Protein AF-A0A7Y5NSD0-F1 (afdb_monomer)

Radius of gyration: 25.19 Å; Cα contacts (8 Å, |Δi|>4): 1093; chains: 1; bounding box: 89×60×72 Å

Mean predicted aligned error: 5.95 Å

Structure (mmCIF, N/CA/C/O backbone):
data_AF-A0A7Y5NSD0-F1
#
_entry.id   AF-A0A7Y5NSD0-F1
#
loop_
_atom_site.group_PDB
_atom_site.id
_atom_site.type_symbol
_atom_site.label_atom_id
_atom_site.label_alt_id
_atom_site.label_comp_id
_atom_site.label_asym_id
_atom_site.label_entity_id
_atom_site.label_seq_id
_atom_site.pdbx_PDB_ins_code
_atom_site.Cartn_x
_atom_site.Cartn_y
_atom_site.Cartn_z
_atom_site.occupancy
_atom_site.B_iso_or_equiv
_atom_site.auth_s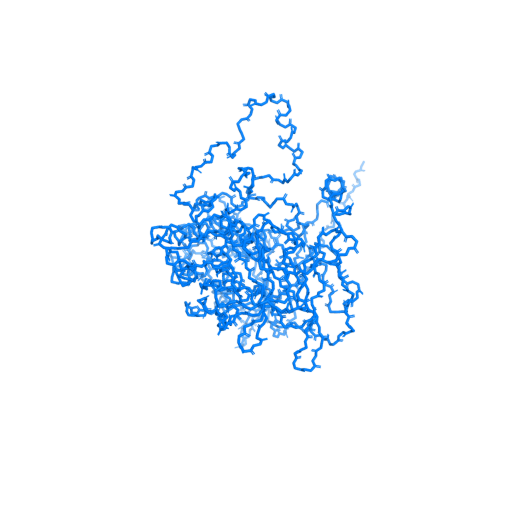eq_id
_atom_site.auth_comp_id
_atom_site.auth_asym_id
_atom_site.auth_atom_id
_atom_site.pdbx_PDB_model_num
ATOM 1 N N . MET A 1 1 ? 57.755 1.475 -8.085 1.00 35.91 1 MET A N 1
ATOM 2 C CA . MET A 1 1 ? 57.197 0.542 -9.086 1.00 35.91 1 MET A CA 1
ATOM 3 C C . MET A 1 1 ? 55.895 0.018 -8.522 1.00 35.91 1 MET A C 1
ATOM 5 O O . MET A 1 1 ? 55.894 -0.425 -7.383 1.00 35.91 1 MET A O 1
ATOM 9 N N . LEU A 1 2 ? 54.811 0.236 -9.265 1.00 29.78 2 LEU A N 1
ATOM 10 C CA . LEU A 1 2 ? 53.421 0.042 -8.859 1.00 29.78 2 LEU A CA 1
ATOM 11 C C . LEU A 1 2 ? 53.133 -1.403 -8.422 1.00 29.78 2 LEU A C 1
ATOM 13 O O . LEU A 1 2 ? 53.419 -2.335 -9.169 1.00 29.78 2 LEU A O 1
ATOM 17 N N . SER A 1 3 ? 52.493 -1.551 -7.260 1.00 26.20 3 SER A N 1
ATOM 18 C CA . SER A 1 3 ? 51.684 -2.724 -6.927 1.00 26.20 3 SER A CA 1
ATOM 19 C C . SER A 1 3 ? 50.323 -2.565 -7.593 1.00 26.20 3 SER A C 1
ATOM 21 O O . SER A 1 3 ? 49.568 -1.649 -7.265 1.00 26.20 3 SER A O 1
ATOM 23 N N . THR A 1 4 ? 50.022 -3.443 -8.541 1.00 30.61 4 THR A N 1
ATOM 24 C CA . THR A 1 4 ? 48.715 -3.523 -9.189 1.00 30.61 4 THR A CA 1
ATOM 25 C C . THR A 1 4 ? 47.732 -4.188 -8.228 1.00 30.61 4 THR A C 1
ATOM 27 O O . THR A 1 4 ? 47.854 -5.373 -7.924 1.00 30.61 4 THR A O 1
ATOM 30 N N . LEU A 1 5 ? 46.771 -3.408 -7.732 1.00 31.66 5 LEU A N 1
ATOM 31 C CA . LEU A 1 5 ? 45.547 -3.908 -7.112 1.00 31.66 5 LEU A CA 1
ATOM 32 C C . LEU A 1 5 ? 44.738 -4.653 -8.180 1.00 31.66 5 LEU A C 1
ATOM 34 O O . LEU A 1 5 ? 44.327 -4.062 -9.176 1.00 31.66 5 LEU A O 1
ATOM 38 N N . VAL A 1 6 ? 44.519 -5.950 -7.972 1.00 34.94 6 VAL A N 1
ATOM 39 C CA . VAL A 1 6 ? 43.553 -6.734 -8.744 1.00 34.94 6 VAL A CA 1
ATOM 40 C C . VAL A 1 6 ? 42.167 -6.385 -8.211 1.00 34.94 6 VAL A C 1
ATOM 42 O O . VAL A 1 6 ? 41.840 -6.691 -7.065 1.00 34.94 6 VAL A O 1
ATOM 45 N N . GLY A 1 7 ? 41.382 -5.689 -9.034 1.00 28.64 7 GLY A N 1
ATOM 46 C CA . GLY A 1 7 ? 39.977 -5.404 -8.775 1.00 28.64 7 GLY A CA 1
ATOM 47 C C . GLY A 1 7 ? 39.164 -6.695 -8.783 1.00 28.64 7 GLY A C 1
ATOM 48 O O . GLY A 1 7 ? 39.179 -7.443 -9.758 1.00 28.64 7 GLY A O 1
ATOM 49 N N . GLY A 1 8 ? 38.463 -6.955 -7.683 1.00 30.73 8 GLY A N 1
ATOM 50 C CA . GLY A 1 8 ? 37.438 -7.984 -7.616 1.00 30.73 8 GLY A CA 1
ATOM 51 C C . GLY A 1 8 ? 36.139 -7.453 -8.208 1.00 30.73 8 GLY A C 1
ATOM 52 O O . GLY A 1 8 ? 35.423 -6.714 -7.543 1.00 30.73 8 GLY A O 1
ATOM 53 N N . ALA A 1 9 ? 35.832 -7.854 -9.437 1.00 34.47 9 ALA A N 1
ATOM 54 C CA . ALA A 1 9 ? 34.472 -7.874 -9.958 1.00 34.47 9 ALA A CA 1
ATOM 55 C C . ALA A 1 9 ? 34.078 -9.347 -10.115 1.00 34.47 9 ALA A C 1
ATOM 57 O O . ALA A 1 9 ? 34.287 -9.954 -11.160 1.00 34.47 9 ALA A O 1
ATOM 58 N N . CYS A 1 10 ? 33.570 -9.954 -9.043 1.00 32.25 10 CYS A N 1
ATOM 59 C CA . CYS A 1 10 ? 32.777 -11.172 -9.166 1.00 32.25 10 CYS A CA 1
ATOM 60 C C . CYS A 1 10 ? 31.323 -10.736 -9.342 1.00 32.25 10 CYS A C 1
ATOM 62 O O . CYS A 1 10 ? 30.580 -10.653 -8.370 1.00 32.25 10 CYS A O 1
ATOM 64 N N . ALA A 1 11 ? 30.931 -10.429 -10.578 1.00 38.75 11 ALA A N 1
ATOM 65 C CA . ALA A 1 11 ? 29.534 -10.552 -10.961 1.00 38.75 11 ALA A CA 1
ATOM 66 C C . ALA A 1 11 ? 29.244 -12.057 -10.989 1.00 38.75 11 ALA A C 1
ATOM 68 O O . ALA A 1 11 ? 29.653 -12.760 -11.911 1.00 38.75 11 ALA A O 1
ATOM 69 N N . THR A 1 12 ? 28.644 -12.590 -9.927 1.00 40.44 12 THR A N 1
ATOM 70 C CA . THR A 1 12 ? 28.058 -13.931 -9.972 1.00 40.44 12 THR A CA 1
ATOM 71 C C . THR A 1 12 ? 26.984 -13.921 -11.049 1.00 40.44 12 THR A C 1
ATOM 73 O O . THR A 1 12 ? 25.981 -13.226 -10.910 1.00 40.44 12 THR A O 1
ATOM 76 N N . GLU A 1 13 ? 27.216 -14.650 -12.138 1.00 55.84 13 GLU A N 1
ATOM 77 C CA . GLU A 1 13 ? 26.237 -14.861 -13.198 1.00 55.84 13 GLU A CA 1
ATOM 78 C C . GLU A 1 13 ? 24.993 -15.510 -12.575 1.00 55.84 13 GLU A C 1
ATOM 80 O O . GLU A 1 13 ? 25.030 -16.660 -12.130 1.00 55.84 13 GLU A O 1
ATOM 85 N N . THR A 1 14 ? 23.908 -14.742 -12.446 1.00 61.47 14 THR A N 1
ATOM 86 C CA . THR A 1 14 ? 22.670 -15.240 -11.840 1.00 61.47 14 THR A CA 1
ATOM 87 C C . THR A 1 14 ? 21.999 -16.180 -12.833 1.00 61.47 14 THR A C 1
ATOM 89 O O . THR A 1 14 ? 21.308 -15.755 -13.755 1.00 61.47 14 THR A O 1
ATOM 92 N N . VAL A 1 15 ? 22.222 -17.482 -12.667 1.00 73.69 15 VAL A N 1
ATOM 93 C CA . VAL A 1 15 ? 21.556 -18.514 -13.463 1.00 73.69 15 VAL A CA 1
ATOM 94 C C . VAL A 1 15 ? 20.280 -18.939 -12.744 1.00 73.69 15 VAL A C 1
ATOM 96 O O . VAL A 1 15 ? 20.318 -19.546 -11.674 1.00 73.69 15 VAL A O 1
ATOM 99 N N . PHE A 1 16 ? 19.130 -18.624 -13.338 1.00 87.88 16 PHE A N 1
ATOM 100 C CA . PHE A 1 16 ? 17.835 -19.076 -12.835 1.00 87.88 16 PHE A CA 1
ATOM 101 C C . PHE A 1 16 ? 17.660 -20.577 -13.058 1.00 87.88 16 PHE A C 1
ATOM 103 O O . PHE A 1 16 ? 17.938 -21.101 -14.139 1.00 87.88 16 PHE A O 1
ATOM 110 N N . ARG A 1 17 ? 17.167 -21.277 -12.031 1.00 83.75 17 ARG A N 1
ATOM 111 C CA . ARG A 1 17 ? 16.802 -22.689 -12.152 1.00 83.75 17 ARG A CA 1
ATOM 112 C C . ARG A 1 17 ? 15.658 -22.829 -13.151 1.00 83.75 17 ARG A C 1
ATOM 114 O O . ARG A 1 17 ? 14.672 -22.104 -13.075 1.00 83.75 17 ARG A O 1
ATOM 121 N N . ASP A 1 18 ? 15.759 -23.831 -14.014 1.00 81.88 18 ASP A N 1
ATOM 122 C CA . ASP A 1 18 ? 14.685 -24.199 -14.927 1.00 81.88 18 ASP A CA 1
ATOM 123 C C . ASP A 1 18 ? 13.542 -24.918 -14.186 1.00 81.88 18 ASP A C 1
ATOM 125 O O . ASP A 1 18 ? 13.445 -26.146 -14.163 1.00 81.88 18 ASP A O 1
ATOM 129 N N . ALA A 1 19 ? 12.720 -24.135 -13.494 1.00 85.56 19 ALA A N 1
ATOM 130 C CA . ALA A 1 19 ? 11.575 -24.583 -12.715 1.00 85.56 19 ALA A CA 1
ATOM 131 C C . ALA A 1 19 ? 10.421 -23.574 -12.846 1.00 85.56 19 ALA A C 1
ATOM 133 O O . ALA A 1 19 ? 10.660 -22.418 -13.203 1.00 85.56 19 ALA A O 1
ATOM 134 N N . PRO A 1 20 ? 9.172 -23.983 -12.561 1.00 89.00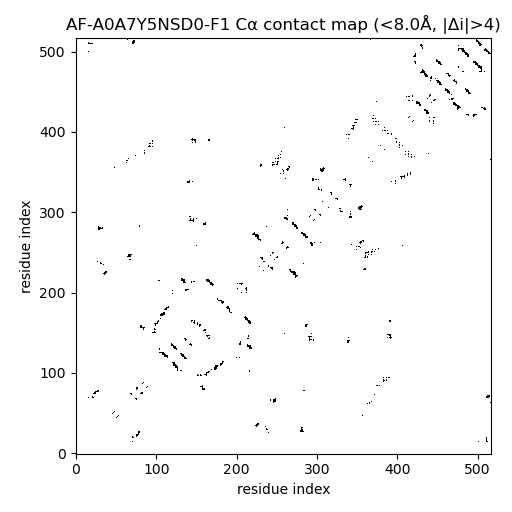 20 PRO A N 1
ATOM 135 C CA . PRO A 1 20 ? 8.061 -23.046 -12.471 1.00 89.00 20 PRO A CA 1
ATOM 136 C C . PRO A 1 20 ? 8.357 -21.912 -11.484 1.00 89.00 20 PRO A C 1
ATOM 138 O O . PRO A 1 20 ? 8.950 -22.135 -10.426 1.00 89.00 20 PRO A O 1
ATOM 141 N N . VAL A 1 21 ? 7.923 -20.701 -11.831 1.00 92.62 21 VAL A N 1
ATOM 142 C CA . VAL A 1 21 ? 8.028 -19.534 -10.950 1.00 92.62 21 VAL A CA 1
ATOM 143 C C . VAL A 1 21 ? 7.188 -19.778 -9.698 1.00 92.62 21 VAL A C 1
ATOM 145 O O . VAL A 1 21 ? 6.025 -20.170 -9.792 1.00 92.62 21 VAL A O 1
ATOM 148 N N . VAL A 1 22 ? 7.783 -19.537 -8.530 1.00 95.12 22 VAL A N 1
ATOM 149 C CA . VAL A 1 22 ? 7.089 -19.640 -7.244 1.00 95.12 22 VAL A CA 1
ATOM 150 C C . VAL A 1 22 ? 6.150 -18.448 -7.096 1.00 95.12 22 VAL A C 1
ATOM 152 O O . VAL A 1 22 ? 6.587 -17.298 -7.122 1.00 95.12 22 VAL A O 1
ATOM 155 N N . TRP A 1 23 ? 4.861 -18.733 -6.958 1.00 96.19 23 TRP A N 1
ATOM 156 C CA . TRP A 1 23 ? 3.818 -17.726 -6.766 1.00 96.19 23 TRP A CA 1
ATOM 157 C C . TRP A 1 23 ? 3.110 -17.829 -5.420 1.00 96.19 23 TRP A C 1
ATOM 159 O O . TRP A 1 23 ? 2.346 -16.936 -5.092 1.00 96.19 23 TRP A O 1
ATOM 169 N N . GLU A 1 24 ? 3.389 -18.879 -4.659 1.00 96.50 24 GLU A N 1
ATOM 170 C CA . GLU A 1 24 ? 2.855 -19.120 -3.325 1.00 96.50 24 GLU A CA 1
ATOM 171 C C . GLU A 1 24 ? 3.984 -19.712 -2.482 1.00 96.50 24 GLU A C 1
ATOM 173 O O . GLU A 1 24 ? 4.685 -20.632 -2.923 1.00 96.50 24 GLU A O 1
ATOM 178 N N . VAL A 1 25 ? 4.206 -19.134 -1.308 1.00 95.19 25 VAL A N 1
ATOM 179 C CA . VAL A 1 25 ? 5.231 -19.545 -0.354 1.00 95.19 25 VAL A CA 1
ATOM 180 C C . VAL A 1 25 ? 4.546 -20.262 0.796 1.00 95.19 25 VAL A C 1
ATOM 182 O O . VAL A 1 25 ? 3.556 -19.790 1.338 1.00 95.19 25 VAL A O 1
ATOM 185 N N . ALA A 1 26 ? 5.095 -21.407 1.186 1.00 93.25 26 ALA A N 1
ATOM 186 C CA . ALA A 1 26 ? 4.578 -22.200 2.292 1.00 93.25 26 ALA A CA 1
ATOM 187 C C . ALA A 1 26 ? 5.124 -21.701 3.647 1.00 93.25 26 ALA A C 1
ATOM 189 O O . ALA A 1 26 ? 5.767 -22.469 4.365 1.00 93.25 26 ALA A O 1
ATOM 190 N N . ASP A 1 27 ? 4.906 -20.421 3.974 1.00 95.88 27 ASP A N 1
ATOM 191 C CA . ASP A 1 27 ? 5.272 -19.792 5.258 1.00 95.88 27 ASP A CA 1
ATOM 192 C C . ASP A 1 27 ? 4.130 -19.823 6.293 1.00 95.88 27 ASP A C 1
ATOM 194 O O . ASP A 1 27 ? 4.061 -19.017 7.216 1.00 95.88 27 ASP A O 1
ATOM 198 N N . ASP A 1 28 ? 3.251 -20.811 6.157 1.00 96.50 28 ASP A N 1
ATOM 199 C CA . ASP A 1 28 ? 2.075 -21.064 6.987 1.00 96.50 28 ASP A CA 1
ATOM 200 C C . ASP A 1 28 ? 2.143 -22.438 7.686 1.00 96.50 28 ASP A C 1
ATOM 202 O O . ASP A 1 28 ? 1.120 -23.053 8.021 1.00 96.50 28 ASP A O 1
ATOM 206 N N . GLN A 1 29 ? 3.360 -22.957 7.901 1.00 97.12 29 GLN A N 1
ATOM 207 C CA . GLN A 1 29 ? 3.538 -24.228 8.598 1.00 97.12 29 GLN A CA 1
ATOM 208 C C . GLN A 1 29 ? 3.057 -24.116 10.049 1.00 97.12 29 GLN A C 1
ATOM 210 O O . GLN A 1 29 ? 3.200 -23.055 10.661 1.00 97.12 29 GLN A O 1
ATOM 215 N N . PRO A 1 30 ? 2.524 -25.205 10.637 1.00 97.56 30 PRO A N 1
ATOM 216 C CA . PRO A 1 30 ? 2.115 -25.208 12.033 1.00 97.56 30 PRO A CA 1
ATOM 217 C C . PRO A 1 30 ? 3.250 -24.802 12.981 1.00 97.56 30 PRO A C 1
ATOM 219 O O . PRO A 1 30 ? 4.289 -25.462 13.032 1.00 97.56 30 PRO A O 1
ATOM 222 N N . ILE A 1 31 ? 3.013 -23.765 13.779 1.00 97.38 31 ILE A N 1
ATOM 223 C CA . ILE A 1 31 ? 3.899 -23.319 14.861 1.00 97.38 31 ILE A CA 1
ATOM 224 C C . ILE A 1 31 ? 3.194 -23.436 16.214 1.00 97.38 31 ILE A C 1
ATOM 226 O O . ILE A 1 31 ? 1.973 -23.584 16.298 1.00 97.38 31 ILE A O 1
ATOM 230 N N . ALA A 1 32 ? 3.972 -23.389 17.296 1.00 97.12 32 ALA A N 1
ATOM 231 C CA . ALA A 1 32 ? 3.410 -23.180 18.626 1.00 97.12 32 ALA A CA 1
ATOM 232 C C . ALA A 1 32 ? 2.837 -21.759 18.728 1.00 97.12 32 ALA A C 1
ATOM 234 O O . ALA A 1 32 ? 3.304 -20.861 18.034 1.00 97.12 32 ALA A O 1
ATOM 235 N N . GLU A 1 33 ? 1.844 -21.553 19.597 1.00 97.44 33 GLU A N 1
ATOM 236 C CA . GLU A 1 33 ? 1.261 -20.225 19.795 1.00 97.44 33 GLU A CA 1
ATOM 237 C C . GLU A 1 33 ? 2.337 -19.226 20.266 1.00 97.44 33 GLU A C 1
ATOM 239 O O . GLU A 1 33 ? 2.907 -19.436 21.340 1.00 97.44 33 GLU A O 1
ATOM 244 N N . PRO A 1 34 ? 2.605 -18.153 19.498 1.00 96.69 34 PRO A N 1
ATOM 245 C CA . PRO A 1 34 ? 3.629 -17.171 19.849 1.00 96.69 34 PRO A CA 1
ATOM 246 C C . PRO A 1 34 ? 3.242 -16.319 21.064 1.00 96.69 34 PRO A C 1
ATOM 248 O O . PRO A 1 34 ? 2.056 -16.188 21.412 1.00 96.69 34 PRO A O 1
ATOM 251 N N . GLU A 1 35 ? 4.241 -15.693 21.685 1.00 95.56 35 GLU A N 1
ATOM 252 C CA . GLU A 1 35 ? 4.037 -14.732 22.773 1.00 95.56 35 GLU A CA 1
ATOM 253 C C . GLU A 1 35 ? 3.359 -13.448 22.260 1.00 95.56 35 GLU A C 1
ATOM 255 O O . GLU A 1 35 ? 3.430 -13.098 21.080 1.00 95.56 35 GLU A O 1
ATOM 260 N N . GLU A 1 36 ? 2.669 -12.711 23.128 1.00 94.00 36 GLU A N 1
ATOM 261 C CA . GLU A 1 36 ? 2.162 -11.389 22.748 1.00 94.00 36 GLU A CA 1
ATOM 262 C C . GLU A 1 36 ? 3.311 -10.373 22.717 1.00 94.00 36 GLU A C 1
ATOM 264 O O . GLU A 1 36 ? 4.064 -10.233 23.680 1.00 94.00 36 GLU A O 1
ATOM 269 N N . ASN A 1 37 ? 3.453 -9.648 21.605 1.00 89.06 37 ASN A N 1
ATOM 270 C CA . ASN A 1 37 ? 4.458 -8.605 21.461 1.00 89.06 37 ASN A CA 1
ATOM 271 C C . ASN A 1 37 ? 3.896 -7.253 21.920 1.00 89.06 37 ASN A C 1
ATOM 273 O O . ASN A 1 37 ? 3.226 -6.538 21.167 1.00 89.06 37 ASN A O 1
ATOM 277 N N . GLU A 1 38 ? 4.164 -6.893 23.173 1.00 84.12 38 GLU A N 1
ATOM 278 C CA . GLU A 1 38 ? 3.730 -5.611 23.722 1.00 84.12 38 GLU A CA 1
ATOM 279 C C . GLU A 1 38 ? 4.579 -4.443 23.201 1.00 84.12 38 GLU A C 1
ATOM 281 O O . GLU A 1 38 ? 5.811 -4.420 23.284 1.00 84.12 38 GLU A O 1
ATOM 286 N N . TYR A 1 39 ? 3.908 -3.398 22.709 1.00 85.38 39 TYR A N 1
ATOM 287 C CA . TYR A 1 39 ? 4.587 -2.180 22.281 1.00 85.38 39 TYR A CA 1
ATOM 288 C C . TYR A 1 39 ? 5.198 -1.434 23.473 1.00 85.38 39 TYR A C 1
ATOM 290 O O . TYR A 1 39 ? 4.495 -0.802 24.265 1.00 85.38 39 TYR A O 1
ATOM 298 N N . ASN A 1 40 ? 6.529 -1.395 23.537 1.00 87.12 40 ASN A N 1
ATOM 299 C CA . ASN A 1 40 ? 7.242 -0.620 24.543 1.00 87.12 40 ASN A CA 1
ATOM 300 C C . ASN A 1 40 ? 7.728 0.731 23.991 1.00 87.12 40 ASN A C 1
ATOM 302 O O . ASN A 1 40 ? 8.771 0.834 23.336 1.00 87.12 40 ASN A O 1
ATOM 306 N N . LYS A 1 41 ? 7.006 1.807 24.331 1.00 86.75 41 LYS A N 1
ATOM 307 C CA . LYS A 1 41 ? 7.372 3.181 23.944 1.00 86.75 41 LYS A CA 1
ATOM 308 C C . LYS A 1 41 ? 8.762 3.598 24.443 1.00 86.75 41 LYS A C 1
ATOM 310 O O . LYS A 1 41 ? 9.463 4.325 23.744 1.00 86.75 41 LYS A O 1
ATOM 315 N N . PHE A 1 42 ? 9.176 3.130 25.620 1.00 88.75 42 PHE A N 1
ATOM 316 C CA . PHE A 1 42 ? 10.462 3.487 26.225 1.00 88.75 42 PHE A CA 1
ATOM 317 C C . PHE A 1 42 ? 11.653 2.800 25.553 1.00 88.75 42 PHE A C 1
ATOM 319 O O . PHE A 1 42 ? 12.777 3.253 25.726 1.00 88.75 42 PHE A O 1
ATOM 326 N N . VAL A 1 43 ? 11.412 1.756 24.758 1.00 87.81 43 VAL A N 1
ATOM 327 C CA . VAL A 1 43 ? 12.423 1.149 23.881 1.00 87.81 43 VAL A CA 1
ATOM 328 C C . VAL A 1 43 ? 12.369 1.791 22.495 1.00 87.81 43 VAL A C 1
ATOM 330 O O . VAL A 1 43 ? 13.394 2.201 21.954 1.00 87.81 43 VAL A O 1
ATOM 333 N N . HIS A 1 44 ? 11.166 1.943 21.938 1.00 89.06 44 HIS A N 1
ATOM 334 C CA . HIS A 1 44 ? 10.988 2.404 20.565 1.00 89.06 44 HIS A CA 1
ATOM 335 C C . HIS A 1 44 ? 11.422 3.863 20.346 1.00 89.06 44 HIS A C 1
ATOM 337 O O . HIS A 1 44 ? 12.107 4.152 19.368 1.00 89.06 44 HIS A O 1
ATOM 343 N N . TYR A 1 45 ? 11.069 4.795 21.242 1.00 91.19 45 TYR A N 1
ATOM 344 C CA . TYR A 1 45 ? 11.420 6.210 21.057 1.00 91.19 45 TYR A CA 1
ATOM 345 C C . TYR A 1 45 ? 12.937 6.469 21.083 1.00 91.19 45 TYR A C 1
ATOM 347 O O . TYR A 1 45 ? 13.419 7.131 20.164 1.00 91.19 45 TYR A O 1
ATOM 355 N N . PRO A 1 46 ? 13.720 5.947 22.052 1.00 93.19 46 PRO A N 1
ATOM 356 C CA . PRO A 1 46 ? 15.179 6.060 22.006 1.00 93.19 46 PRO A CA 1
ATOM 357 C C . PRO A 1 46 ? 15.807 5.414 20.767 1.00 93.19 46 PRO A C 1
ATOM 359 O O . PRO A 1 46 ? 16.787 5.949 20.243 1.00 93.19 46 PRO A O 1
ATOM 362 N N . GLN A 1 47 ? 15.237 4.305 20.276 1.00 91.00 47 GLN A N 1
ATOM 363 C CA . GLN A 1 47 ? 15.712 3.640 19.063 1.00 91.00 47 GLN A CA 1
ATOM 364 C C . GLN A 1 47 ? 15.637 4.580 17.854 1.00 91.00 47 GLN A C 1
ATOM 366 O O . GLN A 1 47 ? 16.661 4.831 17.221 1.00 91.00 47 GLN A O 1
ATOM 371 N N . ILE A 1 48 ? 14.459 5.152 17.577 1.00 90.56 48 ILE A N 1
ATOM 372 C CA . ILE A 1 48 ? 14.257 6.020 16.404 1.00 90.56 48 ILE A CA 1
ATOM 373 C C . ILE A 1 48 ? 14.895 7.408 16.567 1.00 90.56 48 ILE A C 1
ATOM 375 O O . ILE A 1 48 ? 15.290 8.015 15.577 1.00 90.56 48 ILE A O 1
ATOM 379 N N . LEU A 1 49 ? 15.002 7.917 17.801 1.00 90.12 49 LEU A N 1
ATOM 380 C CA . LEU A 1 49 ? 15.599 9.223 18.089 1.00 90.12 49 LEU A CA 1
ATOM 381 C C . LEU A 1 49 ? 17.126 9.188 17.978 1.00 90.12 49 LEU A C 1
ATOM 383 O O . LEU A 1 49 ? 17.708 10.083 17.383 1.00 90.12 49 LEU A O 1
ATOM 387 N N . ALA A 1 50 ? 17.779 8.192 18.583 1.00 91.12 50 ALA A N 1
ATOM 388 C CA . ALA A 1 50 ? 19.226 8.221 18.797 1.00 91.12 50 ALA A CA 1
ATOM 389 C C . ALA A 1 50 ? 19.960 7.062 18.119 1.00 91.12 50 ALA A C 1
ATOM 391 O O . ALA A 1 50 ? 20.927 7.288 17.391 1.00 91.12 50 ALA A O 1
ATOM 392 N N . VAL A 1 51 ? 19.520 5.821 18.344 1.00 91.19 51 VAL A N 1
ATOM 393 C CA . VAL A 1 51 ? 20.273 4.637 17.899 1.00 91.19 51 VAL A CA 1
ATOM 394 C C . VAL A 1 51 ? 20.276 4.529 16.376 1.00 91.19 51 VAL A C 1
ATOM 396 O O . VAL A 1 51 ? 21.341 4.406 15.773 1.00 91.19 51 VAL A O 1
ATOM 399 N N . ASP A 1 52 ? 19.106 4.636 15.747 1.00 88.75 52 ASP A N 1
ATOM 400 C CA . ASP A 1 52 ? 18.941 4.476 14.303 1.00 88.75 52 ASP A CA 1
ATOM 401 C C . ASP A 1 52 ? 19.703 5.537 13.486 1.00 88.75 52 ASP A C 1
ATOM 403 O O . ASP A 1 52 ? 20.360 5.147 12.510 1.00 88.75 52 ASP A O 1
ATOM 407 N N . PRO A 1 53 ? 19.681 6.841 13.841 1.00 86.75 53 PRO A N 1
ATOM 408 C CA . PRO A 1 53 ? 20.500 7.858 13.177 1.00 86.75 53 PRO A CA 1
ATOM 409 C C . PRO A 1 53 ? 22.009 7.657 13.356 1.00 86.75 53 PRO A C 1
ATOM 411 O O . PRO A 1 53 ? 22.767 7.816 12.396 1.00 86.75 53 PRO A O 1
ATOM 414 N N . VAL A 1 54 ? 22.465 7.271 14.554 1.00 88.25 54 VAL A N 1
ATOM 415 C CA . VAL A 1 54 ? 23.890 6.987 14.805 1.00 88.25 54 VAL A CA 1
ATOM 416 C C . VAL A 1 54 ? 24.345 5.790 13.977 1.00 88.25 54 VAL A C 1
ATOM 418 O O . VAL A 1 54 ? 25.337 5.885 13.256 1.00 88.25 54 VAL A O 1
ATOM 421 N N . GLN A 1 55 ? 23.589 4.691 14.007 1.00 86.38 55 GLN A N 1
ATOM 422 C CA . GLN A 1 55 ? 23.875 3.518 13.185 1.00 86.38 55 GLN A CA 1
ATOM 423 C C . GLN A 1 55 ? 23.890 3.877 11.701 1.00 86.38 55 GLN A C 1
ATOM 425 O O . GLN A 1 55 ? 24.827 3.498 11.009 1.00 86.38 55 GLN A O 1
ATOM 430 N N . ARG A 1 56 ? 22.917 4.660 11.214 1.00 82.31 56 ARG A N 1
ATOM 431 C CA . ARG A 1 56 ? 22.881 5.127 9.818 1.00 82.31 56 ARG A CA 1
ATOM 432 C C . ARG A 1 56 ? 24.152 5.869 9.420 1.00 82.31 56 ARG A C 1
ATOM 434 O O . ARG A 1 56 ? 24.684 5.619 8.350 1.00 82.31 56 ARG A O 1
ATOM 441 N N . THR A 1 57 ? 24.612 6.773 10.278 1.00 84.50 57 THR A N 1
ATOM 442 C CA . THR A 1 57 ? 25.769 7.638 10.006 1.00 84.50 57 THR A CA 1
ATOM 443 C C . THR A 1 57 ? 27.075 6.844 9.971 1.00 84.50 57 THR A C 1
ATOM 445 O O . THR A 1 57 ? 27.990 7.188 9.230 1.00 84.50 57 THR A O 1
ATOM 448 N N . LEU A 1 58 ? 27.163 5.780 10.772 1.00 88.12 58 LEU A N 1
ATOM 449 C CA . LEU A 1 58 ? 28.348 4.926 10.874 1.00 88.12 58 LEU A CA 1
ATOM 450 C C . LEU A 1 58 ? 28.326 3.725 9.914 1.00 88.12 58 LEU A C 1
ATOM 452 O O . LEU A 1 58 ? 29.355 3.075 9.737 1.00 88.12 58 LEU A O 1
ATOM 456 N N . SER A 1 59 ? 27.174 3.409 9.320 1.00 83.31 59 SER A N 1
ATOM 457 C CA . SER A 1 59 ? 27.022 2.276 8.403 1.00 83.31 59 SER A CA 1
ATOM 458 C C . SER A 1 59 ? 27.489 2.639 6.999 1.00 83.31 59 SER A C 1
ATOM 460 O O . SER A 1 59 ? 27.245 3.742 6.515 1.00 83.31 59 SER A O 1
ATOM 462 N N . ILE A 1 60 ? 28.109 1.678 6.313 1.00 78.75 60 ILE A N 1
ATOM 463 C CA . ILE A 1 60 ? 28.353 1.768 4.872 1.00 78.75 60 ILE A CA 1
ATOM 464 C C . ILE A 1 60 ? 27.049 1.355 4.181 1.00 78.75 60 ILE A C 1
ATOM 466 O O . ILE A 1 60 ? 26.617 0.220 4.391 1.00 78.75 60 ILE A O 1
ATOM 470 N N . PRO A 1 61 ? 26.401 2.231 3.393 1.00 69.56 61 PRO A N 1
ATOM 471 C CA . PRO A 1 61 ? 25.181 1.864 2.689 1.00 69.56 61 PRO A CA 1
ATOM 472 C C . PRO A 1 61 ? 25.458 0.698 1.737 1.00 69.56 61 PRO A C 1
ATOM 474 O O . PRO A 1 61 ? 26.293 0.811 0.841 1.00 69.56 61 PRO A O 1
ATOM 477 N N . THR A 1 62 ? 24.754 -0.415 1.918 1.00 68.06 62 THR A N 1
ATOM 478 C CA . THR A 1 62 ? 24.748 -1.527 0.965 1.00 68.06 62 THR A CA 1
ATOM 479 C C . THR A 1 62 ? 23.318 -1.726 0.498 1.00 68.06 62 THR A C 1
ATOM 481 O O . THR A 1 62 ? 22.497 -2.246 1.251 1.00 68.06 62 THR A O 1
ATOM 484 N N . SER A 1 63 ? 23.012 -1.302 -0.731 1.00 77.25 63 SER A N 1
ATOM 485 C CA . SER A 1 63 ? 21.751 -1.690 -1.366 1.00 77.25 63 SER A CA 1
ATOM 486 C C . SER A 1 63 ? 21.735 -3.211 -1.507 1.00 77.25 63 SER A C 1
ATOM 488 O O . SER A 1 63 ? 22.722 -3.813 -1.935 1.00 77.25 63 SER A O 1
ATOM 490 N N . SER A 1 64 ? 20.640 -3.838 -1.092 1.00 86.25 64 SER A N 1
ATOM 491 C CA . SER A 1 64 ? 20.451 -5.281 -1.199 1.00 86.25 64 SER A CA 1
ATOM 492 C C . SER A 1 64 ? 19.108 -5.571 -1.838 1.00 86.25 64 SER A C 1
ATOM 494 O O . SER A 1 64 ? 18.094 -4.958 -1.486 1.00 86.25 64 SER A O 1
ATOM 496 N N . ARG A 1 65 ? 19.095 -6.541 -2.754 1.00 91.62 65 ARG A N 1
ATOM 497 C CA . ARG A 1 65 ? 17.859 -7.043 -3.345 1.00 91.62 65 ARG A CA 1
ATOM 498 C C . ARG A 1 65 ? 16.944 -7.575 -2.241 1.00 91.62 65 ARG A C 1
ATOM 500 O O . ARG A 1 65 ? 17.410 -8.208 -1.288 1.00 91.62 65 ARG A O 1
ATOM 507 N N . ALA A 1 66 ? 15.651 -7.295 -2.369 1.00 96.38 66 ALA A N 1
ATOM 508 C CA . ALA A 1 66 ? 14.652 -7.868 -1.484 1.00 96.38 66 ALA A CA 1
ATOM 509 C C . ALA A 1 66 ? 14.690 -9.402 -1.537 1.00 96.38 66 ALA A C 1
ATOM 511 O O . ALA A 1 66 ? 15.106 -9.995 -2.534 1.00 96.38 66 ALA A O 1
ATOM 512 N N . ARG A 1 67 ? 14.288 -10.040 -0.440 1.00 95.94 67 ARG A N 1
ATOM 513 C CA . ARG A 1 67 ? 14.437 -11.488 -0.238 1.00 95.94 67 ARG A CA 1
ATOM 514 C C . ARG A 1 67 ? 13.120 -12.261 -0.321 1.00 95.94 67 ARG A C 1
ATOM 516 O O . ARG A 1 67 ? 13.158 -13.476 -0.457 1.00 95.94 67 ARG A O 1
ATOM 523 N N . ASP A 1 68 ? 11.982 -11.577 -0.268 1.00 97.25 68 ASP A N 1
ATOM 524 C CA . ASP A 1 68 ? 10.619 -12.114 -0.418 1.00 97.25 68 ASP A CA 1
ATOM 525 C C . ASP A 1 68 ? 10.094 -11.934 -1.856 1.00 97.25 68 ASP A C 1
ATOM 527 O O . ASP A 1 68 ? 8.937 -11.585 -2.077 1.00 97.25 68 ASP A O 1
ATOM 531 N N . ILE A 1 69 ? 10.962 -12.146 -2.846 1.00 96.75 69 ILE A N 1
ATOM 532 C CA . ILE A 1 69 ? 10.626 -12.031 -4.269 1.00 96.75 69 ILE A CA 1
ATOM 533 C C . ILE A 1 69 ? 10.885 -13.346 -5.003 1.00 96.75 69 ILE A C 1
ATOM 535 O O . ILE A 1 69 ? 11.771 -14.123 -4.643 1.00 96.75 69 ILE A O 1
ATOM 539 N N . ASN A 1 70 ? 10.127 -13.587 -6.066 1.00 95.88 70 ASN A N 1
ATOM 540 C CA . ASN A 1 70 ? 10.295 -14.735 -6.941 1.00 95.88 70 ASN A CA 1
ATOM 541 C C . ASN A 1 70 ? 11.245 -14.435 -8.115 1.00 95.88 70 ASN A C 1
ATOM 543 O O . ASN A 1 70 ? 11.811 -13.349 -8.247 1.00 95.88 70 ASN A O 1
ATOM 547 N N . ALA A 1 71 ? 11.404 -15.418 -9.004 1.00 95.94 71 ALA A N 1
ATOM 548 C CA . ALA A 1 71 ? 12.300 -15.317 -10.150 1.00 95.94 71 ALA A CA 1
ATOM 549 C C . ALA A 1 71 ? 11.965 -14.163 -11.115 1.00 95.94 71 ALA A C 1
ATOM 551 O O . ALA A 1 71 ? 12.860 -13.676 -11.797 1.00 95.94 71 ALA A O 1
ATOM 552 N N . LEU A 1 72 ? 10.712 -13.703 -11.164 1.00 95.81 72 LEU A N 1
ATOM 553 C CA . LEU A 1 72 ? 10.267 -12.600 -12.023 1.00 95.81 72 LEU A CA 1
ATOM 554 C C . LEU A 1 72 ? 10.345 -11.233 -11.335 1.00 95.81 72 LEU A C 1
ATOM 556 O O . LEU A 1 72 ? 9.857 -10.245 -11.887 1.00 95.81 72 LEU A O 1
ATOM 560 N N . ASP A 1 73 ? 10.985 -11.171 -10.162 1.00 95.94 73 ASP A N 1
ATOM 561 C CA . ASP A 1 73 ? 11.085 -9.961 -9.351 1.00 95.94 73 ASP A CA 1
ATOM 562 C C . ASP A 1 73 ? 9.692 -9.474 -8.886 1.00 95.94 73 ASP A C 1
ATOM 564 O O . ASP A 1 73 ? 9.377 -8.285 -8.900 1.00 95.94 73 ASP A O 1
ATOM 568 N N . GLU A 1 74 ? 8.838 -10.423 -8.491 1.00 97.56 74 GLU A N 1
ATOM 569 C CA . GLU A 1 74 ? 7.494 -10.204 -7.937 1.00 97.56 74 GLU A CA 1
ATOM 570 C C . GLU A 1 74 ? 7.397 -10.752 -6.517 1.00 97.56 74 GLU A C 1
ATOM 572 O O . GLU A 1 74 ? 8.061 -11.735 -6.197 1.00 97.56 74 GLU A O 1
ATOM 577 N N . VAL A 1 75 ? 6.534 -10.172 -5.682 1.00 98.19 75 VAL A N 1
ATOM 578 C CA . VAL A 1 75 ? 6.211 -10.743 -4.365 1.00 98.19 75 VAL A CA 1
ATOM 579 C C . VAL A 1 75 ? 5.175 -11.867 -4.552 1.00 98.19 75 VAL A C 1
ATOM 581 O O . VAL A 1 75 ? 4.107 -11.595 -5.111 1.00 98.19 75 VAL A O 1
ATOM 584 N N . PRO A 1 76 ? 5.471 -13.122 -4.165 1.00 97.81 76 PRO A N 1
ATOM 585 C CA . PRO A 1 76 ? 4.509 -14.225 -4.187 1.00 97.81 76 PRO A CA 1
ATOM 586 C C . PRO A 1 76 ? 3.498 -14.142 -3.029 1.00 97.81 76 PRO A C 1
ATOM 588 O O . PRO A 1 76 ? 3.700 -13.403 -2.065 1.00 97.81 76 PRO A O 1
ATOM 591 N N . ASP A 1 77 ? 2.432 -14.936 -3.117 1.00 98.44 77 ASP A N 1
ATOM 592 C CA . ASP A 1 77 ? 1.442 -15.103 -2.051 1.00 98.44 77 ASP A CA 1
ATOM 593 C C . ASP A 1 77 ? 2.102 -15.744 -0.811 1.00 98.44 77 ASP A C 1
ATOM 595 O O . ASP A 1 77 ? 2.910 -16.666 -0.940 1.00 98.44 77 ASP A O 1
ATOM 599 N N . SER A 1 78 ? 1.801 -15.222 0.379 1.00 97.75 78 SER A N 1
ATOM 600 C CA . SER A 1 78 ? 2.399 -15.597 1.671 1.00 97.75 78 SER A CA 1
ATOM 601 C C . SER A 1 78 ? 1.504 -15.166 2.840 1.00 97.75 78 SER A C 1
ATOM 603 O O . SER A 1 78 ? 0.490 -14.492 2.642 1.00 97.75 78 SER A O 1
ATOM 605 N N . THR A 1 79 ? 1.899 -15.464 4.079 1.00 97.50 79 THR A N 1
ATOM 606 C CA . THR A 1 79 ? 1.219 -14.952 5.286 1.00 97.50 79 THR A CA 1
ATOM 607 C C . THR A 1 79 ? 1.307 -13.428 5.465 1.00 97.50 79 THR A C 1
ATOM 609 O O . THR A 1 79 ? 0.589 -12.860 6.297 1.00 97.50 79 THR A O 1
ATOM 612 N N . TRP A 1 80 ? 2.168 -12.755 4.693 1.00 97.88 80 TRP A N 1
ATOM 613 C CA . TRP A 1 80 ? 2.396 -11.306 4.730 1.00 97.88 80 TRP A CA 1
ATOM 614 C C . TRP A 1 80 ? 1.620 -10.537 3.658 1.00 97.88 80 TRP A C 1
ATOM 616 O O . TRP A 1 80 ? 1.285 -9.363 3.845 1.00 97.88 80 TRP A O 1
ATOM 626 N N . PHE A 1 81 ? 1.399 -11.167 2.505 1.00 98.25 81 PHE A N 1
ATOM 627 C CA . PHE A 1 81 ? 0.935 -10.502 1.295 1.00 98.25 81 PHE A CA 1
ATOM 628 C C . PHE A 1 81 ? 0.333 -11.513 0.321 1.00 98.25 81 PHE A C 1
ATOM 630 O O . PHE A 1 81 ? 0.907 -12.572 0.092 1.00 98.25 81 PHE A O 1
ATOM 637 N N . GLU A 1 82 ? -0.775 -11.147 -0.314 1.00 98.06 82 GLU A N 1
ATOM 638 C CA . GLU A 1 82 ? -1.367 -11.881 -1.433 1.00 98.06 82 GLU A CA 1
ATOM 639 C C . GLU A 1 82 ? -1.328 -10.968 -2.657 1.00 98.06 82 GLU A C 1
ATOM 641 O O . GLU A 1 82 ? -1.873 -9.864 -2.640 1.00 98.06 82 GLU A O 1
ATOM 646 N N . ASN A 1 83 ? -0.682 -11.396 -3.732 1.00 97.19 83 ASN A N 1
ATOM 647 C CA . ASN A 1 83 ? -0.472 -10.609 -4.933 1.00 97.19 83 ASN A CA 1
ATOM 648 C C . ASN A 1 83 ? -1.758 -10.522 -5.765 1.00 97.19 83 ASN A C 1
ATOM 650 O O . ASN A 1 83 ? -1.903 -11.159 -6.805 1.00 97.19 83 ASN A O 1
ATOM 654 N N . ARG A 1 84 ? -2.710 -9.715 -5.285 1.00 97.56 84 ARG A N 1
ATOM 655 C CA . ARG A 1 84 ? -4.034 -9.530 -5.891 1.00 97.56 84 ARG A CA 1
ATOM 656 C C . ARG A 1 84 ? -3.931 -8.686 -7.161 1.00 97.56 84 ARG A C 1
ATOM 658 O O . ARG A 1 84 ? -3.696 -9.236 -8.230 1.00 97.56 84 ARG A O 1
ATOM 665 N N . MET A 1 85 ? -4.026 -7.356 -7.066 1.00 97.19 85 MET A N 1
ATOM 666 C CA . MET A 1 85 ? -3.955 -6.463 -8.237 1.00 97.19 85 MET A CA 1
ATOM 667 C C . MET A 1 85 ? -2.635 -6.580 -9.017 1.00 97.19 85 MET A C 1
ATOM 669 O O . MET A 1 85 ? -2.591 -6.250 -10.196 1.00 97.19 85 MET A O 1
ATOM 673 N N . GLY A 1 86 ? -1.539 -7.026 -8.396 1.00 94.44 86 GLY A N 1
ATOM 674 C CA . GLY A 1 86 ? -0.266 -7.204 -9.098 1.00 94.44 86 GLY A CA 1
ATOM 675 C C . GLY A 1 86 ? -0.233 -8.423 -10.027 1.00 94.44 86 GLY A C 1
ATOM 676 O O . GLY A 1 86 ? 0.484 -8.381 -11.027 1.00 94.44 86 GLY A O 1
ATOM 677 N N . ARG A 1 87 ? -1.073 -9.443 -9.804 1.00 94.00 87 ARG A N 1
ATOM 678 C CA . ARG A 1 87 ? -1.139 -10.666 -10.626 1.00 94.00 87 ARG A CA 1
ATOM 679 C C . ARG A 1 87 ? -2.456 -10.821 -11.382 1.00 94.00 87 ARG A C 1
ATOM 681 O O . ARG A 1 87 ? -2.444 -11.242 -12.535 1.00 94.00 87 ARG A O 1
ATOM 688 N N . TYR A 1 88 ? -3.572 -10.442 -10.774 1.00 94.88 88 TYR A N 1
ATOM 689 C CA . TYR A 1 88 ? -4.921 -10.660 -11.290 1.00 94.88 88 TYR A CA 1
ATOM 690 C C . TYR A 1 88 ? -5.613 -9.344 -11.655 1.00 94.88 88 TYR A C 1
ATOM 692 O O . TYR A 1 88 ? -5.341 -8.297 -11.069 1.00 94.88 88 TYR A O 1
ATOM 700 N N . ASP A 1 89 ? -6.538 -9.406 -12.611 1.00 93.75 89 ASP A N 1
ATOM 701 C CA . ASP A 1 89 ? -7.425 -8.288 -12.928 1.00 93.75 89 ASP A CA 1
ATOM 702 C C . ASP A 1 89 ? -8.620 -8.307 -11.972 1.00 93.75 89 ASP A C 1
ATOM 704 O O . ASP A 1 89 ? -9.599 -9.021 -12.190 1.00 93.75 89 ASP A O 1
ATOM 708 N N . LEU A 1 90 ? -8.522 -7.544 -10.881 1.00 97.31 90 LEU A N 1
ATOM 709 C CA . LEU A 1 90 ? -9.663 -7.324 -9.994 1.00 97.31 90 LEU A CA 1
ATOM 710 C C . LEU A 1 90 ? -10.716 -6.472 -10.703 1.00 97.31 90 LEU A C 1
ATOM 712 O O . LEU A 1 90 ? -10.378 -5.532 -11.419 1.00 97.31 90 LEU A O 1
ATOM 716 N N . SER A 1 91 ? -11.988 -6.770 -10.458 1.00 98.31 91 SER A N 1
ATOM 717 C CA . SER A 1 91 ? -13.100 -5.917 -10.869 1.00 98.31 91 SER A CA 1
ATOM 718 C C . SER A 1 91 ? -13.353 -4.788 -9.855 1.00 98.31 91 SER A C 1
ATOM 720 O O . SER A 1 91 ? -12.960 -4.888 -8.686 1.00 98.31 91 SER A O 1
ATOM 722 N N . PRO A 1 92 ? -14.085 -3.725 -10.239 1.00 98.56 92 PRO A N 1
ATOM 723 C CA . PRO A 1 92 ? -14.576 -2.723 -9.290 1.00 98.56 92 PRO A CA 1
ATOM 724 C C . PRO A 1 92 ? -15.385 -3.313 -8.132 1.00 98.56 92 PRO A C 1
ATOM 726 O O . PRO A 1 92 ? -15.254 -2.843 -7.002 1.00 98.56 92 PRO A O 1
ATOM 729 N N . ASP A 1 93 ? -16.156 -4.373 -8.374 1.00 98.25 93 ASP A N 1
ATOM 730 C CA . ASP A 1 93 ? -16.930 -5.047 -7.328 1.00 98.25 93 ASP A CA 1
ATOM 731 C C . ASP A 1 93 ? -16.028 -5.788 -6.330 1.00 98.25 93 ASP A C 1
ATOM 733 O O . ASP A 1 93 ? -16.316 -5.805 -5.130 1.00 98.25 93 ASP A O 1
ATOM 737 N N . ASP A 1 94 ? -14.899 -6.338 -6.787 1.00 98.19 94 ASP A N 1
ATOM 738 C CA . ASP A 1 94 ? -13.895 -6.933 -5.900 1.00 98.19 94 ASP A CA 1
ATOM 739 C C . ASP A 1 94 ? -13.282 -5.872 -4.982 1.00 98.19 94 ASP A C 1
ATOM 741 O O . ASP A 1 94 ? -13.188 -6.083 -3.774 1.00 98.19 94 ASP A O 1
ATOM 745 N N . VAL A 1 95 ? -12.944 -4.696 -5.523 1.00 98.44 95 VAL A N 1
ATOM 746 C CA . VAL A 1 95 ? -12.410 -3.572 -4.736 1.00 98.44 95 VAL A CA 1
ATOM 747 C C . VAL A 1 95 ? -13.460 -3.009 -3.768 1.00 98.44 95 VAL A C 1
ATOM 749 O O . VAL A 1 95 ? -13.142 -2.738 -2.611 1.00 98.44 95 VAL A O 1
ATOM 752 N N . ALA A 1 96 ? -14.723 -2.878 -4.185 1.00 97.94 96 ALA A N 1
ATOM 753 C CA . ALA A 1 96 ? -15.817 -2.460 -3.300 1.00 97.94 96 ALA A CA 1
ATOM 754 C C . ALA A 1 96 ? -16.053 -3.448 -2.146 1.00 97.94 96 ALA A C 1
ATOM 756 O O . ALA A 1 96 ? -16.376 -3.030 -1.028 1.00 97.94 96 ALA A O 1
ATOM 757 N N . ARG A 1 97 ? -15.886 -4.750 -2.395 1.00 97.31 97 ARG A N 1
ATOM 758 C CA . ARG A 1 97 ? -15.968 -5.798 -1.372 1.00 97.31 97 ARG A CA 1
ATOM 759 C C . ARG A 1 97 ? -14.755 -5.789 -0.439 1.00 97.31 97 ARG A C 1
ATOM 761 O O . ARG A 1 97 ? -14.932 -5.990 0.762 1.00 97.31 97 ARG A O 1
ATOM 768 N N . GLY A 1 98 ? -13.558 -5.514 -0.958 1.00 96.81 98 GLY A N 1
ATOM 769 C CA . GLY A 1 98 ? -12.327 -5.453 -0.172 1.00 96.81 98 GLY A CA 1
ATOM 770 C C . GLY A 1 98 ? -12.048 -6.764 0.574 1.00 96.81 98 GLY A C 1
ATOM 771 O O . GLY A 1 98 ? -12.319 -7.838 0.032 1.00 96.81 98 GLY A O 1
ATOM 772 N N . PRO A 1 99 ? -11.618 -6.700 1.851 1.00 95.69 99 PRO A N 1
ATOM 773 C CA . PRO A 1 99 ? -11.447 -7.880 2.709 1.00 95.69 99 PRO A CA 1
ATOM 774 C C . PRO A 1 99 ? -12.709 -8.731 2.937 1.00 95.69 99 PRO A C 1
ATOM 776 O O . PRO A 1 99 ? -12.637 -9.771 3.586 1.00 95.69 99 PRO A O 1
ATOM 779 N N . GLY A 1 100 ? -13.875 -8.308 2.438 1.00 93.94 100 GLY A N 1
ATOM 780 C CA . GLY A 1 100 ? -15.159 -8.954 2.679 1.00 93.94 100 GLY A CA 1
ATOM 781 C C . GLY A 1 100 ? -15.855 -8.391 3.912 1.00 93.94 100 GLY A C 1
ATOM 782 O O . GLY A 1 100 ? -15.636 -7.241 4.289 1.00 93.94 100 GLY A O 1
ATOM 783 N N . GLY A 1 101 ? -16.726 -9.188 4.529 1.00 90.56 101 GLY A N 1
ATOM 784 C CA . GLY A 1 101 ? -17.543 -8.759 5.664 1.00 90.56 101 GLY A CA 1
ATOM 785 C C . GLY A 1 101 ? -18.636 -7.754 5.282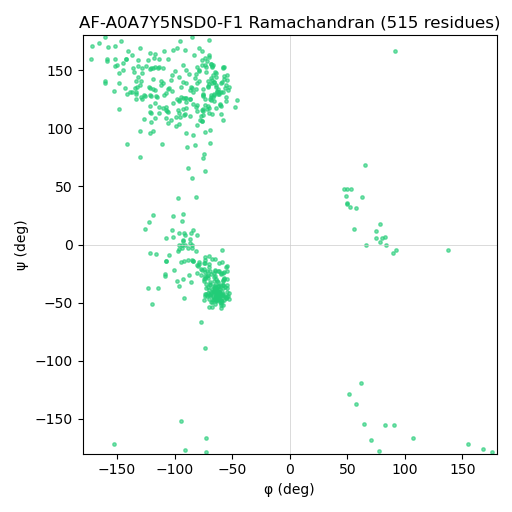 1.00 90.56 101 GLY A C 1
ATOM 786 O O . GLY A 1 101 ? -18.968 -7.550 4.114 1.00 90.56 101 GLY A O 1
ATOM 787 N N . GLY A 1 102 ? -19.240 -7.144 6.294 1.00 93.50 102 GLY A N 1
ATOM 788 C CA . GLY A 1 102 ? -20.304 -6.160 6.122 1.00 93.50 102 GLY A CA 1
ATOM 789 C C . GLY A 1 102 ? -20.654 -5.486 7.444 1.00 93.50 102 GLY A C 1
ATOM 790 O O . GLY A 1 102 ? -20.186 -5.937 8.494 1.00 93.50 102 GLY A O 1
ATOM 791 N N . PRO A 1 103 ? -21.485 -4.429 7.423 1.00 95.31 103 PRO A N 1
ATOM 792 C CA . PRO A 1 103 ? -21.846 -3.706 8.636 1.00 95.31 103 PRO A CA 1
ATOM 793 C C . PRO A 1 103 ? -22.474 -4.639 9.692 1.00 95.31 103 PRO A C 1
ATOM 795 O O . PRO A 1 103 ? -23.067 -5.671 9.343 1.00 95.31 103 PRO A O 1
ATOM 798 N N . PRO A 1 104 ? -22.342 -4.304 10.985 1.00 97.19 104 PRO A N 1
ATOM 799 C CA . PRO A 1 104 ? -22.898 -5.106 12.067 1.00 97.19 104 PRO A CA 1
ATOM 800 C C . PRO A 1 104 ? -24.429 -5.130 11.999 1.00 97.19 104 PRO A C 1
ATOM 802 O O . PRO A 1 104 ? -25.061 -4.152 11.590 1.00 97.19 104 PRO A O 1
ATOM 805 N N . LYS A 1 105 ? -25.037 -6.239 12.434 1.00 97.50 105 LYS A N 1
ATOM 806 C CA . LYS A 1 105 ? -26.490 -6.320 12.629 1.00 97.50 105 LYS A CA 1
ATOM 807 C C . LYS A 1 105 ? -26.873 -5.828 14.022 1.00 97.50 105 LYS A C 1
ATOM 809 O O . LYS A 1 105 ? -26.375 -6.332 15.021 1.00 97.50 105 LYS A O 1
ATOM 814 N N . LEU A 1 106 ? -27.773 -4.856 14.088 1.00 96.69 106 LEU A N 1
ATOM 815 C CA . LEU A 1 106 ? -28.268 -4.310 15.353 1.00 96.69 106 LEU A CA 1
ATOM 816 C C . LEU A 1 106 ? -29.222 -5.304 16.056 1.00 96.69 106 LEU A C 1
ATOM 818 O O . LEU A 1 106 ? -29.883 -6.083 15.364 1.00 96.69 106 LEU A O 1
ATOM 822 N N . PRO A 1 107 ? -29.339 -5.268 17.399 1.00 97.06 107 PRO A N 1
ATOM 823 C CA . PRO A 1 107 ? -28.641 -4.367 18.322 1.00 97.06 107 PRO A CA 1
ATOM 824 C C . PRO A 1 107 ? -27.174 -4.758 18.567 1.00 97.06 107 PRO A C 1
ATOM 826 O O . PRO A 1 107 ? -26.779 -5.908 18.383 1.00 97.06 107 PRO A O 1
ATOM 829 N N . LEU A 1 108 ? -26.371 -3.792 19.017 1.00 98.00 108 LEU A N 1
ATOM 830 C CA . LEU A 1 108 ? -25.001 -4.009 19.482 1.00 98.00 108 LEU A CA 1
ATOM 831 C C . LEU A 1 108 ? -24.979 -4.310 20.981 1.00 98.00 108 LEU A C 1
ATOM 833 O O . LEU A 1 108 ? -25.642 -3.636 21.762 1.00 98.00 108 LEU A O 1
ATOM 837 N N . THR A 1 109 ? -24.149 -5.259 21.400 1.00 98.19 109 THR A N 1
ATOM 838 C CA . THR A 1 109 ? -23.820 -5.502 22.810 1.00 98.19 109 THR A CA 1
ATOM 839 C C . THR A 1 109 ? -22.392 -5.042 23.087 1.00 98.19 109 THR A C 1
ATOM 841 O O . THR A 1 109 ? -21.451 -5.679 22.617 1.00 98.19 109 THR A O 1
ATOM 844 N N . ILE A 1 110 ? -22.206 -3.950 23.832 1.00 97.12 110 ILE A N 1
ATOM 845 C CA . ILE A 1 110 ? -20.881 -3.442 24.220 1.00 97.12 110 ILE A CA 1
ATOM 846 C C . ILE A 1 110 ? -20.242 -4.415 25.200 1.00 97.12 110 ILE A C 1
ATOM 848 O O . ILE A 1 110 ? -20.807 -4.687 26.255 1.00 97.12 110 ILE A O 1
ATOM 852 N N . THR A 1 111 ? -19.045 -4.892 24.867 1.00 96.06 111 THR A N 1
ATOM 853 C CA . THR A 1 111 ? -18.291 -5.850 25.686 1.00 96.06 111 THR A CA 1
ATOM 854 C C . THR A 1 111 ? -17.080 -5.232 26.373 1.00 96.06 111 THR A C 1
ATOM 856 O O . THR A 1 111 ? -16.630 -5.769 27.378 1.00 96.06 111 THR A O 1
ATOM 859 N N . LYS A 1 112 ? -16.513 -4.144 25.833 1.00 93.81 112 LYS A N 1
ATOM 860 C CA . LYS A 1 112 ? -15.352 -3.452 26.419 1.00 93.81 112 LYS A CA 1
ATOM 861 C C . LYS A 1 112 ? -15.245 -2.021 25.884 1.00 93.81 112 LYS A C 1
ATOM 863 O O . LYS A 1 112 ? -15.456 -1.798 24.696 1.00 93.81 112 LYS A O 1
ATOM 868 N N . GLY A 1 113 ? -14.883 -1.054 26.719 1.00 90.19 113 GLY A N 1
ATOM 869 C CA . GLY A 1 113 ? -14.521 0.297 26.288 1.00 90.19 113 GLY A CA 1
ATOM 870 C C . GLY A 1 113 ? -13.153 0.334 25.601 1.00 90.19 113 GLY A C 1
ATOM 871 O O . GLY A 1 113 ? -12.263 -0.451 25.925 1.00 90.19 113 GLY A O 1
ATOM 872 N N . LYS A 1 114 ? -12.966 1.248 24.644 1.00 86.44 114 LYS A N 1
ATOM 873 C CA . LYS A 1 114 ? -11.655 1.486 24.024 1.00 86.44 114 LYS A CA 1
ATOM 874 C C . LYS A 1 114 ? -10.848 2.448 24.899 1.00 86.44 114 LYS A C 1
ATOM 876 O O . LYS A 1 114 ? -11.280 3.576 25.106 1.00 86.44 114 LYS A O 1
ATOM 881 N N . SER A 1 115 ? -9.679 2.015 25.364 1.00 73.06 115 SER A N 1
ATOM 882 C CA . SER A 1 115 ? -8.788 2.799 26.236 1.00 73.06 115 SER A CA 1
ATOM 883 C C . SER A 1 115 ? -7.610 3.460 25.506 1.00 73.06 115 SER A C 1
ATOM 885 O O . SER A 1 115 ? -7.088 4.467 25.969 1.00 73.06 115 SER A O 1
ATOM 887 N N . PHE A 1 116 ? -7.213 2.952 24.333 1.00 63.81 116 PHE A N 1
ATOM 888 C CA . PHE A 1 116 ? -6.020 3.414 23.607 1.00 63.81 116 PHE A CA 1
ATOM 889 C C . PHE A 1 116 ? -6.346 4.019 22.235 1.00 63.81 116 PHE A C 1
ATOM 891 O O . PHE A 1 116 ? -7.311 3.617 21.585 1.00 63.81 116 PHE A O 1
ATOM 898 N N . GLY A 1 117 ? -5.499 4.936 21.750 1.00 66.31 117 GLY A N 1
ATOM 899 C CA . GLY A 1 117 ? -5.629 5.623 20.451 1.00 66.31 117 GLY A CA 1
ATOM 900 C C . GLY A 1 117 ? -6.400 6.951 20.525 1.00 66.31 117 GLY A C 1
ATOM 901 O O . GLY A 1 117 ? -7.038 7.237 21.531 1.00 66.31 117 GLY A O 1
ATOM 902 N N . SER A 1 118 ? -6.331 7.758 19.463 1.00 71.25 118 SER A N 1
ATOM 903 C CA . SER A 1 118 ? -6.904 9.116 19.390 1.00 71.25 118 SER A CA 1
ATOM 904 C C . SER A 1 118 ? -8.435 9.121 19.306 1.00 71.25 118 SER A C 1
ATOM 906 O O . SER A 1 118 ? -9.093 9.864 20.035 1.00 71.25 118 SER A O 1
ATOM 908 N N . ASN A 1 119 ? -9.016 8.254 18.471 1.00 79.81 119 ASN A N 1
ATOM 909 C CA . ASN A 1 119 ? -10.464 8.262 18.241 1.00 79.81 119 ASN A CA 1
ATOM 910 C C . ASN A 1 119 ? -11.240 7.548 19.360 1.00 79.81 119 ASN A C 1
ATOM 912 O O . ASN A 1 119 ? -10.837 6.456 19.785 1.00 79.81 119 ASN A O 1
ATOM 916 N N . PRO A 1 120 ? -12.385 8.092 19.805 1.00 86.81 120 PRO A N 1
ATOM 917 C CA . PRO A 1 120 ? -13.253 7.422 20.765 1.00 86.81 120 PRO A CA 1
ATOM 918 C C . PRO A 1 120 ? -13.879 6.157 20.150 1.00 86.81 120 PRO A C 1
ATOM 920 O O . PRO A 1 120 ? -14.011 6.038 18.929 1.00 86.81 120 PRO A O 1
ATOM 923 N N . GLY A 1 121 ? -14.248 5.186 20.991 1.00 92.38 121 GLY A N 1
ATOM 924 C CA . GLY A 1 121 ? -14.801 3.917 20.518 1.00 92.38 121 GLY A CA 1
ATOM 925 C C . GLY A 1 121 ? -15.073 2.886 21.611 1.00 92.38 121 GLY A C 1
ATOM 926 O O . GLY A 1 121 ? -14.848 3.132 22.796 1.00 92.38 121 GLY A O 1
ATOM 927 N N . PHE A 1 122 ? -15.541 1.711 21.200 1.00 94.94 122 PHE A N 1
ATOM 928 C CA . PHE A 1 122 ? -15.759 0.554 22.071 1.00 94.94 122 PHE A CA 1
ATOM 929 C C . PHE A 1 122 ? -15.783 -0.752 21.269 1.00 94.94 122 PHE A C 1
ATOM 931 O O . PHE A 1 122 ? -16.050 -0.762 20.070 1.00 94.94 122 PHE A O 1
ATOM 938 N N . PHE A 1 123 ? -15.527 -1.868 21.940 1.00 96.31 123 PHE A N 1
ATOM 939 C CA . PHE A 1 123 ? -15.723 -3.209 21.407 1.00 96.31 123 PHE A CA 1
ATOM 940 C C . PHE A 1 123 ? -17.165 -3.655 21.632 1.00 96.31 123 PHE A C 1
ATOM 942 O O . PHE A 1 123 ? -17.706 -3.495 22.731 1.00 96.31 123 PHE A O 1
ATOM 949 N N . ALA A 1 124 ? -17.773 -4.249 20.610 1.00 97.50 124 ALA A N 1
ATOM 950 C CA . ALA A 1 124 ? -19.135 -4.754 20.673 1.00 97.50 124 ALA A CA 1
ATOM 951 C C . ALA A 1 124 ? -19.307 -6.070 19.910 1.00 97.50 124 ALA A C 1
ATOM 953 O O . ALA A 1 124 ? -18.532 -6.404 19.012 1.00 97.50 124 ALA A O 1
ATOM 954 N N . LYS A 1 125 ? -20.363 -6.802 20.260 1.00 98.12 125 LYS A N 1
ATOM 955 C CA . LYS A 1 125 ? -20.914 -7.898 19.463 1.00 98.12 125 LYS A CA 1
ATOM 956 C C . LYS A 1 125 ? -22.177 -7.439 18.755 1.00 98.12 125 LYS A C 1
ATOM 958 O O . LYS A 1 125 ? -22.961 -6.699 19.343 1.00 98.12 125 LYS A O 1
ATOM 963 N N . ASP A 1 126 ? -22.374 -7.877 17.523 1.00 98.00 126 ASP A N 1
ATOM 964 C CA . ASP A 1 126 ? -23.631 -7.672 16.806 1.00 98.00 126 ASP A CA 1
ATOM 965 C C . ASP A 1 126 ? -24.661 -8.768 17.152 1.00 98.00 126 ASP A C 1
ATOM 967 O O . ASP A 1 126 ? -24.372 -9.685 17.928 1.00 98.00 126 ASP A O 1
ATOM 971 N N . ALA A 1 127 ? -25.867 -8.677 16.589 1.00 97.62 127 ALA A N 1
ATOM 972 C CA . ALA A 1 127 ? -26.957 -9.623 16.838 1.00 97.62 127 ALA A CA 1
ATOM 973 C C . ALA A 1 127 ? -26.655 -11.070 16.394 1.00 97.62 127 ALA A C 1
ATOM 975 O O . ALA A 1 127 ? -27.246 -12.005 16.933 1.00 97.62 127 ALA A O 1
ATOM 976 N N . ASP A 1 128 ? -25.722 -11.263 15.456 1.00 96.88 128 ASP A N 1
ATOM 977 C CA . ASP A 1 128 ? -25.260 -12.585 15.014 1.00 96.88 128 ASP A CA 1
ATOM 978 C C . ASP A 1 128 ? -24.052 -13.080 15.839 1.00 96.88 128 ASP A C 1
ATOM 980 O O . ASP A 1 128 ? -23.534 -14.172 15.607 1.00 96.88 128 ASP A O 1
ATOM 984 N N . GLY A 1 129 ? -23.578 -12.287 16.805 1.00 96.19 129 GLY A N 1
ATOM 985 C CA . GLY A 1 129 ? -22.423 -12.600 17.641 1.00 96.19 129 GLY A CA 1
ATOM 986 C C . GLY A 1 129 ? -21.066 -12.274 17.009 1.00 96.19 129 GLY A C 1
ATOM 987 O O . GLY A 1 129 ? -20.035 -12.580 17.619 1.00 96.19 129 GLY A O 1
ATOM 988 N N . ARG A 1 130 ? -21.033 -11.627 15.834 1.00 96.75 130 ARG A N 1
ATOM 989 C CA . ARG A 1 130 ? -19.789 -11.130 15.225 1.00 96.75 130 ARG A CA 1
ATOM 990 C C . ARG A 1 130 ? -19.214 -10.005 16.078 1.00 96.75 130 ARG A C 1
ATOM 992 O O . ARG A 1 130 ? -19.956 -9.248 16.702 1.00 96.75 130 ARG A O 1
ATOM 999 N N . ARG A 1 131 ? -17.886 -9.906 16.141 1.00 97.31 131 ARG A N 1
ATOM 1000 C CA . ARG A 1 131 ? -17.172 -8.989 17.043 1.00 97.31 131 ARG A CA 1
ATOM 1001 C C . ARG A 1 131 ? -16.619 -7.806 16.261 1.00 97.31 131 ARG A C 1
ATOM 1003 O O . ARG A 1 131 ? -15.983 -8.005 15.234 1.00 97.31 131 ARG A O 1
ATOM 1010 N N . PHE A 1 132 ? -16.800 -6.600 16.787 1.00 97.56 132 PHE A N 1
ATOM 1011 C CA . PHE A 1 132 ? -16.373 -5.363 16.142 1.00 97.56 132 PHE A CA 1
ATOM 1012 C C . PHE A 1 132 ? -15.694 -4.413 17.122 1.00 97.56 132 PHE A C 1
ATOM 1014 O O . PHE A 1 132 ? -16.060 -4.340 18.297 1.00 97.56 132 PHE A O 1
ATOM 1021 N N . LEU A 1 133 ? -14.740 -3.645 16.608 1.00 96.69 133 LEU A N 1
ATOM 1022 C CA . LEU A 1 133 ? -14.273 -2.406 17.200 1.00 96.69 133 LEU A CA 1
ATOM 1023 C C . LEU A 1 133 ? -15.025 -1.262 16.518 1.00 96.69 133 LEU A C 1
ATOM 1025 O O . LEU A 1 133 ? -14.854 -1.013 15.325 1.00 96.69 133 LEU A O 1
ATOM 1029 N N . ILE A 1 134 ? -15.866 -0.578 17.286 1.00 96.44 134 ILE A N 1
ATOM 1030 C CA . ILE A 1 134 ? -16.622 0.585 16.834 1.00 96.44 134 ILE A CA 1
ATOM 1031 C C . ILE A 1 134 ? -15.790 1.834 17.104 1.00 96.44 134 ILE A C 1
ATOM 1033 O O . ILE A 1 134 ? -15.399 2.083 18.247 1.00 96.44 134 ILE A O 1
ATOM 1037 N N . LYS A 1 135 ? -15.509 2.609 16.054 1.00 95.06 135 LYS A N 1
ATOM 1038 C CA . LYS A 1 135 ? -14.774 3.880 16.119 1.00 95.06 135 LYS A CA 1
ATOM 1039 C C . LYS A 1 135 ? -15.641 5.016 15.577 1.00 95.06 135 LYS A C 1
ATOM 1041 O O . LYS A 1 135 ? -16.481 4.798 14.700 1.00 95.06 135 LYS A O 1
ATOM 1046 N N . PHE A 1 136 ? -15.406 6.224 16.073 1.00 93.06 136 PHE A N 1
ATOM 1047 C CA . PHE A 1 136 ? -16.111 7.428 15.636 1.00 93.06 136 PHE A CA 1
ATOM 1048 C C . PHE A 1 136 ? -15.159 8.448 15.015 1.00 93.06 136 PHE A C 1
ATOM 1050 O O . PHE A 1 136 ? -13.949 8.406 15.248 1.00 93.06 136 PHE A O 1
ATOM 1057 N N . ASP A 1 137 ? -15.745 9.361 14.249 1.00 91.88 137 ASP A N 1
ATOM 1058 C CA . ASP A 1 137 ? -15.064 10.516 13.675 1.00 91.88 137 ASP A CA 1
ATOM 1059 C C . ASP A 1 137 ? -14.719 11.554 14.754 1.00 91.88 137 ASP A C 1
ATOM 1061 O O . ASP A 1 137 ? -15.544 11.840 15.630 1.00 91.88 137 ASP A O 1
ATOM 1065 N N . LEU A 1 138 ? -13.536 12.160 14.636 1.00 86.81 138 LEU A N 1
ATOM 1066 C CA . LEU A 1 138 ? -13.207 13.435 15.285 1.00 86.81 138 LEU A CA 1
ATOM 1067 C C . LEU A 1 138 ? -13.501 14.605 14.337 1.00 86.81 138 LEU A C 1
ATOM 1069 O O . LEU A 1 138 ? -13.892 15.686 14.784 1.00 86.81 138 LEU A O 1
ATOM 1073 N N . HIS A 1 139 ? -13.384 14.371 13.027 1.00 89.31 139 HIS A N 1
ATOM 1074 C CA . HIS A 1 139 ? -13.792 15.297 11.979 1.00 89.31 139 HIS A CA 1
ATOM 1075 C C . HIS A 1 139 ? -14.906 14.687 11.121 1.00 89.31 139 HIS A C 1
ATOM 1077 O O . HIS A 1 139 ? -14.767 13.546 10.687 1.00 89.31 139 HIS A O 1
ATOM 1083 N N . PRO A 1 140 ? -15.999 15.422 10.831 1.00 91.12 140 PRO A N 1
ATOM 1084 C CA . PRO A 1 140 ? -17.179 14.858 10.178 1.00 91.12 140 PRO A CA 1
ATOM 1085 C C . PRO A 1 140 ? -16.853 13.996 8.952 1.00 91.12 140 PRO A C 1
ATOM 1087 O O . PRO A 1 140 ? -16.318 14.494 7.965 1.00 91.12 140 PRO A O 1
ATOM 1090 N N . GLU A 1 141 ? -17.216 12.713 9.018 1.00 94.19 141 GLU A N 1
ATOM 1091 C CA . GLU A 1 141 ? -17.082 11.715 7.949 1.00 94.19 141 GLU A CA 1
ATOM 1092 C C . GLU A 1 141 ? -15.653 11.325 7.549 1.00 94.19 141 GLU A C 1
ATOM 1094 O O . GLU A 1 141 ? -15.493 10.462 6.681 1.00 94.19 141 GLU A O 1
ATOM 1099 N N . MET A 1 142 ? -14.632 11.915 8.174 1.00 94.88 142 MET A N 1
ATOM 1100 C CA . MET A 1 142 ? -13.250 11.777 7.738 1.00 94.88 142 MET A CA 1
ATOM 1101 C C . MET A 1 142 ? -12.651 10.431 8.135 1.00 94.88 142 MET A C 1
ATOM 1103 O O . MET A 1 142 ? -12.355 9.622 7.263 1.00 94.88 142 MET A O 1
ATOM 1107 N N . GLU A 1 143 ? -12.461 10.151 9.425 1.00 94.81 143 GLU A N 1
ATOM 1108 C CA . GLU A 1 143 ? -11.706 8.968 9.850 1.00 94.81 143 GLU A CA 1
ATOM 1109 C C . GLU A 1 143 ? -12.444 7.665 9.512 1.00 94.81 143 GLU A C 1
ATOM 1111 O O . GLU A 1 143 ? -11.838 6.687 9.066 1.00 94.81 143 GLU A O 1
ATOM 1116 N N . THR A 1 144 ? -13.769 7.659 9.664 1.00 96.50 144 THR A N 1
ATOM 1117 C CA . THR A 1 144 ? -14.630 6.549 9.247 1.00 96.50 144 THR A CA 1
ATOM 1118 C C . THR A 1 144 ? -14.614 6.348 7.728 1.00 96.50 144 THR A C 1
ATOM 1120 O O . THR A 1 144 ? -14.580 5.207 7.263 1.00 96.50 144 THR A O 1
ATOM 1123 N N . GLY A 1 145 ? -14.619 7.433 6.945 1.00 97.44 145 GLY A N 1
ATOM 1124 C CA . GLY A 1 145 ? -14.545 7.377 5.485 1.00 97.44 145 GLY A CA 1
ATOM 1125 C C . GLY A 1 145 ? -13.190 6.866 5.001 1.00 97.44 145 GLY A C 1
ATOM 1126 O O . GLY A 1 145 ? -13.127 5.917 4.220 1.00 97.44 145 GLY A O 1
ATOM 1127 N N . ASN A 1 146 ? -12.112 7.436 5.534 1.00 98.19 146 ASN A N 1
ATOM 1128 C CA . ASN A 1 146 ? -10.735 7.075 5.221 1.00 98.19 146 ASN A CA 1
ATOM 1129 C C . ASN A 1 146 ? -10.473 5.596 5.480 1.00 98.19 146 ASN A C 1
ATOM 1131 O O . ASN A 1 146 ? -9.961 4.901 4.604 1.00 98.19 146 ASN A O 1
ATOM 1135 N N . ALA A 1 147 ? -10.892 5.085 6.641 1.00 98.06 147 ALA A N 1
ATOM 1136 C CA . ALA A 1 147 ? -10.661 3.689 6.971 1.00 98.06 147 ALA A CA 1
ATOM 1137 C C . ALA A 1 147 ? -11.398 2.718 6.041 1.00 98.06 147 ALA A C 1
ATOM 1139 O O . ALA A 1 147 ? -10.819 1.716 5.614 1.00 98.06 147 ALA A O 1
ATOM 1140 N N . ALA A 1 148 ? -12.639 3.041 5.664 1.00 98.50 148 ALA A N 1
ATOM 1141 C CA . ALA A 1 148 ? -13.403 2.243 4.712 1.00 98.50 148 ALA A CA 1
ATOM 1142 C C . ALA A 1 148 ? -12.756 2.223 3.314 1.00 98.50 148 ALA A C 1
ATOM 1144 O O . ALA A 1 148 ? -12.738 1.173 2.667 1.00 98.50 148 ALA A O 1
ATOM 1145 N N . ILE A 1 149 ? -12.206 3.352 2.855 1.00 98.81 149 ILE A N 1
ATOM 1146 C CA . ILE A 1 149 ? -11.521 3.458 1.557 1.00 98.81 149 ILE A CA 1
ATOM 1147 C C . ILE A 1 149 ? -10.196 2.700 1.588 1.00 98.81 149 ILE A C 1
ATOM 1149 O O . ILE A 1 149 ? -9.935 1.849 0.739 1.00 98.81 149 ILE A O 1
ATOM 1153 N N . VAL A 1 150 ? -9.343 3.008 2.563 1.00 98.69 150 VAL A N 1
ATOM 1154 C CA . VAL A 1 150 ? -7.951 2.556 2.558 1.00 98.69 150 VAL A CA 1
ATOM 1155 C C . VAL A 1 150 ? -7.818 1.078 2.908 1.00 98.69 150 VAL A C 1
ATOM 1157 O O . VAL A 1 150 ? -6.982 0.416 2.301 1.00 98.69 150 VAL A O 1
ATOM 1160 N N . SER A 1 151 ? -8.695 0.514 3.749 1.00 98.56 151 SER A N 1
ATOM 1161 C CA . SER A 1 151 ? -8.766 -0.947 3.933 1.00 98.56 151 SER A CA 1
ATOM 1162 C C . SER A 1 151 ? -8.953 -1.678 2.594 1.00 98.56 151 SER A C 1
ATOM 1164 O O . SER A 1 151 ? -8.242 -2.637 2.297 1.00 98.56 151 SER A O 1
ATOM 1166 N N . ARG A 1 152 ? -9.847 -1.173 1.731 1.00 98.75 152 ARG A N 1
ATOM 1167 C CA . ARG A 1 152 ? -10.129 -1.751 0.406 1.00 98.75 152 ARG A CA 1
ATOM 1168 C C . ARG A 1 152 ? -8.967 -1.590 -0.562 1.00 98.75 152 ARG A C 1
ATOM 1170 O O . ARG A 1 152 ? -8.638 -2.537 -1.268 1.00 98.75 152 ARG A O 1
ATOM 1177 N N . LEU A 1 153 ? -8.340 -0.415 -0.593 1.00 98.88 153 LEU A N 1
ATOM 1178 C CA . LEU A 1 153 ? -7.209 -0.157 -1.487 1.00 98.88 153 LEU A CA 1
ATOM 1179 C C . LEU A 1 153 ? -5.960 -0.944 -1.073 1.00 98.88 153 LEU A C 1
ATOM 1181 O O . LEU A 1 153 ? -5.320 -1.538 -1.936 1.00 98.88 153 LEU A O 1
ATOM 1185 N N . LEU A 1 154 ? -5.640 -1.014 0.225 1.00 98.69 154 LEU A N 1
ATOM 1186 C CA . LEU A 1 154 ? -4.519 -1.819 0.724 1.00 98.69 154 LEU A CA 1
ATOM 1187 C C . LEU A 1 154 ? -4.762 -3.317 0.523 1.00 98.69 154 LEU A C 1
ATOM 1189 O O . LEU A 1 154 ? -3.844 -4.034 0.126 1.00 98.69 154 LEU A O 1
ATOM 1193 N N . TRP A 1 155 ? -6.005 -3.772 0.701 1.00 98.75 155 TRP A N 1
ATOM 1194 C CA . TRP A 1 155 ? -6.395 -5.127 0.327 1.00 98.75 155 TRP A CA 1
ATOM 1195 C C . TRP A 1 155 ? -6.216 -5.380 -1.172 1.00 98.75 155 TRP A C 1
ATOM 1197 O O . TRP A 1 155 ? -5.600 -6.370 -1.554 1.00 98.75 155 TRP A O 1
ATOM 1207 N N . ALA A 1 156 ? -6.684 -4.473 -2.031 1.00 98.75 156 ALA A N 1
ATOM 1208 C CA . ALA A 1 156 ? -6.591 -4.640 -3.478 1.00 98.75 156 ALA A CA 1
ATOM 1209 C C . ALA A 1 156 ? -5.136 -4.737 -3.962 1.00 98.75 156 ALA A C 1
ATOM 1211 O O . ALA A 1 156 ? -4.838 -5.570 -4.818 1.00 98.75 156 ALA A O 1
ATOM 1212 N N . VAL A 1 157 ? -4.222 -3.929 -3.408 1.00 98.56 157 VAL A N 1
ATOM 1213 C CA . VAL A 1 157 ? -2.796 -3.997 -3.778 1.00 98.56 157 VAL A CA 1
ATOM 1214 C C . VAL A 1 157 ? -2.078 -5.208 -3.182 1.00 98.56 157 VAL A C 1
ATOM 1216 O O . VAL A 1 157 ? -1.066 -5.602 -3.746 1.00 98.56 157 VAL A O 1
ATOM 1219 N N . GLY A 1 158 ? -2.610 -5.814 -2.112 1.00 98.38 158 GLY A N 1
ATOM 1220 C CA . GLY A 1 158 ? -2.233 -7.162 -1.676 1.00 98.38 158 GLY A CA 1
ATOM 1221 C C . GLY A 1 158 ? -2.035 -7.385 -0.174 1.00 98.38 158 GLY A C 1
ATOM 1222 O O . GLY A 1 158 ? -1.870 -8.522 0.265 1.00 98.38 158 GLY A O 1
ATOM 1223 N N . TYR A 1 159 ? -2.124 -6.347 0.656 1.00 98.50 159 TYR A N 1
ATOM 1224 C CA . TYR A 1 159 ? -1.984 -6.500 2.107 1.00 98.50 159 TYR A CA 1
ATOM 1225 C C . TYR A 1 159 ? -3.214 -7.158 2.735 1.00 98.50 159 TYR A C 1
ATOM 1227 O O . TYR A 1 159 ? -4.328 -7.069 2.212 1.00 98.50 159 TYR A O 1
ATOM 1235 N N . HIS A 1 160 ? -3.036 -7.807 3.882 1.00 98.19 160 HIS A N 1
ATOM 1236 C CA . HIS A 1 160 ? -4.165 -8.212 4.710 1.00 98.19 160 HIS A CA 1
ATOM 1237 C C . HIS A 1 160 ? -4.638 -7.021 5.550 1.00 98.19 160 HIS A C 1
ATOM 1239 O O . HIS A 1 160 ? -3.835 -6.305 6.148 1.00 98.19 160 HIS A O 1
ATOM 1245 N N . ALA A 1 161 ? -5.950 -6.801 5.583 1.00 97.31 161 ALA A N 1
ATOM 1246 C CA . ALA A 1 161 ? -6.586 -5.686 6.274 1.00 97.31 161 ALA A CA 1
ATOM 1247 C C . ALA A 1 161 ? -7.933 -6.137 6.871 1.00 97.31 161 ALA A C 1
ATOM 1249 O O . ALA A 1 161 ? -8.571 -7.030 6.307 1.00 97.31 161 ALA A O 1
ATOM 1250 N N . PRO A 1 162 ? -8.390 -5.548 7.990 1.00 97.00 162 PRO A N 1
ATOM 1251 C CA . PRO A 1 162 ? -9.710 -5.826 8.550 1.00 97.00 162 PRO A CA 1
ATOM 1252 C C . PRO A 1 162 ? -10.834 -5.284 7.659 1.00 97.00 162 PRO A C 1
ATOM 1254 O O . PRO A 1 162 ? -10.654 -4.314 6.918 1.00 97.00 162 PRO A O 1
ATOM 1257 N N . SER A 1 163 ? -12.025 -5.879 7.771 1.00 97.12 163 SER A N 1
ATOM 1258 C CA . SER A 1 163 ? -13.232 -5.334 7.143 1.00 97.12 163 SER A CA 1
ATOM 1259 C C . SER A 1 163 ? -13.660 -4.051 7.853 1.00 97.12 163 SER A C 1
ATOM 1261 O O . SER A 1 163 ? -14.011 -4.072 9.032 1.00 97.12 163 SER A O 1
ATOM 1263 N N . GLU A 1 164 ? -13.644 -2.940 7.118 1.00 97.88 164 GLU A N 1
ATOM 1264 C CA . GLU A 1 164 ? -13.955 -1.599 7.613 1.00 97.88 164 GLU A CA 1
ATOM 1265 C C . GLU A 1 164 ? -15.241 -1.085 6.950 1.00 97.88 164 GLU A C 1
ATOM 1267 O O . GLU A 1 164 ? -15.284 -0.863 5.733 1.00 97.88 164 GLU A O 1
ATOM 1272 N N . ASN A 1 165 ? -16.315 -0.913 7.728 1.00 97.81 165 ASN A N 1
ATOM 1273 C CA . ASN A 1 165 ? -17.635 -0.553 7.198 1.00 97.81 165 ASN A CA 1
ATOM 1274 C C . ASN A 1 165 ? -18.255 0.647 7.913 1.00 97.81 165 ASN A C 1
ATOM 1276 O O . ASN A 1 165 ? -18.453 0.631 9.127 1.00 97.81 165 ASN A O 1
ATOM 1280 N N . VAL A 1 166 ? -18.659 1.656 7.136 1.00 96.88 166 VAL A N 1
ATOM 1281 C CA . VAL A 1 166 ? -19.448 2.787 7.640 1.00 96.88 166 VAL A CA 1
ATOM 1282 C C . VAL A 1 166 ? -20.899 2.358 7.863 1.00 96.88 166 VAL A C 1
ATOM 1284 O O . VAL A 1 166 ? -21.555 1.832 6.952 1.00 96.88 166 VAL A O 1
ATOM 1287 N N . PHE A 1 167 ? -21.429 2.629 9.051 1.00 95.69 167 PHE A N 1
ATOM 1288 C CA . PHE A 1 167 ? -22.823 2.380 9.413 1.00 95.69 167 PHE A CA 1
ATOM 1289 C C . PHE A 1 167 ? -23.345 3.438 10.396 1.00 95.69 167 PHE A C 1
ATOM 1291 O O . PHE A 1 167 ? -22.603 4.318 10.832 1.00 95.69 167 PHE A O 1
ATOM 1298 N N . TRP A 1 168 ? -24.639 3.361 10.712 1.00 93.81 168 TRP A N 1
ATOM 1299 C CA . TRP A 1 168 ? -25.305 4.267 11.643 1.00 93.81 168 TRP A CA 1
ATOM 1300 C C . TRP A 1 168 ? -26.139 3.485 12.647 1.00 93.81 168 TRP A C 1
ATOM 1302 O O . TRP A 1 168 ? -26.776 2.500 12.270 1.00 93.81 168 TRP A O 1
ATOM 1312 N N . PHE A 1 169 ? -26.187 3.961 13.887 1.00 93.19 169 PHE A N 1
ATOM 1313 C CA . PHE A 1 169 ? -27.042 3.401 14.933 1.00 93.19 169 PHE A CA 1
ATOM 1314 C C . PHE A 1 169 ? -27.567 4.499 15.876 1.00 93.19 169 PHE A C 1
ATOM 1316 O O . PHE A 1 169 ? -26.975 5.576 15.983 1.00 93.19 169 PHE A O 1
ATOM 1323 N N . SER A 1 170 ? -28.698 4.237 16.529 1.00 91.31 170 SER A N 1
ATOM 1324 C CA . SER A 1 170 ? -29.253 5.035 17.629 1.00 91.31 170 SER A CA 1
ATOM 1325 C C . SER A 1 170 ? -28.719 4.526 18.974 1.00 91.31 170 SER A C 1
ATOM 1327 O O . SER A 1 170 ? -28.514 3.322 19.117 1.00 91.31 170 SER A O 1
ATOM 1329 N N . PRO A 1 171 ? -28.565 5.367 20.012 1.00 88.62 171 PRO A N 1
ATOM 1330 C CA . PRO A 1 171 ? -28.231 4.901 21.361 1.00 88.62 171 PRO A CA 1
ATOM 1331 C C . PRO A 1 171 ? -29.173 3.826 21.941 1.00 88.62 171 PRO A C 1
ATOM 1333 O O . PRO A 1 171 ? -28.791 3.157 22.905 1.00 88.62 171 PRO A O 1
ATOM 1336 N N . ASP A 1 172 ? -30.382 3.678 21.389 1.00 91.38 172 ASP A N 1
ATOM 1337 C CA . ASP A 1 172 ? -31.352 2.630 21.745 1.00 91.38 172 ASP A CA 1
ATOM 1338 C C . ASP A 1 172 ? -31.046 1.275 21.080 1.00 91.38 172 ASP A C 1
ATOM 1340 O O . ASP A 1 172 ? -31.494 0.233 21.553 1.00 91.38 172 ASP A O 1
ATOM 1344 N N . ASP A 1 173 ? -30.223 1.267 20.028 1.00 94.00 173 ASP A N 1
ATOM 1345 C CA . ASP A 1 173 ? -29.740 0.059 19.351 1.00 94.00 173 ASP A CA 1
ATOM 1346 C C . ASP A 1 173 ? -28.559 -0.594 20.094 1.00 94.00 173 ASP A C 1
ATOM 1348 O O . ASP A 1 173 ? -27.910 -1.498 19.563 1.00 94.00 173 ASP A O 1
ATOM 1352 N N . VAL A 1 174 ? -28.232 -0.122 21.303 1.00 94.81 174 VAL A N 1
ATOM 1353 C CA . VAL A 1 174 ? -27.046 -0.533 22.057 1.00 94.81 174 VAL A CA 1
ATOM 1354 C C . VAL A 1 174 ? -27.413 -1.011 23.455 1.00 94.81 174 VAL A C 1
ATOM 1356 O O . VAL A 1 174 ? -28.020 -0.298 24.252 1.00 94.81 174 VAL A O 1
ATOM 1359 N N . VAL A 1 175 ? -26.943 -2.209 23.783 1.00 96.62 175 VAL A N 1
ATOM 1360 C CA . VAL A 1 175 ? -27.000 -2.819 25.110 1.00 96.62 175 VAL A CA 1
ATOM 1361 C C . VAL A 1 175 ? -25.585 -2.867 25.681 1.00 96.62 175 VAL A C 1
ATOM 1363 O O . VAL A 1 175 ? -24.632 -3.171 24.970 1.00 96.62 175 VAL A O 1
ATOM 1366 N N . ILE A 1 176 ? -25.423 -2.568 26.967 1.00 96.69 176 ILE A N 1
ATOM 1367 C CA . ILE A 1 176 ? -24.133 -2.692 27.655 1.00 96.69 176 ILE A CA 1
ATOM 1368 C C . ILE A 1 176 ? -24.110 -4.040 28.373 1.00 96.69 176 ILE A C 1
ATOM 1370 O O . ILE A 1 176 ? -24.999 -4.315 29.180 1.00 96.69 176 ILE A O 1
ATOM 1374 N N . ASP A 1 177 ? -23.114 -4.882 28.083 1.00 95.75 177 ASP A N 1
ATOM 1375 C CA . ASP A 1 177 ? -22.899 -6.108 28.852 1.00 95.75 177 ASP A CA 1
ATOM 1376 C C . ASP A 1 177 ? -22.606 -5.723 30.316 1.00 95.75 177 ASP A C 1
ATOM 1378 O O . ASP A 1 177 ? -21.731 -4.889 30.553 1.00 95.75 177 ASP A O 1
ATOM 1382 N N . PRO A 1 178 ? -23.286 -6.309 31.320 1.00 94.12 178 PRO A N 1
ATOM 1383 C CA . PRO A 1 178 ? -23.012 -6.025 32.730 1.00 94.12 178 PRO A CA 1
ATOM 1384 C C . PRO A 1 178 ? -21.554 -6.256 33.159 1.00 94.12 178 PRO A C 1
ATOM 1386 O O . PRO A 1 178 ? -21.140 -5.753 34.202 1.00 94.12 178 PRO A O 1
ATOM 1389 N N . LYS A 1 179 ? -20.787 -7.036 32.388 1.00 94.00 179 LYS A N 1
ATOM 1390 C CA . LYS A 1 179 ? -19.358 -7.301 32.599 1.00 94.00 179 LYS A CA 1
ATOM 1391 C C . LYS A 1 179 ? -18.443 -6.408 31.764 1.00 94.00 179 LYS A C 1
ATOM 1393 O O . LYS A 1 179 ? -17.229 -6.574 31.843 1.00 94.00 179 LYS A O 1
ATOM 1398 N N . ALA A 1 180 ? -18.988 -5.513 30.943 1.00 92.88 180 ALA A N 1
ATOM 1399 C CA . ALA A 1 180 ? -18.178 -4.617 30.140 1.00 92.88 180 ALA A CA 1
ATOM 1400 C C . ALA A 1 180 ? -17.355 -3.705 31.049 1.00 92.88 180 ALA A C 1
ATOM 1402 O O . ALA A 1 180 ? -17.889 -3.061 31.953 1.00 92.88 180 ALA A O 1
ATOM 1403 N N . THR A 1 181 ? -16.056 -3.633 30.781 1.00 91.56 181 THR A N 1
ATOM 1404 C CA . THR A 1 181 ? -15.127 -2.750 31.486 1.00 91.56 181 THR A CA 1
ATOM 1405 C C . THR A 1 181 ? -14.439 -1.794 30.524 1.00 91.56 181 THR A C 1
ATOM 1407 O O . THR A 1 181 ? -14.475 -1.974 29.305 1.00 91.56 181 THR A O 1
ATOM 1410 N N . MET A 1 182 ? -13.816 -0.757 31.064 1.00 84.31 182 MET A N 1
ATOM 1411 C CA . MET A 1 182 ? -12.881 0.111 30.370 1.00 84.31 182 MET A CA 1
ATOM 1412 C C . MET A 1 182 ? -11.595 0.167 31.180 1.00 84.31 182 MET A C 1
ATOM 1414 O O . MET A 1 182 ? -11.622 0.455 32.378 1.00 84.31 182 MET A O 1
ATOM 1418 N N . ASP A 1 183 ? -10.488 -0.093 30.502 1.00 78.75 183 ASP A N 1
ATOM 1419 C CA . ASP A 1 183 ? -9.159 0.125 31.054 1.00 78.75 183 ASP A CA 1
ATOM 1420 C C . ASP A 1 183 ? -8.918 1.640 31.167 1.00 78.75 183 ASP A C 1
ATOM 1422 O O . ASP A 1 183 ? -9.328 2.416 30.298 1.00 78.75 183 ASP A O 1
ATOM 1426 N N . THR A 1 184 ? -8.324 2.073 32.272 1.00 65.00 184 THR A N 1
ATOM 1427 C CA . THR A 1 184 ? -8.128 3.494 32.596 1.00 65.00 184 THR A CA 1
ATOM 1428 C C . THR A 1 184 ? -6.678 3.846 32.905 1.00 65.00 184 THR A C 1
ATOM 1430 O O . THR A 1 184 ? -6.434 4.928 33.434 1.00 65.00 184 THR A O 1
ATOM 1433 N N . ASP A 1 185 ? -5.721 2.959 32.602 1.00 62.47 185 ASP A N 1
ATOM 1434 C CA . ASP A 1 185 ? -4.315 3.077 33.030 1.00 62.47 185 ASP A CA 1
ATOM 1435 C C . ASP A 1 185 ? -4.154 3.198 34.573 1.00 62.47 185 ASP A C 1
ATOM 1437 O O . ASP A 1 185 ? -3.089 3.558 35.080 1.00 62.47 185 ASP A O 1
ATOM 1441 N N . LEU A 1 186 ? -5.218 2.912 35.338 1.00 60.47 186 LEU A N 1
ATOM 1442 C CA . LEU A 1 186 ? -5.254 2.841 36.804 1.00 60.47 186 LEU A CA 1
ATOM 1443 C C . LEU A 1 186 ? -5.134 1.378 37.264 1.00 60.47 186 LEU A C 1
ATOM 1445 O O . LEU A 1 186 ? -5.290 0.458 36.469 1.00 60.47 186 LEU A O 1
ATOM 1449 N N . GLU A 1 187 ? -4.920 1.145 38.566 1.00 58.56 187 GLU A N 1
ATOM 1450 C CA . GLU A 1 187 ? -4.776 -0.211 39.140 1.00 58.56 187 GLU A CA 1
ATOM 1451 C C . GLU A 1 187 ? -5.991 -1.140 38.920 1.00 58.56 187 GLU A C 1
ATOM 1453 O O . GLU A 1 187 ? -5.865 -2.351 39.100 1.00 58.56 187 GLU A O 1
ATOM 1458 N N . SER A 1 188 ? -7.161 -0.614 38.537 1.00 73.62 188 SER A N 1
ATOM 1459 C CA . SER A 1 188 ? -8.354 -1.423 38.271 1.00 73.62 188 SER A CA 1
ATOM 1460 C C . SER A 1 188 ? -9.194 -0.897 37.108 1.00 73.62 188 SER A C 1
ATOM 1462 O O . SER A 1 188 ? -9.547 0.284 37.076 1.00 73.62 188 SER A O 1
ATOM 1464 N N . ASP A 1 189 ? -9.613 -1.813 36.238 1.00 81.12 189 ASP A N 1
ATOM 1465 C CA . ASP A 1 189 ? -10.657 -1.612 35.233 1.00 81.12 189 ASP A CA 1
ATOM 1466 C C . ASP A 1 189 ? -11.952 -1.062 35.857 1.00 81.12 189 ASP A C 1
ATOM 1468 O O . ASP A 1 189 ? -12.433 -1.560 36.880 1.00 81.12 189 ASP A O 1
ATOM 1472 N N . LEU A 1 190 ? -12.564 -0.068 35.207 1.00 85.25 190 LEU A N 1
ATOM 1473 C CA . LEU A 1 190 ? -13.861 0.469 35.624 1.00 85.25 190 LEU A CA 1
ATOM 1474 C C . LEU A 1 190 ? -15.003 -0.183 34.836 1.00 85.25 190 LEU A C 1
ATOM 1476 O O . LEU A 1 190 ? -14.852 -0.409 33.634 1.00 85.25 190 LEU A O 1
ATOM 1480 N N . PRO A 1 191 ? -16.175 -0.436 35.450 1.00 90.69 191 PRO A N 1
ATOM 1481 C CA . PRO A 1 191 ? -17.362 -0.848 34.708 1.00 90.69 191 PRO A CA 1
ATOM 1482 C C . PRO A 1 191 ? -17.720 0.174 33.624 1.00 90.69 191 PRO A C 1
ATOM 1484 O O . PRO A 1 191 ? -17.763 1.378 33.884 1.00 90.69 191 PRO A O 1
ATOM 1487 N N . PHE A 1 192 ? -18.019 -0.303 32.419 1.00 91.19 192 PHE A N 1
ATOM 1488 C CA . PHE A 1 192 ? -18.486 0.539 31.328 1.00 91.19 192 PHE A CA 1
ATOM 1489 C C . PHE A 1 192 ? -19.948 0.917 31.586 1.00 91.19 192 PHE A C 1
ATOM 1491 O O . PHE A 1 192 ? -20.821 0.056 31.652 1.00 91.19 192 PHE A O 1
ATOM 1498 N N . THR A 1 193 ? -20.232 2.205 31.770 1.00 92.12 193 THR A N 1
ATOM 1499 C CA . THR A 1 193 ? -21.571 2.685 32.157 1.00 92.12 193 THR A CA 1
ATOM 1500 C C . THR A 1 193 ? -22.279 3.421 31.024 1.00 92.12 193 THR A C 1
ATOM 1502 O O . THR A 1 193 ? -21.661 3.847 30.048 1.00 92.12 193 THR A O 1
ATOM 1505 N N . ARG A 1 194 ? -23.591 3.648 31.174 1.00 91.56 194 ARG A N 1
ATOM 1506 C CA . ARG A 1 194 ? -24.358 4.480 30.234 1.00 91.56 194 ARG A CA 1
ATOM 1507 C C . ARG A 1 194 ? -23.802 5.906 30.127 1.00 91.56 194 ARG A C 1
ATOM 1509 O O . ARG A 1 194 ? -23.717 6.427 29.023 1.00 91.56 194 ARG A O 1
ATOM 1516 N N . ALA A 1 195 ? -23.342 6.487 31.235 1.00 90.56 195 ALA A N 1
ATOM 1517 C CA . ALA A 1 195 ? -22.704 7.802 31.234 1.00 90.56 195 ALA A CA 1
ATOM 1518 C C . ALA A 1 195 ? -21.391 7.814 30.426 1.00 90.56 195 ALA A C 1
ATOM 1520 O O . ALA A 1 195 ? -21.114 8.773 29.710 1.00 90.56 195 ALA A O 1
ATOM 1521 N N . MET A 1 196 ? -20.600 6.733 30.487 1.00 89.44 196 MET A N 1
ATOM 1522 C CA . MET A 1 196 ? -19.400 6.589 29.650 1.00 89.44 196 MET A CA 1
ATOM 1523 C C . MET A 1 196 ? -19.755 6.452 28.169 1.00 89.44 196 MET A C 1
ATOM 1525 O O . MET A 1 196 ? -19.096 7.067 27.333 1.00 89.44 196 MET A O 1
ATOM 1529 N N . LEU A 1 197 ? -20.812 5.703 27.833 1.00 90.75 197 LEU A N 1
ATOM 1530 C CA . LEU A 1 197 ? -21.316 5.640 26.460 1.00 90.75 197 LEU A CA 1
ATOM 1531 C C . LEU A 1 197 ? -21.713 7.033 25.958 1.00 90.75 197 LEU A C 1
ATOM 1533 O O . LEU A 1 197 ? -21.287 7.440 24.884 1.00 90.75 197 LEU A O 1
ATOM 1537 N N . GLU A 1 198 ? -22.477 7.789 26.743 1.00 89.94 198 GLU A N 1
ATOM 1538 C CA . GLU A 1 198 ? -22.880 9.157 26.398 1.00 89.94 198 GLU A CA 1
ATOM 1539 C C . GLU A 1 198 ? -21.671 10.086 26.235 1.00 89.94 198 GLU A C 1
ATOM 1541 O O . GLU A 1 198 ? -21.628 10.880 25.297 1.00 89.94 198 GLU A O 1
ATOM 1546 N N . GLN A 1 199 ? -20.640 9.943 27.073 1.00 87.38 199 GLN A N 1
ATOM 1547 C CA . GLN A 1 199 ? -19.384 10.676 26.922 1.00 87.38 199 GLN A CA 1
ATOM 1548 C C . GLN A 1 199 ? -18.660 10.320 25.615 1.00 87.38 199 GLN A C 1
ATOM 1550 O O . GLN A 1 199 ? -18.204 11.223 24.913 1.00 87.38 199 GLN A O 1
ATOM 1555 N N . VAL A 1 200 ? -18.573 9.034 25.264 1.00 86.81 200 VAL A N 1
ATOM 1556 C CA . VAL A 1 200 ? -17.998 8.572 23.989 1.00 86.81 200 VAL A CA 1
ATOM 1557 C C . VAL A 1 200 ? -18.778 9.155 22.809 1.00 86.81 200 VAL A C 1
ATOM 1559 O O . VAL A 1 200 ? -18.177 9.728 21.902 1.00 86.81 200 VAL A O 1
ATOM 1562 N N . LEU A 1 201 ? -20.110 9.076 22.847 1.00 88.00 201 LEU A N 1
ATOM 1563 C CA . LEU A 1 201 ? -20.984 9.558 21.778 1.00 88.00 201 LEU A CA 1
ATOM 1564 C C . LEU A 1 201 ? -20.982 11.087 21.658 1.00 88.00 201 LEU A C 1
ATOM 1566 O O . LEU A 1 201 ? -21.014 11.597 20.543 1.00 88.00 201 LEU A O 1
ATOM 1570 N N . SER A 1 202 ? -20.864 11.829 22.763 1.00 84.25 202 SER A N 1
ATOM 1571 C CA . SER A 1 202 ? -20.776 13.300 22.742 1.00 84.25 202 SER A CA 1
ATOM 1572 C C . SER A 1 202 ? -19.520 13.837 22.052 1.00 84.25 202 SER A C 1
ATOM 1574 O O . SER A 1 202 ? -19.507 14.980 21.603 1.00 84.25 202 SER A O 1
ATOM 1576 N N . ARG A 1 203 ? -18.466 13.015 21.954 1.00 77.38 203 ARG A N 1
ATOM 1577 C CA . ARG A 1 203 ? -17.241 13.335 21.208 1.00 77.38 203 ARG A CA 1
ATOM 1578 C C . ARG A 1 203 ? -17.346 12.995 19.722 1.00 77.38 203 ARG A C 1
ATOM 1580 O O . ARG A 1 203 ? -16.484 13.413 18.961 1.00 77.38 203 ARG A O 1
ATOM 1587 N N . SER A 1 204 ? -18.364 12.230 19.327 1.00 75.00 204 SER A N 1
ATOM 1588 C CA . SER A 1 204 ? -18.611 11.868 17.933 1.00 75.00 204 SER A CA 1
ATOM 1589 C C . SER A 1 204 ? -19.458 12.921 17.227 1.00 75.00 204 SER A C 1
ATOM 1591 O O . SER A 1 204 ? -20.371 13.512 17.812 1.00 75.00 204 SER A O 1
ATOM 1593 N N . VAL A 1 205 ? -19.209 13.109 15.935 1.00 72.00 205 VAL A N 1
ATOM 1594 C CA . VAL A 1 205 ? -20.088 13.911 15.084 1.00 72.00 205 VAL A CA 1
ATOM 1595 C C . VAL A 1 205 ? -21.401 13.147 14.873 1.00 72.00 205 VAL A C 1
ATOM 1597 O O . VAL A 1 205 ? -21.430 12.080 14.260 1.00 72.00 205 VAL A O 1
ATOM 1600 N N . SER A 1 206 ? -22.499 13.680 15.408 1.00 66.31 206 SER A N 1
ATOM 1601 C CA . SER A 1 206 ? -23.844 13.115 15.221 1.00 66.31 206 SER A CA 1
ATOM 1602 C C . SER A 1 206 ? -24.430 13.553 13.876 1.00 66.31 206 SER A C 1
ATOM 1604 O O . SER A 1 206 ? -24.177 14.672 13.430 1.00 66.31 206 SER A O 1
ATOM 1606 N N . HIS A 1 207 ? -25.226 12.696 13.231 1.00 66.75 207 HIS A N 1
ATOM 1607 C CA . HIS A 1 207 ? -25.974 13.070 12.028 1.00 66.75 207 HIS A CA 1
ATOM 1608 C C . HIS A 1 207 ? -27.373 13.599 12.393 1.00 66.75 207 HIS A C 1
ATOM 1610 O O . HIS A 1 207 ? -27.839 13.430 13.525 1.00 66.75 207 HIS A O 1
ATOM 1616 N N . ASN A 1 208 ? -28.062 14.214 11.425 1.00 55.31 208 ASN A N 1
ATOM 1617 C CA . ASN A 1 208 ? -29.484 14.533 11.560 1.00 55.31 208 ASN A CA 1
ATOM 1618 C C . ASN A 1 208 ? -30.273 13.252 11.905 1.00 55.31 208 ASN A C 1
ATOM 1620 O O . ASN A 1 208 ? -29.912 12.158 11.470 1.00 55.31 208 ASN A O 1
ATOM 1624 N N . ASP A 1 209 ? -31.326 13.396 12.710 1.00 68.19 209 ASP A N 1
ATOM 1625 C CA . ASP A 1 209 ? -32.205 12.316 13.199 1.00 68.19 209 ASP A CA 1
ATOM 1626 C C . ASP A 1 209 ? -31.657 11.457 14.358 1.00 68.19 209 ASP A C 1
ATOM 1628 O O . ASP A 1 209 ? -32.176 10.375 14.631 1.00 68.19 209 ASP A O 1
ATOM 1632 N N . GLY A 1 210 ? -30.631 11.929 15.079 1.00 76.81 210 GLY A N 1
ATOM 1633 C CA . GLY A 1 210 ? -30.177 11.308 16.336 1.00 76.81 210 GLY A CA 1
ATOM 1634 C C . GLY A 1 210 ? -29.394 10.000 16.169 1.00 76.81 210 GLY A C 1
ATOM 1635 O O . GLY A 1 210 ? -29.145 9.299 17.148 1.00 76.81 210 GLY A O 1
ATOM 1636 N N . LYS A 1 211 ? -28.992 9.668 14.936 1.00 88.38 211 LYS A N 1
ATOM 1637 C CA . LYS A 1 211 ? -28.126 8.523 14.639 1.00 88.38 211 LYS A CA 1
ATOM 1638 C C . LYS A 1 211 ? -26.660 8.941 14.615 1.00 88.38 211 LYS A C 1
ATOM 1640 O O . LYS A 1 211 ? -26.297 9.972 14.045 1.00 88.38 211 LYS A O 1
ATOM 1645 N N . HIS A 1 212 ? -25.804 8.087 15.160 1.00 91.00 212 HIS A N 1
ATOM 1646 C CA . HIS A 1 212 ? -24.360 8.278 15.143 1.00 91.00 212 HIS A CA 1
ATOM 1647 C C . HIS A 1 212 ? -23.757 7.569 13.938 1.00 91.00 212 HIS A C 1
ATOM 1649 O O . HIS A 1 212 ? -23.987 6.377 13.745 1.00 91.00 212 HIS A O 1
ATOM 1655 N N . ARG A 1 213 ? -22.988 8.305 13.129 1.00 93.62 213 ARG A N 1
ATOM 1656 C CA . ARG A 1 213 ? -22.127 7.717 12.100 1.00 93.62 213 ARG A CA 1
ATOM 1657 C C . ARG A 1 213 ? -20.968 7.006 12.788 1.00 93.62 213 ARG A C 1
ATOM 1659 O O . ARG A 1 213 ? -20.381 7.529 13.735 1.00 93.62 213 ARG A O 1
ATOM 1666 N N . SER A 1 214 ? -20.636 5.807 12.331 1.00 94.69 214 SER A N 1
ATOM 1667 C CA . SER A 1 214 ? -19.584 5.005 12.949 1.00 94.69 214 SER A CA 1
ATOM 1668 C C . SER A 1 214 ? -18.888 4.110 11.944 1.00 94.69 214 SER A C 1
ATOM 1670 O O . SER A 1 214 ? -19.457 3.714 10.926 1.00 94.69 214 SER A O 1
ATOM 1672 N N . LEU A 1 215 ? -17.649 3.769 12.272 1.00 96.56 215 LEU A N 1
ATOM 1673 C CA . LEU A 1 215 ? -16.880 2.740 11.603 1.00 96.56 215 LEU A CA 1
ATOM 1674 C C . LEU A 1 215 ? -16.982 1.454 12.414 1.00 96.56 215 LEU A C 1
ATOM 1676 O O . LEU A 1 215 ? -16.665 1.445 13.603 1.00 96.56 215 LEU A O 1
ATOM 1680 N N . ALA A 1 216 ? -17.409 0.378 11.765 1.00 97.44 216 ALA A N 1
ATOM 1681 C CA . ALA A 1 216 ? -17.295 -0.972 12.285 1.00 97.44 216 ALA A CA 1
ATOM 1682 C C . ALA A 1 216 ? -16.074 -1.651 11.660 1.00 97.44 216 ALA A C 1
ATOM 1684 O O . ALA A 1 216 ? -16.100 -1.983 10.473 1.00 97.44 216 ALA A O 1
ATOM 1685 N N . SER A 1 217 ? -15.050 -1.863 12.485 1.00 97.31 217 SER A N 1
ATOM 1686 C CA . SER A 1 217 ? -13.871 -2.669 12.166 1.00 97.31 217 SER A CA 1
ATOM 1687 C C . SER A 1 217 ? -14.101 -4.083 12.700 1.00 97.31 217 SER A C 1
ATOM 1689 O O . SER A 1 217 ? -14.197 -4.274 13.916 1.00 97.31 217 SER A O 1
ATOM 1691 N N . GLU A 1 218 ? -14.293 -5.068 11.823 1.00 96.50 218 GLU A N 1
ATOM 1692 C CA . GLU A 1 218 ? -14.531 -6.459 12.240 1.00 96.50 218 GLU A CA 1
ATOM 1693 C C . GLU A 1 218 ? -13.266 -7.049 12.877 1.00 96.50 218 GLU A C 1
ATOM 1695 O O . GLU A 1 218 ? -12.174 -6.965 12.312 1.00 96.50 218 GLU A O 1
ATOM 1700 N N . LEU A 1 219 ? -13.398 -7.631 14.075 1.00 95.75 219 LEU A N 1
ATOM 1701 C CA . LEU A 1 219 ? -12.263 -8.246 14.761 1.00 95.75 219 LEU A CA 1
ATOM 1702 C C . LEU A 1 219 ? -11.801 -9.467 13.974 1.00 95.75 219 LEU A C 1
ATOM 1704 O O . LEU A 1 219 ? -12.582 -10.386 13.719 1.00 95.75 219 LEU A O 1
ATOM 1708 N N . LEU A 1 220 ? -10.508 -9.480 13.664 1.00 95.19 220 LEU A N 1
ATOM 1709 C CA . LEU A 1 220 ? -9.863 -10.554 12.924 1.00 95.19 220 LEU A CA 1
ATOM 1710 C C . LEU A 1 220 ? -10.054 -11.912 13.629 1.00 95.19 220 LEU A C 1
ATOM 1712 O O . LEU A 1 220 ? -10.053 -11.977 14.867 1.00 95.19 220 LEU A O 1
ATOM 1716 N N . PRO A 1 221 ? -10.242 -13.002 12.866 1.00 90.88 221 PRO A N 1
ATOM 1717 C CA . PRO A 1 221 ? -10.325 -14.341 13.432 1.00 90.88 221 PRO A CA 1
ATOM 1718 C C . PRO A 1 221 ? -8.963 -14.751 14.004 1.00 90.88 221 PRO A C 1
ATOM 1720 O O . PRO A 1 221 ? -7.939 -14.497 13.383 1.00 90.88 221 PRO A O 1
ATOM 1723 N N . GLY A 1 222 ? -8.950 -15.396 15.173 1.00 95.06 222 GLY A N 1
ATOM 1724 C CA . GLY A 1 222 ? -7.721 -15.834 15.848 1.00 95.06 222 GLY A CA 1
ATOM 1725 C C . GLY A 1 222 ? -7.357 -15.019 17.092 1.00 95.06 222 GLY A C 1
ATOM 1726 O O . GLY A 1 222 ? -8.185 -14.280 17.638 1.00 95.06 222 GLY A O 1
ATOM 1727 N N . SER A 1 223 ? -6.120 -15.206 17.555 1.00 96.69 223 SER A N 1
ATOM 1728 C CA . SER A 1 223 ? -5.559 -14.565 18.751 1.00 96.69 223 SER A CA 1
ATOM 1729 C C . SER A 1 223 ? -4.566 -13.466 18.349 1.00 96.69 223 SER A C 1
ATOM 1731 O O . SER A 1 223 ? -3.523 -13.793 17.781 1.00 96.69 223 SER A O 1
ATOM 1733 N N . PRO A 1 224 ? -4.843 -12.178 18.624 1.00 95.94 224 PRO A N 1
ATOM 1734 C CA . PRO A 1 224 ? -3.903 -11.086 18.364 1.00 95.94 224 PRO A CA 1
ATOM 1735 C C . PRO A 1 224 ? -2.584 -11.266 19.130 1.00 95.94 224 PRO A C 1
ATOM 1737 O O . PRO A 1 224 ? -2.611 -11.630 20.302 1.00 95.94 224 PRO A O 1
ATOM 1740 N N . LYS A 1 225 ? -1.444 -10.982 18.491 1.00 96.62 225 LYS A N 1
ATOM 1741 C CA . LYS A 1 225 ? -0.086 -11.123 19.058 1.00 96.62 225 LYS A CA 1
ATOM 1742 C C . LYS A 1 225 ? 0.721 -9.825 19.059 1.00 96.62 225 LYS A C 1
ATOM 1744 O O . LYS A 1 225 ? 1.941 -9.855 19.204 1.00 96.62 225 LYS A O 1
ATOM 1749 N N . GLY A 1 226 ? 0.032 -8.689 18.956 1.00 94.00 226 GLY A N 1
ATOM 1750 C CA . GLY A 1 226 ? 0.648 -7.366 18.873 1.00 94.00 226 GLY A CA 1
ATOM 1751 C C . GLY A 1 226 ? 1.210 -7.068 17.484 1.00 94.00 226 GLY A C 1
ATOM 1752 O O . GLY A 1 226 ? 1.038 -7.846 16.551 1.00 94.00 226 GLY A O 1
ATOM 1753 N N . GLY A 1 227 ? 1.838 -5.908 17.328 1.00 93.56 227 GLY A N 1
ATOM 1754 C CA . GLY A 1 227 ? 2.467 -5.538 16.061 1.00 93.56 227 GLY A CA 1
ATOM 1755 C C . GLY A 1 227 ? 3.793 -6.253 15.831 1.00 93.56 227 GLY A C 1
ATOM 1756 O O . GLY A 1 227 ? 4.478 -6.624 16.789 1.00 93.56 227 GLY A O 1
ATOM 1757 N N . TRP A 1 228 ? 4.187 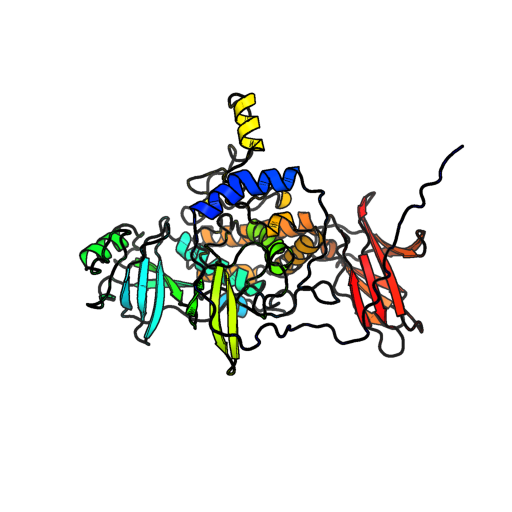-6.410 14.569 1.00 93.94 228 TRP A N 1
ATOM 1758 C CA . TRP A 1 228 ? 5.484 -6.991 14.230 1.00 93.94 228 TRP A CA 1
ATOM 1759 C C . TRP A 1 228 ? 6.612 -5.959 14.351 1.00 93.94 228 TRP A C 1
ATOM 1761 O O . TRP A 1 228 ? 6.413 -4.749 14.214 1.00 93.94 228 TRP A O 1
ATOM 1771 N N . SER A 1 229 ? 7.827 -6.444 14.620 1.00 92.44 229 SER A N 1
ATOM 1772 C CA . SER A 1 229 ? 9.050 -5.628 14.601 1.00 92.44 229 SER A CA 1
ATOM 1773 C C . SER A 1 229 ? 9.246 -4.984 13.225 1.00 92.44 229 SER A C 1
ATOM 1775 O O . SER A 1 229 ? 8.848 -5.546 12.218 1.00 92.44 229 SER A O 1
ATOM 1777 N N . ASP A 1 230 ? 9.912 -3.841 13.125 1.00 91.44 230 ASP A N 1
ATOM 1778 C CA . ASP A 1 230 ? 10.292 -3.271 11.824 1.00 91.44 230 ASP A CA 1
ATOM 1779 C C . ASP A 1 230 ? 11.622 -3.842 11.289 1.00 91.44 230 ASP A C 1
ATOM 1781 O O . ASP A 1 230 ? 12.074 -3.468 10.212 1.00 91.44 230 ASP A O 1
ATOM 1785 N N . ARG A 1 231 ? 12.261 -4.746 12.040 1.00 92.19 231 ARG A N 1
ATOM 1786 C CA . ARG A 1 231 ? 13.580 -5.310 11.726 1.00 92.19 231 ARG A CA 1
ATOM 1787 C C . ARG A 1 231 ? 13.778 -6.719 12.272 1.00 92.19 231 ARG A C 1
ATOM 1789 O O . ARG A 1 231 ? 13.166 -7.093 13.278 1.00 92.19 231 ARG A O 1
ATOM 1796 N N . GLY A 1 232 ? 14.736 -7.430 11.690 1.00 94.75 232 GLY A N 1
ATOM 1797 C CA . GLY A 1 232 ? 15.068 -8.798 12.040 1.00 94.75 232 GLY A CA 1
ATOM 1798 C C . GLY A 1 232 ? 13.911 -9.741 11.741 1.00 94.75 232 GLY A C 1
ATOM 1799 O O . GLY A 1 232 ? 13.076 -9.463 10.890 1.00 94.75 232 GLY A O 1
ATOM 1800 N N . VAL A 1 233 ? 13.886 -10.851 12.464 1.00 96.44 233 VAL A N 1
ATOM 1801 C CA . VAL A 1 233 ? 12.819 -11.849 12.405 1.00 96.44 233 VAL A CA 1
ATOM 1802 C C . VAL A 1 233 ? 12.217 -12.049 13.787 1.00 96.44 233 VAL A C 1
ATOM 1804 O O . VAL A 1 233 ? 12.858 -11.782 14.817 1.00 96.44 233 VAL A O 1
ATOM 1807 N N . ARG A 1 234 ? 10.999 -12.562 13.816 1.00 95.31 234 ARG A N 1
ATOM 1808 C CA . ARG A 1 234 ? 10.297 -13.015 14.999 1.00 95.31 234 ARG A CA 1
ATOM 1809 C C . ARG A 1 234 ? 10.866 -14.359 15.470 1.00 95.31 234 ARG A C 1
ATOM 1811 O O . ARG A 1 234 ? 10.793 -15.371 14.792 1.00 95.31 234 ARG A O 1
ATOM 1818 N N . LYS A 1 235 ? 11.472 -14.373 16.662 1.00 94.25 235 LYS A N 1
ATOM 1819 C CA . LYS A 1 235 ? 12.257 -15.525 17.157 1.00 94.25 235 LYS A CA 1
ATOM 1820 C C . LYS A 1 235 ? 11.425 -16.754 17.529 1.00 94.25 235 LYS A C 1
ATOM 1822 O O . LYS A 1 235 ? 11.970 -17.854 17.562 1.00 94.25 235 LYS A O 1
ATOM 1827 N N . ASP A 1 236 ? 10.164 -16.552 17.886 1.00 95.31 236 ASP A N 1
ATOM 1828 C CA . ASP A 1 236 ? 9.200 -17.586 18.268 1.00 95.31 236 ASP A CA 1
ATOM 1829 C C . ASP A 1 236 ? 8.300 -18.021 17.095 1.00 95.31 236 ASP A C 1
ATOM 1831 O O . ASP A 1 236 ? 7.360 -18.783 17.304 1.00 95.31 236 ASP A O 1
ATOM 1835 N N . ASP A 1 237 ? 8.611 -17.594 15.866 1.00 97.12 237 ASP A N 1
ATOM 1836 C CA . ASP A 1 237 ? 7.961 -18.043 14.635 1.00 97.12 237 ASP A CA 1
ATOM 1837 C C . ASP A 1 237 ? 8.995 -18.670 13.686 1.00 97.12 237 ASP A C 1
ATOM 1839 O O . ASP A 1 237 ? 9.887 -18.003 13.167 1.00 97.12 237 ASP A O 1
ATOM 1843 N N . ALA A 1 238 ? 8.885 -19.980 13.453 1.00 96.56 238 ALA A N 1
ATOM 1844 C CA . ALA A 1 238 ? 9.794 -20.702 12.563 1.00 96.56 238 ALA A CA 1
ATOM 1845 C C . ALA A 1 238 ? 9.548 -20.415 11.070 1.00 96.56 238 ALA A C 1
ATOM 1847 O O . ALA A 1 238 ? 10.415 -20.727 10.250 1.00 96.56 238 ALA A O 1
ATOM 1848 N N . ASN A 1 239 ? 8.392 -19.846 10.714 1.00 97.44 239 ASN A N 1
ATOM 1849 C CA . ASN A 1 239 ? 8.084 -19.441 9.345 1.00 97.44 239 ASN A CA 1
ATOM 1850 C C . ASN A 1 239 ? 8.724 -18.094 8.986 1.00 97.44 239 ASN A C 1
ATOM 1852 O O . ASN A 1 239 ? 9.002 -17.831 7.812 1.00 97.44 239 ASN A O 1
ATOM 1856 N N . ASP A 1 240 ? 9.006 -17.246 9.977 1.00 97.25 240 ASP A N 1
ATOM 1857 C CA . ASP A 1 240 ? 9.601 -15.938 9.742 1.00 97.25 240 ASP A CA 1
ATOM 1858 C C . ASP A 1 240 ? 11.125 -16.025 9.575 1.00 97.25 240 ASP A C 1
ATOM 1860 O O . ASP A 1 240 ? 11.920 -15.884 10.502 1.00 97.25 240 ASP A O 1
ATOM 1864 N N . ILE A 1 241 ? 11.541 -16.301 8.341 1.00 96.69 241 ILE A N 1
ATOM 1865 C CA . ILE A 1 241 ? 12.951 -16.510 7.982 1.00 96.69 241 ILE A CA 1
ATOM 1866 C C . ILE A 1 241 ? 13.572 -15.326 7.233 1.00 96.69 241 ILE A C 1
ATOM 1868 O O . ILE A 1 241 ? 14.783 -15.309 6.992 1.00 96.69 241 ILE A O 1
ATOM 1872 N N . ILE A 1 242 ? 12.758 -14.348 6.827 1.00 97.19 242 ILE A N 1
ATOM 1873 C CA . ILE A 1 242 ? 13.206 -13.192 6.051 1.00 97.19 242 ILE A CA 1
ATOM 1874 C C . ILE A 1 242 ? 13.194 -11.970 6.962 1.00 97.19 242 ILE A C 1
ATOM 1876 O O . ILE A 1 242 ? 12.108 -11.539 7.352 1.00 97.19 242 ILE A O 1
ATOM 1880 N N . PRO A 1 243 ? 14.363 -11.360 7.246 1.00 97.06 243 PRO A N 1
ATOM 1881 C CA . PRO A 1 243 ? 14.397 -10.143 8.038 1.00 97.06 243 PRO A CA 1
ATOM 1882 C C . PRO A 1 243 ? 13.478 -9.075 7.445 1.00 97.06 243 PRO A C 1
ATOM 1884 O O . PRO A 1 243 ? 13.500 -8.846 6.233 1.00 97.06 243 PRO A O 1
ATOM 1887 N N . HIS A 1 244 ? 12.668 -8.439 8.282 1.00 96.88 244 HIS A N 1
ATOM 1888 C CA . HIS A 1 244 ? 11.597 -7.534 7.869 1.00 96.88 244 HIS A CA 1
ATOM 1889 C C . HIS A 1 244 ? 12.105 -6.356 7.024 1.00 96.88 244 HIS A C 1
ATOM 1891 O O . HIS A 1 244 ? 11.473 -5.952 6.050 1.00 96.88 244 HIS A O 1
ATOM 1897 N N . GLU A 1 245 ? 13.304 -5.862 7.319 1.00 94.69 245 GLU A N 1
ATOM 1898 C CA . GLU A 1 245 ? 13.999 -4.826 6.559 1.00 94.69 245 GLU A CA 1
ATOM 1899 C C . GLU A 1 245 ? 14.439 -5.270 5.156 1.00 94.69 245 GLU A C 1
ATOM 1901 O O . GLU A 1 245 ? 14.815 -4.442 4.329 1.00 94.69 245 GLU A O 1
ATOM 1906 N N . HIS A 1 246 ? 14.387 -6.570 4.862 1.00 96.25 246 HIS A N 1
ATOM 1907 C CA . HIS A 1 246 ? 14.715 -7.169 3.569 1.00 96.25 246 HIS A CA 1
ATOM 1908 C C . HIS A 1 246 ? 13.491 -7.665 2.788 1.00 96.25 246 HIS A C 1
ATOM 1910 O O . HIS A 1 246 ? 13.658 -8.256 1.719 1.00 96.25 246 HIS A O 1
ATOM 1916 N N . ARG A 1 247 ? 12.275 -7.402 3.281 1.00 97.69 247 ARG A N 1
ATOM 1917 C CA . ARG A 1 247 ? 11.020 -7.734 2.600 1.00 97.69 247 ARG A CA 1
ATOM 1918 C C . ARG A 1 247 ? 10.566 -6.582 1.699 1.00 97.69 247 ARG A C 1
ATOM 1920 O O . ARG A 1 247 ? 10.242 -5.510 2.203 1.00 97.69 247 ARG A O 1
ATOM 1927 N N . ARG A 1 248 ? 10.483 -6.781 0.382 1.00 98.19 248 ARG A N 1
ATOM 1928 C CA . ARG A 1 248 ? 9.856 -5.863 -0.582 1.00 98.19 248 ARG A CA 1
ATOM 1929 C C . ARG A 1 248 ? 8.440 -5.520 -0.151 1.00 98.19 248 ARG A C 1
ATOM 1931 O O . ARG A 1 248 ? 8.090 -4.346 -0.190 1.00 98.19 248 ARG A O 1
ATOM 1938 N N . SER A 1 249 ? 7.671 -6.500 0.330 1.00 97.69 249 SER A N 1
ATOM 1939 C CA . SER A 1 249 ? 6.317 -6.283 0.860 1.00 97.69 249 SER A CA 1
ATOM 1940 C C . SER A 1 249 ? 6.273 -5.227 1.974 1.00 97.69 249 SER A C 1
ATOM 1942 O O . SER A 1 249 ? 5.295 -4.491 2.064 1.00 97.69 249 SER A O 1
ATOM 1944 N N . LEU A 1 250 ? 7.341 -5.060 2.764 1.00 97.81 250 LEU A N 1
ATOM 1945 C CA . LEU A 1 250 ? 7.439 -4.025 3.801 1.00 97.81 250 LEU A CA 1
ATOM 1946 C C . LEU A 1 250 ? 8.179 -2.762 3.342 1.00 97.81 250 LEU A C 1
ATOM 1948 O O . LEU A 1 250 ? 7.796 -1.659 3.718 1.00 97.81 250 LEU A O 1
ATOM 1952 N N . ARG A 1 251 ? 9.211 -2.879 2.503 1.00 97.81 251 ARG A N 1
ATOM 1953 C CA . ARG A 1 251 ? 9.940 -1.727 1.936 1.00 97.81 251 ARG A CA 1
ATOM 1954 C C . ARG A 1 251 ? 9.036 -0.861 1.056 1.00 97.81 251 ARG A C 1
ATOM 1956 O O . ARG A 1 251 ? 9.056 0.367 1.132 1.00 97.81 251 ARG A O 1
ATOM 1963 N N . ALA A 1 252 ? 8.212 -1.513 0.240 1.00 97.50 252 ALA A N 1
ATOM 1964 C CA . ALA A 1 252 ? 7.302 -0.888 -0.710 1.00 97.50 252 ALA A CA 1
ATOM 1965 C C . ALA A 1 252 ? 6.117 -0.163 -0.048 1.00 97.50 252 ALA A C 1
ATOM 1967 O O . ALA A 1 252 ? 5.509 0.706 -0.678 1.00 97.50 252 ALA A O 1
ATOM 1968 N N . LEU A 1 253 ? 5.824 -0.441 1.231 1.00 97.50 253 LEU A N 1
ATOM 1969 C CA . LEU A 1 253 ? 4.812 0.293 2.002 1.00 97.50 253 LEU A CA 1
ATOM 1970 C C . LEU A 1 253 ? 5.089 1.798 2.054 1.00 97.50 253 LEU A C 1
ATOM 1972 O O . LEU A 1 253 ? 4.136 2.560 2.186 1.00 97.50 253 LEU A O 1
ATOM 1976 N N . GLN A 1 254 ? 6.335 2.254 1.866 1.00 97.81 254 GLN A N 1
ATOM 1977 C CA . GLN A 1 254 ? 6.614 3.687 1.728 1.00 97.81 254 GLN A CA 1
ATOM 1978 C C . GLN A 1 254 ? 5.884 4.290 0.519 1.00 97.81 254 GLN A C 1
ATOM 1980 O O . GLN A 1 254 ? 5.331 5.382 0.607 1.00 97.81 254 GLN A O 1
ATOM 1985 N N . VAL A 1 255 ? 5.861 3.584 -0.614 1.00 98.62 255 VAL A N 1
ATOM 1986 C CA . VAL A 1 255 ? 5.254 4.073 -1.859 1.00 98.62 255 VAL A CA 1
ATOM 1987 C C . VAL A 1 255 ? 3.733 4.065 -1.752 1.00 98.62 255 VAL A C 1
ATOM 1989 O O . VAL A 1 255 ? 3.087 5.049 -2.111 1.00 98.62 255 VAL A O 1
ATOM 1992 N N . PHE A 1 256 ? 3.151 3.007 -1.181 1.00 98.50 256 PHE A N 1
ATOM 1993 C CA . PHE A 1 256 ? 1.717 2.974 -0.875 1.00 98.50 256 PHE A CA 1
ATOM 1994 C C . PHE A 1 256 ? 1.332 4.022 0.183 1.00 98.50 256 PHE A C 1
ATOM 1996 O O . PHE A 1 256 ? 0.285 4.660 0.072 1.00 98.50 256 PHE A O 1
ATOM 2003 N N . GLY A 1 257 ? 2.202 4.263 1.165 1.00 97.75 257 GLY A N 1
ATOM 2004 C CA . GLY A 1 257 ? 2.049 5.306 2.173 1.00 97.75 257 GLY A CA 1
ATOM 2005 C C . GLY A 1 257 ? 2.068 6.707 1.569 1.00 97.75 257 GLY A C 1
ATOM 2006 O O . GLY A 1 257 ? 1.179 7.501 1.861 1.00 97.75 257 GLY A O 1
ATOM 2007 N N . ALA A 1 258 ? 2.989 6.985 0.646 1.00 98.19 258 ALA A N 1
ATOM 2008 C CA . ALA A 1 258 ? 3.009 8.227 -0.121 1.00 98.19 258 ALA A CA 1
ATOM 2009 C C . ALA A 1 258 ? 1.781 8.362 -1.034 1.00 98.19 258 ALA A C 1
ATOM 2011 O O . ALA A 1 258 ? 1.260 9.460 -1.212 1.00 98.19 258 ALA A O 1
ATOM 2012 N N . TRP A 1 259 ? 1.269 7.269 -1.598 1.00 98.69 259 TRP A N 1
ATOM 2013 C CA . TRP A 1 259 ? 0.054 7.297 -2.413 1.00 98.69 259 TRP A CA 1
ATOM 2014 C C . TRP A 1 259 ? -1.193 7.652 -1.588 1.00 98.69 259 TRP A C 1
ATOM 2016 O O . TRP A 1 259 ? -1.958 8.529 -1.989 1.00 98.69 259 TRP A O 1
ATOM 2026 N N . LEU A 1 260 ? -1.367 7.047 -0.411 1.00 98.31 260 LEU A N 1
ATOM 2027 C CA . LEU A 1 260 ? -2.565 7.190 0.432 1.00 98.31 260 LEU A CA 1
ATOM 2028 C C . LEU A 1 260 ? -2.391 8.156 1.614 1.00 98.31 260 LEU A C 1
ATOM 2030 O O . LEU A 1 260 ? -3.276 8.256 2.458 1.00 98.31 260 LEU A O 1
ATOM 2034 N N . GLU A 1 261 ? -1.260 8.861 1.693 1.00 96.88 261 GLU A N 1
ATOM 2035 C CA . GLU A 1 261 ? -0.877 9.707 2.833 1.00 96.88 261 GLU A CA 1
ATOM 2036 C C . GLU A 1 261 ? -1.007 8.965 4.178 1.00 96.88 261 GLU A C 1
ATOM 2038 O O . GLU A 1 261 ? -1.591 9.455 5.145 1.00 96.88 261 GLU A O 1
ATOM 2043 N N . HIS A 1 262 ? -0.480 7.738 4.234 1.00 96.38 262 HIS A N 1
ATOM 2044 C CA . HIS A 1 262 ? -0.482 6.900 5.434 1.00 96.38 262 HIS A CA 1
ATOM 2045 C C . HIS A 1 262 ? 0.752 7.177 6.302 1.00 96.38 262 HIS A C 1
ATOM 2047 O O . HIS A 1 262 ? 1.645 6.351 6.467 1.00 96.38 262 HIS A O 1
ATOM 2053 N N . SER A 1 263 ? 0.820 8.383 6.852 1.00 94.12 263 SER A N 1
ATOM 2054 C CA . SER A 1 263 ? 2.001 8.864 7.579 1.00 94.12 263 SER A CA 1
ATOM 2055 C C . SER A 1 263 ? 2.128 8.331 9.008 1.00 94.12 263 SER A C 1
ATOM 2057 O O . SER A 1 263 ? 3.217 8.406 9.574 1.00 94.12 263 SER A O 1
ATOM 2059 N N . ASP A 1 264 ? 1.060 7.788 9.606 1.00 92.25 264 ASP A N 1
ATOM 2060 C CA . ASP A 1 264 ? 1.143 7.102 10.907 1.00 92.25 264 ASP A CA 1
ATOM 2061 C C . ASP A 1 264 ? 1.572 5.631 10.784 1.00 92.25 264 ASP A C 1
ATOM 2063 O O . ASP A 1 264 ? 1.476 4.884 11.746 1.00 92.25 264 ASP A O 1
ATOM 2067 N N . ILE A 1 265 ? 2.058 5.163 9.633 1.00 91.50 265 ILE A N 1
ATOM 2068 C CA . ILE A 1 265 ? 2.542 3.782 9.517 1.00 91.50 265 ILE A CA 1
ATOM 2069 C C . ILE A 1 265 ? 3.706 3.525 10.491 1.00 91.50 265 ILE A C 1
ATOM 2071 O O . ILE A 1 265 ? 4.716 4.224 10.491 1.00 91.50 265 ILE A O 1
ATOM 2075 N N . ASN A 1 266 ? 3.521 2.568 11.400 1.00 89.88 266 ASN A N 1
ATOM 2076 C CA . ASN A 1 266 ? 4.507 2.144 12.393 1.00 89.88 266 ASN A CA 1
ATOM 2077 C C . ASN A 1 266 ? 4.074 0.808 13.011 1.00 89.88 266 ASN A C 1
ATOM 2079 O O . ASN A 1 266 ? 2.945 0.372 12.804 1.00 89.88 266 ASN A O 1
ATOM 2083 N N . ILE A 1 267 ? 4.928 0.207 13.844 1.00 91.50 267 ILE A N 1
ATOM 2084 C CA . ILE A 1 267 ? 4.672 -1.102 14.470 1.00 91.50 267 ILE A CA 1
ATOM 2085 C C . ILE A 1 267 ? 3.349 -1.190 15.257 1.00 91.50 267 ILE A C 1
ATOM 2087 O O . ILE A 1 267 ? 2.809 -2.274 15.410 1.00 91.50 267 ILE A O 1
ATOM 2091 N N . ARG A 1 268 ? 2.759 -0.080 15.726 1.00 89.81 268 ARG A N 1
ATOM 2092 C CA . ARG A 1 268 ? 1.438 -0.101 16.394 1.00 89.81 268 ARG A CA 1
ATOM 2093 C C . ARG A 1 268 ? 0.253 -0.241 15.437 1.00 89.81 268 ARG A C 1
ATOM 2095 O O . ARG A 1 268 ? -0.818 -0.640 15.879 1.00 89.81 268 ARG A O 1
ATOM 2102 N N . ASN A 1 269 ? 0.449 0.093 14.164 1.00 92.62 269 ASN A N 1
ATOM 2103 C CA . ASN A 1 269 ? -0.569 0.040 13.108 1.00 92.62 269 ASN A CA 1
ATOM 2104 C C . ASN A 1 269 ? -0.381 -1.211 12.231 1.00 92.62 269 ASN A C 1
ATOM 2106 O O . ASN A 1 269 ? -0.777 -1.279 11.070 1.00 92.62 269 ASN A O 1
ATOM 2110 N N . THR A 1 270 ? 0.248 -2.214 12.832 1.00 95.31 270 THR A N 1
ATOM 2111 C CA . THR A 1 270 ? 0.474 -3.549 12.301 1.00 95.31 270 THR A CA 1
ATOM 2112 C C . THR A 1 270 ? -0.006 -4.551 13.341 1.00 95.31 270 THR A C 1
ATOM 2114 O O . THR A 1 270 ? -0.018 -4.230 14.534 1.00 95.31 270 THR A O 1
ATOM 2117 N N . LEU A 1 271 ? -0.435 -5.733 12.916 1.00 96.94 271 LEU A N 1
ATOM 2118 C CA . LEU A 1 271 ? -0.968 -6.745 13.815 1.00 96.94 271 LEU A CA 1
ATOM 2119 C C . LEU A 1 271 ? -0.677 -8.163 13.322 1.00 96.94 271 LEU A C 1
ATOM 2121 O O . LEU A 1 271 ? -1.209 -8.593 12.299 1.00 96.94 271 LEU A O 1
ATOM 2125 N N . ASP A 1 272 ? 0.103 -8.899 14.105 1.00 98.06 272 ASP A N 1
ATOM 2126 C CA . ASP A 1 272 ? 0.205 -10.349 14.009 1.00 98.06 272 ASP A CA 1
ATOM 2127 C C . ASP A 1 272 ? -1.049 -10.974 14.622 1.00 98.06 272 ASP A C 1
ATOM 2129 O O . ASP A 1 272 ? -1.473 -10.613 15.726 1.00 98.06 272 ASP A O 1
ATOM 2133 N N . VAL A 1 273 ? -1.639 -11.942 13.929 1.00 98.25 273 VAL A N 1
ATOM 2134 C CA . VAL A 1 273 ? -2.748 -12.739 14.454 1.00 98.25 273 VAL A CA 1
ATOM 2135 C C . VAL A 1 273 ? -2.414 -14.210 14.292 1.00 98.25 273 VAL A C 1
ATOM 2137 O O . VAL A 1 273 ? -2.138 -14.670 13.188 1.00 98.25 273 VAL A O 1
ATOM 2140 N N . TYR A 1 274 ? -2.461 -14.951 15.396 1.00 98.38 274 TYR A N 1
ATOM 2141 C CA . TYR A 1 274 ? -2.345 -16.402 15.386 1.00 98.38 274 TYR A CA 1
ATOM 2142 C C . TYR A 1 274 ? -3.678 -17.006 14.947 1.00 98.38 274 TYR A C 1
ATOM 2144 O O . TYR A 1 274 ? -4.673 -16.949 15.681 1.00 98.38 274 TYR A O 1
ATOM 2152 N N . VAL A 1 275 ? -3.701 -17.520 13.720 1.00 98.00 275 VAL A N 1
ATOM 2153 C CA . VAL A 1 275 ? -4.894 -18.029 13.037 1.00 98.00 275 VAL A CA 1
ATOM 2154 C C . VAL A 1 275 ? -4.885 -19.554 12.982 1.00 98.00 275 VAL A C 1
ATOM 2156 O O . VAL A 1 275 ? -3.837 -20.183 13.114 1.00 98.00 275 VAL A O 1
ATOM 2159 N N . GLU A 1 276 ? -6.062 -20.151 12.787 1.00 97.12 276 GLU A N 1
ATOM 2160 C CA . GLU A 1 276 ? -6.211 -21.571 12.460 1.00 97.12 276 GLU A CA 1
ATOM 2161 C C . GLU A 1 276 ? -6.948 -21.692 11.124 1.00 97.12 276 GLU A C 1
ATOM 2163 O O . GLU A 1 276 ? -8.119 -21.325 11.030 1.00 97.12 276 GLU A O 1
ATOM 2168 N N . GLU A 1 277 ? -6.262 -22.196 10.099 1.00 94.75 277 GLU A N 1
ATOM 2169 C CA . GLU A 1 277 ? -6.791 -22.334 8.739 1.00 94.75 277 GLU A CA 1
ATOM 2170 C C . GLU A 1 277 ? -6.371 -23.674 8.145 1.00 94.75 277 GLU A C 1
ATOM 2172 O O . GLU A 1 277 ? -5.211 -24.074 8.234 1.00 94.75 277 GLU A O 1
ATOM 2177 N N . ASP A 1 278 ? -7.330 -24.408 7.577 1.00 93.12 278 ASP A N 1
ATOM 2178 C CA . ASP A 1 278 ? -7.118 -25.751 7.017 1.00 93.12 278 ASP A CA 1
ATOM 2179 C C . ASP A 1 278 ? -6.382 -26.714 7.972 1.00 93.12 278 ASP A C 1
ATOM 2181 O O . ASP A 1 278 ? -5.566 -27.540 7.566 1.00 93.12 278 ASP A O 1
ATOM 2185 N N . GLY A 1 279 ? -6.651 -26.590 9.278 1.00 93.69 279 GLY A N 1
ATOM 2186 C CA . GLY A 1 279 ? -6.014 -27.389 10.330 1.00 93.69 279 GLY A CA 1
ATOM 2187 C C . GLY A 1 279 ? -4.568 -26.995 10.660 1.00 93.69 279 GLY A C 1
ATOM 2188 O O . GLY A 1 279 ? -3.926 -27.671 11.466 1.00 93.69 279 GLY A O 1
ATOM 2189 N N . ARG A 1 280 ? -4.046 -25.913 10.071 1.00 96.00 280 ARG A N 1
ATOM 2190 C CA . ARG A 1 280 ? -2.719 -25.348 10.351 1.00 96.00 280 ARG A CA 1
ATOM 2191 C C . ARG A 1 280 ? -2.850 -24.120 11.234 1.00 96.00 280 ARG A C 1
ATOM 2193 O O . ARG A 1 280 ? -3.818 -23.375 11.121 1.00 96.00 280 ARG A O 1
ATOM 2200 N N . LYS A 1 281 ? -1.865 -23.913 12.107 1.00 97.62 281 LYS A N 1
ATOM 2201 C CA . LYS A 1 281 ? -1.814 -22.757 13.004 1.00 97.62 281 LYS A CA 1
ATOM 2202 C C . LYS A 1 281 ? -0.548 -21.956 12.779 1.00 97.62 281 LYS A C 1
ATOM 2204 O O . LYS A 1 281 ? 0.539 -22.492 12.966 1.00 97.62 281 LYS A O 1
ATOM 2209 N N . PHE A 1 282 ? -0.692 -20.702 12.385 1.00 98.12 282 PHE A N 1
ATOM 2210 C CA . PHE A 1 282 ? 0.416 -19.840 11.975 1.00 98.12 282 PHE A CA 1
ATOM 2211 C C . PHE A 1 282 ? 0.084 -18.371 12.245 1.00 98.12 282 PHE A C 1
ATOM 2213 O O . PHE A 1 282 ? -1.047 -18.040 12.615 1.00 98.12 282 PHE A O 1
ATOM 2220 N N . LEU A 1 283 ? 1.072 -17.487 12.104 1.00 98.00 283 LEU A N 1
ATOM 2221 C CA . LEU A 1 283 ? 0.843 -16.046 12.151 1.00 98.00 283 LEU A CA 1
ATOM 2222 C C . LEU A 1 283 ? 0.459 -15.520 10.774 1.00 98.00 283 LEU A C 1
ATOM 2224 O O . LEU A 1 283 ? 1.122 -15.809 9.786 1.00 98.00 283 LEU A O 1
ATOM 2228 N N . ARG A 1 284 ? -0.592 -14.703 10.727 1.00 98.06 284 ARG A N 1
ATOM 2229 C CA . ARG A 1 284 ? -0.882 -13.836 9.585 1.00 98.06 284 ARG A CA 1
ATOM 2230 C C . ARG A 1 284 ? -0.681 -12.380 9.976 1.00 98.06 284 ARG A C 1
ATOM 2232 O O . ARG A 1 284 ? -1.069 -11.971 11.073 1.00 98.06 284 ARG A O 1
ATOM 2239 N N . HIS A 1 285 ? -0.126 -11.605 9.051 1.00 98.00 285 HIS A N 1
ATOM 2240 C CA . HIS A 1 285 ? 0.322 -10.238 9.290 1.00 98.00 285 HIS A CA 1
ATOM 2241 C C . HIS A 1 285 ? -0.641 -9.238 8.631 1.00 98.00 285 HIS A C 1
ATOM 2243 O O . HIS A 1 285 ? -0.792 -9.207 7.410 1.00 98.00 285 HIS A O 1
ATOM 2249 N N . TYR A 1 286 ? -1.321 -8.423 9.439 1.00 98.19 286 TYR A N 1
ATOM 2250 C CA . TYR A 1 286 ? -2.327 -7.451 9.005 1.00 98.19 286 TYR A CA 1
ATOM 2251 C C . TYR A 1 286 ? -1.886 -6.002 9.196 1.00 98.19 286 TYR A C 1
ATOM 2253 O O . TYR A 1 286 ? -1.401 -5.617 10.260 1.00 98.19 286 TYR A O 1
ATOM 2261 N N . LEU A 1 287 ? -2.155 -5.157 8.204 1.00 97.94 287 LEU A N 1
ATOM 2262 C CA . LEU A 1 287 ? -2.177 -3.713 8.417 1.00 97.94 287 LEU A CA 1
ATOM 2263 C C . LEU A 1 287 ? -3.497 -3.327 9.081 1.00 97.94 287 LEU A C 1
ATOM 2265 O O . LEU A 1 287 ? -4.556 -3.860 8.739 1.00 97.94 287 LEU A O 1
ATOM 2269 N N . VAL A 1 288 ? -3.441 -2.394 10.027 1.00 96.12 288 VAL A N 1
ATOM 2270 C CA . VAL A 1 288 ? -4.612 -1.939 10.782 1.00 96.12 288 VAL A CA 1
ATOM 2271 C C . VAL A 1 288 ? -4.563 -0.427 10.999 1.00 96.12 288 VAL A C 1
ATOM 2273 O O . VAL A 1 288 ? -3.532 0.213 10.842 1.00 96.12 288 VAL A O 1
ATOM 2276 N N . ASP A 1 289 ? -5.697 0.132 11.415 1.00 92.56 289 ASP A N 1
ATOM 2277 C CA . ASP A 1 289 ? -5.842 1.533 11.827 1.00 92.56 289 ASP A CA 1
ATOM 2278 C C . ASP A 1 289 ? -5.616 2.580 10.722 1.00 92.56 289 ASP A C 1
ATOM 2280 O O . ASP A 1 289 ? -4.686 3.382 10.720 1.00 92.56 289 ASP A O 1
ATOM 2284 N N . PHE A 1 290 ? -6.549 2.604 9.774 1.00 96.38 290 PHE A N 1
ATOM 2285 C CA . PHE A 1 290 ? -6.478 3.452 8.584 1.00 96.38 290 PHE A CA 1
ATOM 2286 C C . PHE A 1 290 ? -7.169 4.818 8.727 1.00 96.38 290 PHE A C 1
ATOM 2288 O O . PHE A 1 290 ? -7.255 5.559 7.751 1.00 96.38 290 PHE A O 1
ATOM 2295 N N . GLY A 1 291 ? -7.693 5.169 9.906 1.00 94.75 291 GLY A N 1
ATOM 2296 C CA . GLY A 1 291 ? -8.473 6.404 10.087 1.00 94.75 291 GLY A CA 1
ATOM 2297 C C . GLY A 1 291 ? -7.670 7.680 9.815 1.00 94.75 291 GLY A C 1
ATOM 2298 O O . GLY A 1 291 ? -8.202 8.646 9.275 1.00 94.75 291 GLY A O 1
ATOM 2299 N N . GLU A 1 292 ? -6.368 7.655 10.108 1.00 94.25 292 GLU A N 1
ATOM 2300 C CA . GLU A 1 292 ? -5.468 8.802 9.940 1.00 94.25 292 GLU A CA 1
ATOM 2301 C C . GLU A 1 292 ? -4.854 8.920 8.525 1.00 94.25 292 GLU A C 1
ATOM 2303 O O . GLU A 1 292 ? -4.030 9.800 8.264 1.00 94.25 292 GLU A O 1
ATOM 2308 N N . THR A 1 293 ? -5.257 8.052 7.593 1.00 97.00 293 THR A N 1
ATOM 2309 C CA . THR A 1 293 ? -4.837 8.096 6.178 1.00 97.00 293 THR A CA 1
ATOM 2310 C C . THR A 1 293 ? -5.504 9.256 5.430 1.00 97.00 293 THR A C 1
ATOM 2312 O O . THR A 1 293 ? -6.230 10.049 6.028 1.00 97.00 293 THR A O 1
ATOM 2315 N N . LEU A 1 294 ? -5.233 9.407 4.127 1.00 97.12 294 LEU A N 1
ATOM 2316 C CA . LEU A 1 294 ? -5.807 10.453 3.267 1.00 97.12 294 LEU A CA 1
ATOM 2317 C C . LEU A 1 294 ? -5.686 11.850 3.909 1.00 97.12 294 LEU A C 1
ATOM 2319 O O . LEU A 1 294 ? -6.610 12.665 3.900 1.00 97.12 294 LEU A O 1
ATOM 2323 N N . GLY A 1 295 ? -4.518 12.104 4.511 1.00 93.69 295 GLY A N 1
ATOM 2324 C CA . GLY A 1 295 ? -4.134 13.383 5.103 1.00 93.69 295 GLY A CA 1
ATOM 2325 C C . GLY A 1 295 ? -4.726 13.691 6.478 1.00 93.69 295 GLY A C 1
ATOM 2326 O O . GLY A 1 295 ? -4.463 14.782 6.986 1.00 93.69 295 GLY A O 1
ATOM 2327 N N . ALA A 1 296 ? -5.506 12.790 7.086 1.00 94.31 296 ALA A N 1
ATOM 2328 C CA . ALA A 1 296 ? -6.152 13.051 8.374 1.00 94.31 296 ALA A CA 1
ATOM 2329 C C . ALA A 1 296 ? -5.145 13.217 9.527 1.00 94.31 296 ALA A C 1
ATOM 2331 O O . ALA A 1 296 ? -5.301 14.106 10.360 1.00 94.31 296 ALA A O 1
ATOM 2332 N N . HIS A 1 297 ? -4.039 12.468 9.525 1.00 92.81 297 HIS A N 1
ATOM 2333 C CA . HIS A 1 297 ? -2.977 12.617 10.529 1.00 92.81 297 HIS A CA 1
ATOM 2334 C C . HIS A 1 297 ? -2.372 14.035 10.586 1.00 92.81 297 HIS A C 1
ATOM 2336 O O . HIS A 1 297 ? -1.893 14.492 11.624 1.00 92.81 297 HIS A O 1
ATOM 2342 N N . GLY A 1 298 ? -2.358 14.729 9.445 1.00 89.94 298 GLY A N 1
ATOM 2343 C CA . GLY A 1 298 ? -1.715 16.030 9.278 1.00 89.94 298 GLY A CA 1
ATOM 2344 C C . GLY A 1 298 ? -2.617 17.234 9.541 1.00 89.94 298 GLY A C 1
ATOM 2345 O O . GLY A 1 298 ? -2.193 18.346 9.233 1.00 89.94 298 GLY A O 1
ATOM 2346 N N . ILE A 1 299 ? -3.840 17.049 10.060 1.00 89.06 299 ILE A N 1
ATOM 2347 C CA . ILE A 1 299 ? -4.790 18.155 10.296 1.00 89.06 299 ILE A CA 1
ATOM 2348 C C . ILE A 1 299 ? -4.217 19.178 11.279 1.00 89.06 299 ILE A C 1
ATOM 2350 O O . ILE A 1 299 ? -4.184 20.366 10.972 1.00 89.06 299 ILE A O 1
ATOM 2354 N N . ASP A 1 300 ? -3.703 18.712 12.418 1.00 83.69 300 ASP A N 1
ATOM 2355 C CA . ASP A 1 300 ? -3.145 19.587 13.459 1.00 83.69 300 ASP A CA 1
ATOM 2356 C C . ASP A 1 300 ? -1.626 19.790 13.320 1.00 83.69 300 ASP A C 1
ATOM 2358 O O . ASP A 1 300 ? -1.004 20.535 14.077 1.00 83.69 300 ASP A O 1
ATOM 2362 N N . HIS A 1 301 ? -1.000 19.120 12.348 1.00 88.88 301 HIS A N 1
ATOM 2363 C CA . HIS A 1 301 ? 0.451 19.049 12.209 1.00 88.88 301 HIS A CA 1
ATOM 2364 C C . HIS A 1 301 ? 0.863 19.113 10.734 1.00 88.88 301 HIS A C 1
ATOM 2366 O O . HIS A 1 301 ? 1.082 18.093 10.083 1.00 88.88 301 HIS A O 1
ATOM 2372 N N . ALA A 1 302 ? 1.029 20.329 10.204 1.00 88.75 302 ALA A N 1
ATOM 2373 C CA . ALA A 1 302 ? 1.344 20.553 8.789 1.00 88.75 302 ALA A CA 1
ATOM 2374 C C . ALA A 1 302 ? 2.639 19.863 8.308 1.00 88.75 302 ALA A C 1
ATOM 2376 O O . ALA A 1 302 ? 2.751 19.554 7.127 1.00 88.75 302 ALA A O 1
ATOM 2377 N N . TRP A 1 303 ? 3.594 19.570 9.193 1.00 90.88 303 TRP A N 1
ATOM 2378 C CA . TRP A 1 303 ? 4.854 18.889 8.857 1.00 90.88 303 TRP A CA 1
ATOM 2379 C C . TRP A 1 303 ? 4.699 17.387 8.560 1.00 90.88 303 TRP A C 1
ATOM 2381 O O . TRP A 1 303 ? 5.613 16.766 8.013 1.00 90.88 303 TRP A O 1
ATOM 2391 N N . ILE A 1 304 ? 3.551 16.790 8.895 1.00 92.88 304 ILE A N 1
ATOM 2392 C CA . ILE A 1 304 ? 3.260 15.385 8.603 1.00 92.88 304 ILE A CA 1
ATOM 2393 C C . ILE A 1 304 ? 3.260 15.156 7.085 1.00 92.88 304 ILE A C 1
ATOM 2395 O O . ILE A 1 304 ? 2.691 15.948 6.322 1.00 92.88 304 ILE A O 1
ATOM 2399 N N . GLY A 1 305 ? 3.935 14.083 6.664 1.00 92.25 305 GLY A N 1
ATOM 2400 C CA . GLY A 1 305 ? 4.199 13.760 5.261 1.00 92.25 305 GLY A CA 1
ATOM 2401 C C . GLY A 1 305 ? 5.508 14.350 4.719 1.00 92.25 305 GLY A C 1
ATOM 2402 O O . GLY A 1 305 ? 5.883 14.019 3.601 1.00 92.25 305 GLY A O 1
ATOM 2403 N N . TYR A 1 306 ? 6.204 15.206 5.481 1.00 92.25 306 TYR A N 1
ATOM 2404 C CA . TYR A 1 306 ? 7.406 15.928 5.029 1.00 92.25 306 TYR A CA 1
ATOM 2405 C C . TYR A 1 306 ? 8.630 15.667 5.903 1.00 92.25 306 TYR A C 1
ATOM 2407 O O . TYR A 1 306 ? 9.741 15.587 5.390 1.00 92.25 306 TYR A O 1
ATOM 2415 N N . ALA A 1 307 ? 8.433 15.558 7.215 1.00 92.69 307 ALA A N 1
ATOM 2416 C CA . ALA A 1 307 ? 9.504 15.347 8.177 1.00 92.69 307 ALA A CA 1
ATOM 2417 C C . ALA A 1 307 ? 9.155 14.215 9.142 1.00 92.69 307 ALA A C 1
ATOM 2419 O O . ALA A 1 307 ? 7.983 13.956 9.438 1.00 92.69 307 ALA A O 1
ATOM 2420 N N . HIS A 1 308 ? 10.192 13.576 9.672 1.00 93.12 308 HIS A N 1
ATOM 2421 C CA . HIS A 1 308 ? 10.036 12.665 10.795 1.00 93.12 308 HIS A CA 1
ATOM 2422 C C . HIS A 1 308 ? 9.780 13.443 12.095 1.00 93.12 308 HIS A C 1
ATOM 2424 O O . HIS A 1 308 ? 10.123 14.616 12.231 1.00 93.12 308 HIS A O 1
ATOM 2430 N N . LEU A 1 309 ? 9.227 12.762 13.100 1.00 91.00 309 LEU A N 1
ATOM 2431 C CA . LEU A 1 309 ? 9.022 13.302 14.445 1.00 91.00 309 LEU A CA 1
ATOM 2432 C C . LEU A 1 309 ? 10.328 13.853 15.040 1.00 91.00 309 LEU A C 1
ATOM 2434 O O . LEU A 1 309 ? 10.324 14.877 15.721 1.00 91.00 309 LEU A O 1
ATOM 2438 N N . PHE A 1 310 ? 11.439 13.170 14.764 1.00 89.25 310 PHE A N 1
ATOM 2439 C CA . PHE A 1 310 ? 12.785 13.624 15.082 1.00 89.25 310 PHE A CA 1
ATOM 2440 C C . PHE A 1 310 ? 13.579 13.764 13.790 1.00 89.25 310 PHE A C 1
ATOM 2442 O O . PHE A 1 310 ? 14.091 12.783 13.256 1.00 89.25 310 PHE A O 1
ATOM 2449 N N . ASP A 1 311 ? 13.652 14.995 13.291 1.00 88.94 311 ASP A N 1
ATOM 2450 C CA . ASP A 1 311 ? 14.327 15.316 12.041 1.00 88.94 311 ASP A CA 1
ATOM 2451 C C . ASP A 1 311 ? 15.434 16.348 12.280 1.00 88.94 311 ASP A C 1
ATOM 2453 O O . ASP A 1 311 ? 15.192 17.554 12.378 1.00 88.94 311 ASP A O 1
ATOM 2457 N N . TYR A 1 312 ? 16.663 15.852 12.436 1.00 87.31 312 TYR A N 1
ATOM 2458 C CA . TYR A 1 312 ? 17.821 16.684 12.758 1.00 87.31 312 TYR A CA 1
ATOM 2459 C C . TYR A 1 312 ? 18.163 17.688 11.655 1.00 87.31 312 TYR A C 1
ATOM 2461 O O . TYR A 1 312 ? 18.670 18.763 11.967 1.00 87.31 312 TYR A O 1
ATOM 2469 N N . GLU A 1 313 ? 17.871 17.373 10.391 1.00 88.25 313 GLU A N 1
ATOM 2470 C CA . GLU A 1 313 ? 18.126 18.276 9.268 1.00 88.25 313 GLU A CA 1
ATOM 2471 C C . GLU A 1 313 ? 17.217 19.501 9.371 1.00 88.25 313 GLU A C 1
ATOM 2473 O O . GLU A 1 313 ? 17.695 20.636 9.454 1.00 88.25 313 GLU A O 1
ATOM 2478 N N . TYR A 1 314 ? 15.909 19.274 9.490 1.00 88.88 314 TYR A N 1
ATOM 2479 C CA . TYR A 1 314 ? 14.935 20.351 9.644 1.00 88.88 314 TYR A CA 1
ATOM 2480 C C . TYR A 1 314 ? 15.130 21.140 10.944 1.00 88.88 314 TYR A C 1
ATOM 2482 O O . TYR A 1 314 ? 14.994 22.369 10.951 1.00 88.88 314 TYR A O 1
ATOM 2490 N N . GLN A 1 315 ? 15.470 20.463 12.046 1.00 88.12 315 GLN A N 1
ATOM 2491 C CA . GLN A 1 315 ? 15.757 21.109 13.331 1.00 88.12 315 GLN A CA 1
ATOM 2492 C C . GLN A 1 315 ? 16.999 22.002 13.249 1.00 88.12 315 GLN A C 1
ATOM 2494 O O . GLN A 1 315 ? 16.959 23.147 13.704 1.00 88.12 315 GLN A O 1
ATOM 2499 N N . PHE A 1 316 ? 18.084 21.516 12.640 1.00 90.38 316 PHE A N 1
ATOM 2500 C CA . PHE A 1 316 ? 19.314 22.286 12.475 1.00 90.38 316 PHE A CA 1
ATOM 2501 C C . PHE A 1 316 ? 19.104 23.486 11.550 1.00 90.38 316 PHE A C 1
ATOM 2503 O O . PHE A 1 316 ? 19.463 24.602 11.926 1.00 90.38 316 PHE A O 1
ATOM 2510 N N . LEU A 1 317 ? 18.462 23.291 10.392 1.00 90.69 317 LEU A N 1
ATOM 2511 C CA . LEU A 1 317 ? 18.129 24.376 9.464 1.00 90.69 317 LEU A CA 1
ATOM 2512 C C . LEU A 1 317 ? 17.263 25.445 10.137 1.00 90.69 317 LEU A C 1
ATOM 2514 O O . LEU A 1 317 ? 17.531 26.637 9.990 1.00 90.69 317 LEU A O 1
ATOM 2518 N N . SER A 1 318 ? 16.273 25.041 10.937 1.00 88.19 318 SER A N 1
ATOM 2519 C CA . SER A 1 318 ? 15.442 25.975 11.709 1.00 88.19 318 SER A CA 1
ATOM 2520 C C . SER A 1 318 ? 16.256 26.758 12.747 1.00 88.19 318 SER A C 1
ATOM 2522 O O . SER A 1 318 ? 16.062 27.966 12.886 1.00 88.19 318 SER A O 1
ATOM 2524 N N . LEU A 1 319 ? 17.187 26.093 13.444 1.00 91.94 319 LEU A N 1
ATOM 2525 C CA . LEU A 1 319 ? 18.052 26.712 14.451 1.00 91.94 319 LEU A CA 1
ATOM 2526 C C . LEU A 1 319 ? 18.989 27.757 13.833 1.00 91.94 319 LEU A C 1
ATOM 2528 O O . LEU A 1 319 ? 19.043 28.886 14.314 1.00 91.94 319 LEU A O 1
ATOM 2532 N N . VAL A 1 320 ? 19.713 27.406 12.765 1.00 94.69 320 VAL A N 1
ATOM 2533 C CA . VAL A 1 320 ? 20.721 28.301 12.163 1.00 94.69 320 VAL A CA 1
ATOM 2534 C C . VAL A 1 320 ? 20.111 29.408 11.310 1.00 94.69 320 VAL A C 1
ATOM 2536 O O . VAL A 1 320 ? 20.712 30.470 11.166 1.00 94.69 320 VAL A O 1
ATOM 2539 N N . SER A 1 321 ? 18.913 29.188 10.760 1.00 92.94 321 SER A N 1
ATOM 2540 C CA . SER A 1 321 ? 18.173 30.222 10.030 1.00 92.94 321 SER A CA 1
ATOM 2541 C C . SER A 1 321 ? 17.408 31.175 10.947 1.00 92.94 321 SER A C 1
ATOM 2543 O O . SER A 1 321 ? 16.816 32.128 10.447 1.00 92.94 321 SER A O 1
ATOM 2545 N N . PHE A 1 322 ? 17.381 30.929 12.265 1.00 89.88 322 PHE A N 1
ATOM 2546 C CA . PHE A 1 322 ? 16.569 31.681 13.229 1.00 89.88 322 PHE A CA 1
ATOM 2547 C C . PHE A 1 322 ? 15.096 31.815 12.794 1.00 89.88 322 PHE A C 1
ATOM 2549 O O . PHE A 1 322 ? 14.459 32.841 13.021 1.00 89.88 322 PHE A O 1
ATOM 2556 N N . GLY A 1 323 ? 14.560 30.781 12.134 1.00 83.81 323 GLY A N 1
ATOM 2557 C CA . GLY A 1 323 ? 13.189 30.760 11.618 1.00 83.81 323 GLY A CA 1
ATOM 2558 C C . GLY A 1 323 ? 12.958 31.502 10.296 1.00 83.81 323 GLY A C 1
ATOM 2559 O O . GLY A 1 323 ? 11.815 31.588 9.869 1.00 83.81 323 GLY A O 1
ATOM 2560 N N . MET A 1 324 ? 14.001 32.015 9.630 1.00 91.06 324 MET A N 1
ATOM 2561 C CA . MET A 1 324 ? 13.874 32.655 8.308 1.00 91.06 324 MET A CA 1
ATOM 2562 C C . MET A 1 324 ? 13.765 31.652 7.152 1.00 91.06 324 MET A C 1
ATOM 2564 O O . MET A 1 324 ? 13.428 32.032 6.032 1.00 91.06 324 MET A O 1
ATOM 2568 N N . TRP A 1 325 ? 14.089 30.380 7.393 1.00 92.19 325 TRP A N 1
ATOM 2569 C CA . TRP A 1 325 ? 13.901 29.331 6.401 1.00 92.19 325 TRP A CA 1
ATOM 2570 C C . TRP A 1 325 ? 12.422 28.949 6.303 1.00 92.19 325 TRP A C 1
ATOM 2572 O O . TRP A 1 325 ? 11.856 28.417 7.258 1.00 92.19 325 TRP A O 1
ATOM 2582 N N . VAL A 1 326 ? 11.826 29.199 5.134 1.00 89.44 326 VAL A N 1
ATOM 2583 C CA . VAL A 1 326 ? 10.462 28.766 4.810 1.00 89.44 326 VAL A CA 1
ATOM 2584 C C . VAL A 1 326 ? 10.465 27.258 4.610 1.00 89.44 326 VAL A C 1
ATOM 2586 O O . VAL A 1 326 ? 11.132 26.735 3.711 1.00 89.44 326 VAL A O 1
ATOM 2589 N N . ARG A 1 327 ? 9.732 26.546 5.464 1.00 89.50 327 ARG A N 1
ATOM 2590 C CA . ARG A 1 327 ? 9.659 25.085 5.393 1.00 89.50 327 ARG A CA 1
ATOM 2591 C C . ARG A 1 327 ? 8.698 24.669 4.281 1.00 89.50 327 ARG A C 1
ATOM 2593 O O . ARG A 1 327 ? 7.697 25.348 4.061 1.00 89.50 327 ARG A O 1
ATOM 2600 N N . PRO A 1 328 ? 8.903 23.504 3.644 1.00 87.50 328 PRO A N 1
ATOM 2601 C CA . PRO A 1 328 ? 8.077 23.073 2.514 1.00 87.50 328 PRO A CA 1
ATOM 2602 C C . PRO A 1 328 ? 6.587 22.885 2.836 1.00 87.50 328 PRO A C 1
ATOM 2604 O O . PRO A 1 328 ? 5.772 22.797 1.924 1.00 87.50 328 PRO A O 1
ATOM 2607 N N . TRP A 1 329 ? 6.221 22.794 4.117 1.00 88.44 329 TRP A N 1
ATOM 2608 C CA . TRP A 1 329 ? 4.833 22.661 4.554 1.00 88.44 329 TRP A CA 1
ATOM 2609 C C . TRP A 1 329 ? 4.167 23.973 4.981 1.00 88.44 329 TRP A C 1
ATOM 2611 O O . TRP A 1 329 ? 2.981 23.954 5.303 1.00 88.44 329 TRP A O 1
ATOM 2621 N N . GLU A 1 330 ? 4.893 25.093 5.031 1.00 87.88 330 GLU A N 1
ATOM 2622 C CA . GLU A 1 330 ? 4.313 26.386 5.430 1.00 87.88 330 GLU A CA 1
ATOM 2623 C C . GLU A 1 330 ? 3.369 26.949 4.360 1.00 87.88 330 GLU A C 1
ATOM 2625 O O . GLU A 1 330 ? 2.367 27.570 4.703 1.00 87.88 330 GLU A O 1
ATOM 2630 N N . ASP A 1 331 ? 3.605 26.617 3.089 1.00 82.75 331 ASP A N 1
ATOM 2631 C CA . ASP A 1 331 ? 2.751 26.996 1.957 1.00 82.75 331 ASP A CA 1
ATOM 2632 C C . ASP A 1 331 ? 1.707 25.919 1.602 1.00 82.75 331 ASP A C 1
ATOM 2634 O O . ASP A 1 331 ? 1.186 25.880 0.483 1.00 82.75 331 ASP A O 1
ATOM 2638 N N . LYS A 1 332 ? 1.396 25.002 2.532 1.00 80.81 332 LYS A N 1
ATOM 2639 C CA . LYS A 1 332 ? 0.410 23.946 2.273 1.00 80.81 332 LYS A CA 1
ATOM 2640 C C . LYS A 1 332 ? -0.963 24.545 1.941 1.00 80.81 332 LYS A C 1
ATOM 2642 O O . LYS A 1 332 ? -1.474 25.367 2.707 1.00 80.81 332 LYS A O 1
ATOM 2647 N N . PRO A 1 333 ? -1.611 24.088 0.853 1.00 80.75 333 PRO A N 1
ATOM 2648 C CA . PRO A 1 333 ? -2.977 24.482 0.555 1.00 80.75 333 PRO A CA 1
ATOM 2649 C C . PRO A 1 333 ? -3.925 24.136 1.704 1.00 80.75 333 PRO A C 1
ATOM 2651 O O . PRO A 1 333 ? -3.795 23.096 2.353 1.00 80.75 333 PRO A O 1
ATOM 2654 N N . GLN A 1 334 ? -4.918 24.997 1.915 1.00 81.69 334 GLN A N 1
ATOM 2655 C CA . GLN A 1 334 ? -6.022 24.699 2.822 1.00 81.69 334 GLN A CA 1
ATOM 2656 C C . GLN A 1 334 ? -6.832 23.514 2.294 1.00 81.69 334 GLN A C 1
ATOM 2658 O O . GLN A 1 334 ? -7.037 23.376 1.084 1.00 81.69 334 GLN A O 1
ATOM 2663 N N . ARG A 1 335 ? -7.323 22.673 3.209 1.00 86.75 335 ARG A N 1
ATOM 2664 C CA . ARG A 1 335 ? -8.171 21.537 2.841 1.00 86.75 335 ARG A CA 1
ATOM 2665 C C . ARG A 1 335 ? -9.482 22.027 2.205 1.00 86.75 335 ARG A C 1
ATOM 2667 O O . ARG A 1 335 ? -10.131 22.908 2.774 1.00 86.75 335 ARG A O 1
ATOM 2674 N N . PRO A 1 336 ? -9.897 21.465 1.056 1.00 86.50 336 PRO A N 1
ATOM 2675 C CA . PRO A 1 336 ? -11.092 21.933 0.357 1.00 86.50 336 PRO A CA 1
ATOM 2676 C C . PRO A 1 336 ? -12.402 21.478 1.016 1.00 86.50 336 PRO A C 1
ATOM 2678 O O . PRO A 1 336 ? -13.427 22.126 0.824 1.00 86.50 336 PRO A O 1
ATOM 2681 N N . PHE A 1 337 ? -12.375 20.403 1.813 1.00 94.12 337 PHE A N 1
ATOM 2682 C CA . PHE A 1 337 ? -13.552 19.829 2.474 1.00 94.12 337 PHE A CA 1
ATOM 2683 C C . PHE A 1 337 ? -13.249 19.478 3.932 1.00 94.12 337 PHE A C 1
ATOM 2685 O O . PHE A 1 337 ? -12.114 19.162 4.280 1.00 94.12 337 PHE A O 1
ATOM 2692 N N . GLN A 1 338 ? -14.272 19.495 4.793 1.00 91.69 338 GLN A N 1
ATOM 2693 C CA . GLN A 1 338 ? -14.122 19.087 6.197 1.00 91.69 338 GLN A CA 1
ATOM 2694 C C . GLN A 1 338 ? -13.929 17.578 6.371 1.00 91.69 338 GLN A C 1
ATOM 2696 O O . GLN A 1 338 ? -13.308 17.178 7.348 1.00 91.69 338 GLN A O 1
ATOM 2701 N N . SER A 1 339 ? -14.438 16.772 5.437 1.00 93.75 339 SER A N 1
ATOM 2702 C CA . SER A 1 339 ? -14.340 15.308 5.426 1.00 93.75 339 SER A CA 1
ATOM 2703 C C . SER A 1 339 ? -13.064 14.782 4.763 1.00 93.75 339 SER A C 1
ATOM 2705 O O . SER A 1 339 ? -12.871 13.574 4.676 1.00 93.75 339 SER A O 1
ATOM 2707 N N . VAL A 1 340 ? -12.179 15.674 4.302 1.00 94.88 340 VAL A N 1
ATOM 2708 C CA . VAL A 1 340 ? -10.901 15.324 3.673 1.00 94.88 340 VAL A CA 1
ATOM 2709 C C . VAL A 1 340 ? -9.754 15.946 4.467 1.00 94.88 340 VAL A C 1
ATOM 2711 O O . VAL A 1 340 ? -9.813 17.113 4.863 1.00 94.88 340 VAL A O 1
ATOM 2714 N N . GLY A 1 341 ? -8.712 15.156 4.729 1.00 92.81 341 GLY A N 1
ATOM 2715 C CA . GLY A 1 341 ? -7.512 15.622 5.414 1.00 92.81 341 GLY A CA 1
ATOM 2716 C C . GLY A 1 341 ? -6.641 16.530 4.540 1.00 92.81 341 GLY A C 1
ATOM 2717 O O . GLY A 1 341 ? -7.045 16.990 3.472 1.00 92.81 341 GLY A O 1
ATOM 2718 N N . SER A 1 342 ? -5.403 16.769 4.973 1.00 90.12 342 SER A N 1
ATOM 2719 C CA . SER A 1 342 ? -4.388 17.504 4.200 1.00 90.12 342 SER A CA 1
ATOM 2720 C C . SER A 1 342 ? -3.845 16.650 3.042 1.00 90.12 342 SER A C 1
ATOM 2722 O O . SER A 1 342 ? -2.672 16.280 3.022 1.00 90.12 342 SER A O 1
ATOM 2724 N N . TYR A 1 343 ? -4.719 16.288 2.102 1.00 94.06 343 TYR A N 1
ATOM 2725 C CA . TYR A 1 343 ? -4.463 15.332 1.029 1.00 94.06 343 TYR A CA 1
ATOM 2726 C C . TYR A 1 343 ? -4.569 16.007 -0.331 1.00 94.06 343 TYR A C 1
ATOM 2728 O O . TYR A 1 343 ? -5.656 16.376 -0.758 1.00 94.06 343 TYR A O 1
ATOM 2736 N N . ILE A 1 344 ? -3.424 16.182 -0.989 1.00 92.38 344 ILE A N 1
ATOM 2737 C CA . ILE A 1 344 ? -3.293 16.942 -2.238 1.00 92.38 344 ILE A CA 1
ATOM 2738 C C . ILE A 1 344 ? -2.886 16.038 -3.417 1.00 92.38 344 ILE A C 1
ATOM 2740 O O . ILE A 1 344 ? -2.230 15.015 -3.183 1.00 92.38 344 ILE A O 1
ATOM 2744 N N . PRO A 1 345 ? -3.271 16.391 -4.664 1.00 93.12 345 PRO A N 1
ATOM 2745 C CA . PRO A 1 345 ? -3.088 15.536 -5.845 1.00 93.12 345 PRO A CA 1
ATOM 2746 C C . PRO A 1 345 ? -1.641 15.457 -6.336 1.00 9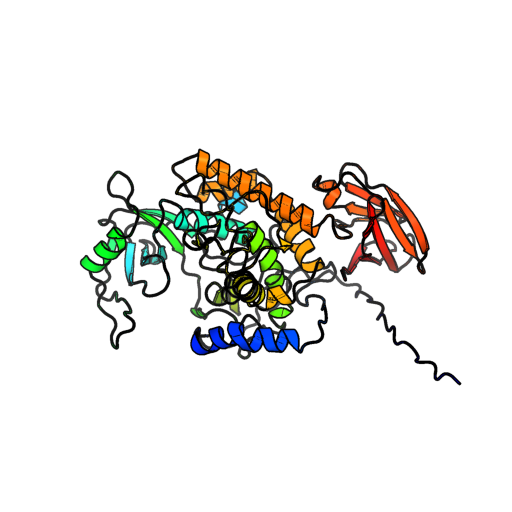3.12 345 PRO A C 1
ATOM 2748 O O . PRO A 1 345 ? -1.160 14.373 -6.670 1.00 93.12 345 PRO A O 1
ATOM 2751 N N . ASP A 1 346 ? -0.946 16.592 -6.369 1.00 88.06 346 ASP A N 1
ATOM 2752 C CA . ASP A 1 346 ? 0.417 16.687 -6.880 1.00 88.06 346 ASP A CA 1
ATOM 2753 C C . ASP A 1 346 ? 1.408 16.627 -5.718 1.00 88.06 346 ASP A C 1
ATOM 2755 O O . ASP A 1 346 ? 1.434 17.500 -4.850 1.00 88.06 346 ASP A O 1
ATOM 2759 N N . ILE A 1 347 ? 2.220 15.573 -5.704 1.00 92.88 347 ILE A N 1
ATOM 2760 C CA . ILE A 1 347 ? 3.262 15.342 -4.705 1.00 92.88 347 ILE A CA 1
ATOM 2761 C C . ILE A 1 347 ? 4.570 14.968 -5.395 1.00 92.88 347 ILE A C 1
ATOM 2763 O O . ILE A 1 347 ? 4.554 14.447 -6.510 1.00 92.88 347 ILE A O 1
ATOM 2767 N N . ASP A 1 348 ? 5.687 15.157 -4.695 1.00 94.75 348 ASP A N 1
ATOM 2768 C CA . ASP A 1 348 ? 6.902 14.386 -4.948 1.00 94.75 348 ASP A CA 1
ATOM 2769 C C . ASP A 1 348 ? 6.960 13.204 -3.961 1.00 94.75 348 ASP A C 1
ATOM 2771 O O . ASP A 1 348 ? 7.308 13.396 -2.790 1.00 94.75 348 ASP A O 1
ATOM 2775 N N . PRO A 1 349 ? 6.655 11.971 -4.404 1.00 95.88 349 PRO A N 1
ATOM 2776 C CA . PRO A 1 349 ? 6.730 10.782 -3.565 1.00 95.88 349 PRO A CA 1
ATOM 2777 C C . PRO A 1 349 ? 8.105 10.533 -2.943 1.00 95.88 349 PRO A C 1
ATOM 2779 O O . PRO A 1 349 ? 8.182 9.972 -1.854 1.00 95.88 349 PRO A O 1
ATOM 2782 N N . ARG A 1 350 ? 9.199 10.964 -3.592 1.00 95.06 350 ARG A N 1
ATOM 2783 C CA . ARG A 1 350 ? 10.563 10.772 -3.071 1.00 95.06 350 ARG A CA 1
ATOM 2784 C C . ARG A 1 350 ? 10.840 11.667 -1.862 1.00 95.06 350 ARG A C 1
ATOM 2786 O O . ARG A 1 350 ? 11.697 11.338 -1.038 1.00 95.06 350 ARG A O 1
ATOM 2793 N N . SER A 1 351 ? 10.099 12.764 -1.726 1.00 93.50 351 SER A N 1
ATOM 2794 C CA . SER A 1 351 ? 10.151 13.675 -0.578 1.00 93.50 351 SER A CA 1
ATOM 2795 C C . SER A 1 351 ? 9.208 13.288 0.565 1.00 93.50 351 SER A C 1
ATOM 2797 O O . SER A 1 351 ? 9.373 13.791 1.672 1.00 93.50 351 SER A O 1
ATOM 2799 N N . TRP A 1 352 ? 8.258 12.375 0.329 1.00 95.75 352 TRP A N 1
ATOM 2800 C CA . TRP A 1 352 ? 7.297 11.967 1.350 1.00 95.75 352 TRP A CA 1
ATOM 2801 C C . TRP A 1 352 ? 7.984 11.238 2.510 1.00 95.75 352 TRP A C 1
ATOM 2803 O O . TRP A 1 352 ? 8.898 10.432 2.300 1.00 95.75 352 TRP A O 1
ATOM 2813 N N . ARG A 1 353 ? 7.547 11.520 3.738 1.00 94.12 353 ARG A N 1
ATOM 2814 C CA . ARG A 1 353 ? 8.053 10.894 4.966 1.00 94.12 353 ARG A CA 1
ATOM 2815 C C . ARG A 1 353 ? 6.910 10.483 5.885 1.00 94.12 353 ARG A C 1
ATOM 2817 O O . ARG A 1 353 ? 6.006 11.268 6.172 1.00 94.12 353 ARG A O 1
ATOM 2824 N N . GLU A 1 354 ? 7.007 9.277 6.418 1.00 94.38 354 GLU A N 1
ATOM 2825 C CA . GLU A 1 354 ? 6.235 8.818 7.561 1.00 94.38 354 GLU A CA 1
ATOM 2826 C C . GLU A 1 354 ? 6.645 9.566 8.841 1.00 94.38 354 GLU A C 1
ATOM 2828 O O . GLU A 1 354 ? 7.788 9.999 9.008 1.00 94.38 354 GLU A O 1
ATOM 2833 N N . LYS A 1 355 ? 5.723 9.696 9.796 1.00 94.00 355 LYS A N 1
ATOM 2834 C CA . LYS A 1 355 ? 5.977 10.412 11.052 1.00 94.00 355 LYS A CA 1
ATOM 2835 C C . LYS A 1 355 ? 7.067 9.746 11.881 1.00 94.00 355 LYS A C 1
ATOM 2837 O O . LYS A 1 355 ? 7.933 10.428 12.421 1.00 94.00 355 LYS A O 1
ATOM 2842 N N . LYS A 1 356 ? 6.990 8.431 12.064 1.00 92.75 356 LYS A N 1
ATOM 2843 C CA . LYS A 1 356 ? 7.970 7.670 12.844 1.00 92.75 356 LYS A CA 1
ATOM 2844 C C . LYS A 1 356 ? 8.802 6.853 11.867 1.00 92.75 356 LYS A C 1
ATOM 2846 O O . LYS A 1 356 ? 8.194 6.011 11.216 1.00 92.75 356 LYS A O 1
ATOM 2851 N N . PRO A 1 357 ? 10.127 7.072 11.784 1.00 92.06 357 PRO A N 1
ATOM 2852 C CA . PRO A 1 357 ? 10.985 6.303 10.896 1.00 92.06 357 PRO A CA 1
ATOM 2853 C C . PRO A 1 357 ? 10.691 4.807 10.996 1.00 92.06 357 PRO A C 1
ATOM 2855 O O . PRO A 1 357 ? 10.728 4.250 12.095 1.00 92.06 357 PRO A O 1
ATOM 2858 N N . TYR A 1 358 ? 10.386 4.181 9.863 1.00 93.25 358 TYR A N 1
ATOM 2859 C CA . TYR A 1 358 ? 10.114 2.749 9.782 1.00 93.25 358 TYR A CA 1
ATOM 2860 C C . TYR A 1 358 ? 11.263 2.072 9.041 1.00 93.25 358 TYR A C 1
ATOM 2862 O O . TYR A 1 358 ? 11.539 2.389 7.883 1.00 93.25 358 TYR A O 1
ATOM 2870 N N . TYR A 1 359 ? 11.985 1.173 9.717 1.00 92.19 359 TYR A N 1
ATOM 2871 C CA . TYR A 1 359 ? 13.284 0.704 9.226 1.00 92.19 359 TYR A CA 1
ATOM 2872 C C . TYR A 1 359 ? 13.270 0.128 7.792 1.00 92.19 359 TYR A C 1
ATOM 2874 O O . TYR A 1 359 ? 14.152 0.509 7.020 1.00 92.19 359 TYR A O 1
ATOM 2882 N N . PRO A 1 360 ? 12.271 -0.670 7.355 1.00 94.88 360 PRO A N 1
ATOM 2883 C CA . PRO A 1 360 ? 12.207 -1.176 5.986 1.00 94.88 360 PRO A CA 1
ATOM 2884 C C . PRO A 1 360 ? 12.206 -0.068 4.926 1.00 94.88 360 PRO A C 1
ATOM 2886 O O . PRO A 1 360 ? 12.743 -0.258 3.842 1.00 94.88 360 PRO A O 1
ATOM 2889 N N . PHE A 1 361 ? 11.686 1.127 5.218 1.00 94.94 361 PHE A N 1
ATOM 2890 C CA . PHE A 1 361 ? 11.658 2.217 4.232 1.00 94.94 361 PHE A CA 1
ATOM 2891 C C . PHE A 1 361 ? 13.052 2.765 3.931 1.00 94.94 361 PHE A C 1
ATOM 2893 O O . PHE A 1 361 ? 13.278 3.332 2.862 1.00 94.94 361 PHE A O 1
ATOM 2900 N N . ARG A 1 362 ? 14.000 2.577 4.854 1.00 89.19 362 ARG A N 1
ATOM 2901 C CA . ARG A 1 362 ? 15.406 2.950 4.666 1.00 89.19 362 ARG A CA 1
ATOM 2902 C C . ARG A 1 362 ? 16.138 2.009 3.716 1.00 89.19 362 ARG A C 1
ATOM 2904 O O . ARG A 1 362 ? 17.073 2.443 3.055 1.00 89.19 362 ARG A O 1
ATOM 2911 N N . GLU A 1 363 ? 15.707 0.754 3.665 1.00 92.38 363 GLU A N 1
ATOM 2912 C CA . GLU A 1 363 ? 16.294 -0.308 2.844 1.00 92.38 363 GLU A CA 1
ATOM 2913 C C . GLU A 1 363 ? 15.607 -0.444 1.475 1.00 92.38 363 GLU A C 1
ATOM 2915 O O . GLU A 1 363 ? 15.936 -1.341 0.698 1.00 92.38 363 GLU A O 1
ATOM 2920 N N . ARG A 1 364 ? 14.632 0.425 1.180 1.00 94.94 364 ARG A N 1
ATOM 2921 C CA . ARG A 1 364 ? 13.892 0.431 -0.082 1.00 94.94 364 ARG A CA 1
ATOM 2922 C C . ARG A 1 364 ? 14.808 0.786 -1.255 1.00 94.94 364 ARG A C 1
ATOM 2924 O O . ARG A 1 364 ? 15.444 1.840 -1.249 1.00 94.94 364 ARG A O 1
ATOM 2931 N N . THR A 1 365 ? 14.778 -0.032 -2.302 1.00 95.56 365 THR A N 1
ATOM 2932 C CA . THR A 1 365 ? 15.465 0.238 -3.577 1.00 95.56 365 THR A CA 1
ATOM 2933 C C . THR A 1 365 ? 14.536 0.895 -4.605 1.00 95.56 365 THR A C 1
ATOM 2935 O O . THR A 1 365 ? 13.335 1.077 -4.358 1.00 95.56 365 THR A O 1
ATOM 2938 N N . ASP A 1 366 ? 15.061 1.278 -5.772 1.00 96.38 366 ASP A N 1
ATOM 2939 C CA . ASP A 1 366 ? 14.211 1.759 -6.864 1.00 96.38 366 ASP A CA 1
ATOM 2940 C C . ASP A 1 366 ? 13.443 0.596 -7.523 1.00 96.38 366 ASP A C 1
ATOM 2942 O O . ASP A 1 366 ? 12.300 0.799 -7.936 1.00 96.38 366 ASP A O 1
ATOM 2946 N N . ALA A 1 367 ? 13.964 -0.640 -7.494 1.00 97.38 367 ALA A N 1
ATOM 2947 C CA . ALA A 1 367 ? 13.202 -1.843 -7.856 1.00 97.38 367 ALA A CA 1
ATOM 2948 C C . ALA A 1 367 ? 11.957 -2.075 -6.968 1.00 97.38 367 ALA A C 1
ATOM 2950 O O . ALA A 1 367 ? 10.878 -2.377 -7.485 1.00 97.38 367 ALA A O 1
ATOM 2951 N N . ASP A 1 368 ? 12.063 -1.875 -5.647 1.00 98.31 368 ASP A N 1
ATOM 2952 C CA . ASP A 1 368 ? 10.912 -1.978 -4.731 1.00 98.31 368 ASP A CA 1
ATOM 2953 C C . ASP A 1 368 ? 9.849 -0.908 -5.039 1.00 98.31 368 ASP A C 1
ATOM 2955 O O . ASP A 1 368 ? 8.644 -1.179 -5.018 1.00 98.31 368 ASP A O 1
ATOM 2959 N N . SER A 1 369 ? 10.291 0.307 -5.377 1.00 98.44 369 SER A N 1
ATOM 2960 C CA . SER A 1 369 ? 9.390 1.400 -5.750 1.00 98.44 369 SER A CA 1
ATOM 2961 C C . SER A 1 369 ? 8.725 1.204 -7.100 1.00 98.44 369 SER A C 1
ATOM 2963 O O . SER A 1 369 ? 7.531 1.471 -7.240 1.00 98.44 369 SER A O 1
ATOM 2965 N N . PHE A 1 370 ? 9.480 0.732 -8.092 1.00 98.62 370 PHE A N 1
ATOM 2966 C CA . PHE A 1 370 ? 8.950 0.371 -9.399 1.00 98.62 370 PHE A CA 1
ATOM 2967 C C . PHE A 1 370 ? 7.865 -0.703 -9.262 1.00 98.62 370 PHE A C 1
ATOM 2969 O O . PHE A 1 370 ? 6.793 -0.573 -9.856 1.00 98.62 370 PHE A O 1
ATOM 2976 N N . TRP A 1 371 ? 8.106 -1.715 -8.419 1.00 98.62 371 TRP A N 1
ATOM 2977 C CA . TRP A 1 371 ? 7.141 -2.772 -8.132 1.00 98.62 371 TRP A CA 1
ATOM 2978 C C . TRP A 1 371 ? 5.829 -2.236 -7.535 1.00 98.62 371 TRP A C 1
ATOM 2980 O O . TRP A 1 371 ? 4.752 -2.534 -8.052 1.00 98.62 371 TRP A O 1
ATOM 2990 N N . ALA A 1 372 ? 5.888 -1.376 -6.515 1.00 98.81 372 ALA A N 1
ATOM 2991 C CA . ALA A 1 372 ? 4.677 -0.749 -5.978 1.00 98.81 372 ALA A CA 1
ATOM 2992 C C . ALA A 1 372 ? 3.971 0.141 -7.011 1.00 98.81 372 ALA A C 1
ATOM 2994 O O . ALA A 1 372 ? 2.745 0.097 -7.149 1.00 98.81 372 ALA A O 1
ATOM 2995 N N . ALA A 1 373 ? 4.738 0.931 -7.768 1.00 98.75 373 ALA A N 1
ATOM 2996 C CA . ALA A 1 373 ? 4.197 1.833 -8.774 1.00 98.75 373 ALA A CA 1
ATOM 2997 C C . ALA A 1 373 ? 3.419 1.072 -9.855 1.00 98.75 373 ALA A C 1
ATOM 2999 O O . ALA A 1 373 ? 2.328 1.507 -10.227 1.00 98.75 373 ALA A O 1
ATOM 3000 N N . LYS A 1 374 ? 3.920 -0.075 -10.337 1.00 97.94 374 LYS A N 1
ATOM 3001 C CA . LYS A 1 374 ? 3.192 -0.866 -11.344 1.00 97.94 374 LYS A CA 1
ATOM 3002 C C . LYS A 1 374 ? 1.887 -1.452 -10.824 1.00 97.94 374 LYS A C 1
ATOM 3004 O O . LYS A 1 374 ? 0.938 -1.529 -11.595 1.00 97.94 374 LYS A O 1
ATOM 3009 N N . ILE A 1 375 ? 1.794 -1.784 -9.537 1.00 98.69 375 ILE A N 1
ATOM 3010 C CA . ILE A 1 375 ? 0.535 -2.239 -8.934 1.00 98.69 375 ILE A CA 1
ATOM 3011 C C . ILE A 1 375 ? -0.460 -1.077 -8.843 1.00 98.69 375 ILE A C 1
ATOM 3013 O O . ILE A 1 375 ? -1.604 -1.214 -9.272 1.00 98.69 375 ILE A O 1
ATOM 3017 N N . ILE A 1 376 ? -0.021 0.091 -8.359 1.00 98.75 376 ILE A N 1
ATOM 3018 C CA . ILE A 1 376 ? -0.874 1.288 -8.250 1.00 98.75 376 ILE A CA 1
ATOM 3019 C C . ILE A 1 376 ? -1.425 1.694 -9.621 1.00 98.75 376 ILE A C 1
ATOM 3021 O O . ILE A 1 376 ? -2.615 1.972 -9.753 1.00 98.75 376 ILE A O 1
ATOM 3025 N N . MET A 1 377 ? -0.586 1.684 -10.659 1.00 98.31 377 MET A N 1
ATOM 3026 C CA . MET A 1 377 ? -0.975 2.110 -12.007 1.00 98.31 377 MET A CA 1
ATOM 3027 C C . MET A 1 377 ? -1.945 1.150 -12.719 1.00 98.31 377 MET A C 1
ATOM 3029 O O . MET A 1 377 ? -2.503 1.523 -13.753 1.00 98.31 377 MET A O 1
ATOM 3033 N N . ARG A 1 378 ? -2.195 -0.052 -12.176 1.00 97.94 378 ARG A N 1
ATOM 3034 C CA . ARG A 1 378 ? -3.257 -0.957 -12.659 1.00 97.94 378 ARG A CA 1
ATOM 3035 C C . ARG A 1 378 ? -4.653 -0.574 -12.162 1.00 97.94 378 ARG A C 1
ATOM 3037 O O . ARG A 1 378 ? -5.642 -0.998 -12.756 1.00 97.94 378 ARG A O 1
ATOM 3044 N N . LEU A 1 379 ? -4.767 0.226 -11.100 1.00 98.38 379 LEU A N 1
ATOM 3045 C CA . LEU A 1 379 ? -6.065 0.669 -10.594 1.00 98.38 379 LEU A CA 1
ATOM 3046 C C . LEU A 1 379 ? -6.707 1.679 -11.556 1.00 98.38 379 LEU A C 1
ATOM 3048 O O . LEU A 1 379 ? -6.170 2.757 -11.808 1.00 98.38 379 LEU A O 1
ATOM 3052 N N . SER A 1 380 ? -7.881 1.331 -12.083 1.00 98.31 380 SER A N 1
ATOM 3053 C CA . SER A 1 380 ? -8.689 2.209 -12.921 1.00 98.31 380 SER A CA 1
ATOM 3054 C C . SER A 1 380 ? -9.462 3.224 -12.078 1.00 98.31 380 SER A C 1
ATOM 3056 O O . SER A 1 380 ? -9.582 3.097 -10.858 1.00 98.31 380 SER A O 1
ATOM 3058 N N . ARG A 1 381 ? -10.053 4.218 -12.746 1.00 98.75 381 ARG A N 1
ATOM 3059 C CA . ARG A 1 381 ? -11.020 5.128 -12.120 1.00 98.75 381 ARG A CA 1
ATOM 3060 C C . ARG A 1 381 ? -12.146 4.365 -11.425 1.00 98.75 381 ARG A C 1
ATOM 3062 O O . ARG A 1 381 ? -12.420 4.655 -10.267 1.00 98.75 381 ARG A O 1
ATOM 3069 N N . ASP A 1 382 ? -12.722 3.370 -12.091 1.00 98.81 382 ASP A N 1
ATOM 3070 C CA . ASP A 1 382 ? -13.845 2.590 -11.567 1.00 98.81 382 ASP A CA 1
ATOM 3071 C C . ASP A 1 382 ? -13.465 1.847 -10.276 1.00 98.81 382 ASP A C 1
ATOM 3073 O O . ASP A 1 382 ? -14.264 1.778 -9.344 1.00 98.81 382 ASP A O 1
ATOM 3077 N N . HIS A 1 383 ? -12.221 1.358 -10.166 1.00 98.88 383 HIS A N 1
ATOM 3078 C CA . HIS A 1 383 ? -11.702 0.786 -8.917 1.00 98.88 383 HIS A CA 1
ATOM 3079 C C . HIS A 1 383 ? -11.677 1.820 -7.786 1.00 98.88 383 HIS A C 1
ATOM 3081 O O . HIS A 1 383 ? -12.113 1.537 -6.668 1.00 98.88 383 HIS A O 1
ATOM 3087 N N . ILE A 1 384 ? -11.185 3.029 -8.067 1.00 98.88 384 ILE A N 1
ATOM 3088 C CA . ILE A 1 384 ? -11.100 4.096 -7.064 1.00 98.88 384 ILE A CA 1
ATOM 3089 C C . ILE A 1 384 ? -12.497 4.588 -6.665 1.00 98.88 384 ILE A C 1
ATOM 3091 O O . ILE A 1 384 ? -12.763 4.768 -5.479 1.00 98.88 384 ILE A O 1
ATOM 3095 N N . GLU A 1 385 ? -13.415 4.749 -7.617 1.00 98.88 385 GLU A N 1
ATOM 3096 C CA . GLU A 1 385 ? -14.808 5.121 -7.348 1.00 98.88 385 GLU A CA 1
ATOM 3097 C C . GLU A 1 385 ? -15.519 4.071 -6.486 1.00 98.88 385 GLU A C 1
ATOM 3099 O O . GLU A 1 385 ? -16.217 4.425 -5.531 1.00 98.88 385 GLU A O 1
ATOM 3104 N N . ALA A 1 386 ? -15.290 2.783 -6.759 1.00 98.75 386 ALA A N 1
ATOM 3105 C CA . ALA A 1 386 ? -15.819 1.685 -5.958 1.00 98.75 386 ALA A CA 1
ATOM 3106 C C . ALA A 1 386 ? -15.323 1.732 -4.501 1.00 98.75 386 ALA A C 1
ATOM 3108 O O . ALA A 1 386 ? -16.124 1.575 -3.575 1.00 98.75 386 ALA A O 1
ATOM 3109 N N . ALA A 1 387 ? -14.034 2.018 -4.281 1.00 98.75 387 ALA A N 1
ATOM 3110 C CA . ALA A 1 387 ? -13.478 2.197 -2.940 1.00 98.75 387 ALA A CA 1
ATOM 3111 C C . ALA A 1 387 ? -14.045 3.445 -2.236 1.00 98.75 387 ALA A C 1
ATOM 3113 O O . ALA A 1 387 ? -14.510 3.351 -1.099 1.00 98.75 387 ALA A O 1
ATOM 3114 N N . VAL A 1 388 ? -14.070 4.602 -2.911 1.00 98.81 388 VAL A N 1
ATOM 3115 C CA . VAL A 1 388 ? -14.563 5.879 -2.353 1.00 98.81 388 VAL A CA 1
ATOM 3116 C C . VAL A 1 388 ? -16.043 5.808 -1.981 1.00 98.81 388 VAL A C 1
ATOM 3118 O O . VAL A 1 388 ? -16.450 6.333 -0.944 1.00 98.81 388 VAL A O 1
ATOM 3121 N N . LYS A 1 389 ? -16.859 5.085 -2.752 1.00 98.56 389 LYS A N 1
ATOM 3122 C CA . LYS A 1 389 ? -18.279 4.876 -2.440 1.00 98.56 389 LYS A CA 1
ATOM 3123 C C . LYS A 1 389 ? -18.499 4.231 -1.066 1.00 98.56 389 LYS A C 1
ATOM 3125 O O . LYS A 1 389 ? -19.497 4.534 -0.407 1.00 98.56 389 LYS A O 1
ATOM 3130 N N . ALA A 1 390 ? -17.574 3.389 -0.598 1.00 97.81 390 ALA A N 1
ATOM 3131 C CA . ALA A 1 390 ? -17.665 2.750 0.715 1.00 97.81 390 ALA A CA 1
ATOM 3132 C C . ALA A 1 390 ? -17.585 3.745 1.886 1.00 97.81 390 ALA A C 1
ATOM 3134 O O . ALA A 1 390 ? -18.111 3.453 2.962 1.00 97.81 390 ALA A O 1
ATOM 3135 N N . ALA A 1 391 ? -17.004 4.933 1.673 1.00 97.44 391 ALA A N 1
ATOM 3136 C CA . ALA A 1 391 ? -16.975 5.994 2.675 1.00 97.44 391 ALA A CA 1
ATOM 3137 C C . ALA A 1 391 ? -18.345 6.627 2.918 1.00 97.44 391 ALA A C 1
ATOM 3139 O O . ALA A 1 391 ? -18.527 7.253 3.955 1.00 97.44 391 ALA A O 1
ATOM 3140 N N . LYS A 1 392 ? -19.314 6.491 2.000 1.00 96.38 392 LYS A N 1
ATOM 3141 C CA . LYS A 1 392 ? -20.659 7.077 2.144 1.00 96.38 392 LYS A CA 1
ATOM 3142 C C . LYS A 1 392 ? -20.606 8.554 2.575 1.00 96.38 392 LYS A C 1
ATOM 3144 O O . LYS A 1 392 ? -21.241 8.933 3.558 1.00 96.38 392 LYS A O 1
ATOM 3149 N N . LEU A 1 393 ? -19.769 9.351 1.909 1.00 96.06 393 LEU A N 1
ATOM 3150 C CA . LEU A 1 393 ? -19.675 10.787 2.170 1.00 96.06 393 LEU A CA 1
ATOM 3151 C C . LEU A 1 393 ? -20.984 11.472 1.773 1.00 96.06 393 LEU A C 1
ATOM 3153 O O . LEU A 1 393 ? -21.582 11.133 0.750 1.00 96.06 393 LEU A O 1
ATOM 3157 N N . SER A 1 394 ? -21.416 12.426 2.589 1.00 94.50 394 SER A N 1
ATOM 3158 C CA . SER A 1 394 ? -22.622 13.219 2.347 1.00 94.50 394 SER A CA 1
ATOM 3159 C C . SER A 1 394 ? -22.436 14.232 1.216 1.00 94.50 394 SER A C 1
ATOM 3161 O O . SER A 1 394 ? -23.372 14.479 0.456 1.00 94.50 394 SER A O 1
ATOM 3163 N N . ASP A 1 395 ? -21.227 14.785 1.077 1.00 96.06 395 ASP A N 1
ATOM 3164 C CA . ASP A 1 395 ? -20.872 15.723 0.015 1.00 96.06 395 ASP A CA 1
ATOM 3165 C C . ASP A 1 395 ? -20.293 14.977 -1.209 1.00 96.06 395 ASP A C 1
ATOM 3167 O O . ASP A 1 395 ? -19.172 14.453 -1.145 1.00 96.06 395 ASP A O 1
ATOM 3171 N N . PRO A 1 396 ? -21.005 14.935 -2.354 1.00 97.44 396 PRO A N 1
ATOM 3172 C CA . PRO A 1 396 ? -20.498 14.293 -3.564 1.00 97.44 396 PRO A CA 1
ATOM 3173 C C . PRO A 1 396 ? -19.265 14.998 -4.150 1.00 97.44 396 PRO A C 1
ATOM 3175 O O . PRO A 1 396 ? -18.474 14.350 -4.835 1.00 97.44 396 PRO A O 1
ATOM 3178 N N . ALA A 1 397 ? -19.060 16.293 -3.882 1.00 98.38 397 ALA A N 1
ATOM 3179 C CA . ALA A 1 397 ? -17.869 17.007 -4.333 1.00 98.38 397 ALA A CA 1
ATOM 3180 C C . ALA A 1 397 ? -16.619 16.559 -3.559 1.00 98.38 397 ALA A C 1
ATOM 3182 O O . ALA A 1 397 ? -15.558 16.393 -4.162 1.00 98.38 397 ALA A O 1
ATOM 3183 N N . ALA A 1 398 ? -16.756 16.273 -2.258 1.00 97.94 398 ALA A N 1
ATOM 3184 C CA . ALA A 1 398 ? -15.686 15.689 -1.450 1.00 97.94 398 ALA A CA 1
ATOM 3185 C C . ALA A 1 398 ? -15.311 14.280 -1.941 1.00 97.94 398 ALA A C 1
ATOM 3187 O O . ALA A 1 398 ? -14.129 13.964 -2.085 1.00 97.94 398 ALA A O 1
ATOM 3188 N N . ALA A 1 399 ? -16.308 13.453 -2.277 1.00 98.56 399 ALA A N 1
ATOM 3189 C CA . ALA A 1 399 ? -16.074 12.137 -2.872 1.00 98.56 399 ALA A CA 1
ATOM 3190 C C . ALA A 1 399 ? -15.351 12.239 -4.228 1.00 98.56 399 ALA A C 1
ATOM 3192 O O . ALA A 1 399 ? -14.347 11.561 -4.443 1.00 98.56 399 ALA A O 1
ATOM 3193 N N . GLY A 1 400 ? -15.808 13.129 -5.116 1.00 98.56 400 GLY A N 1
ATOM 3194 C CA . GLY A 1 400 ? -15.146 13.387 -6.398 1.00 98.56 400 GLY A CA 1
ATOM 3195 C C . GLY A 1 400 ? -13.702 13.865 -6.226 1.00 98.56 400 GLY A C 1
ATOM 3196 O O . GLY A 1 400 ? -12.806 13.385 -6.918 1.00 98.56 400 GLY A O 1
ATOM 3197 N N . TYR A 1 401 ? -13.449 14.742 -5.252 1.00 98.50 401 TYR A N 1
ATOM 3198 C CA . TYR A 1 401 ? -12.101 15.204 -4.930 1.00 98.50 401 TYR A CA 1
ATOM 3199 C C . TYR A 1 401 ? -11.179 14.064 -4.491 1.00 98.50 401 TYR A C 1
ATOM 3201 O O . TYR A 1 401 ? -10.046 13.992 -4.968 1.00 98.50 401 TYR A O 1
ATOM 3209 N N . LEU A 1 402 ? -11.647 13.153 -3.629 1.00 98.62 402 LEU A N 1
ATOM 3210 C CA . LEU A 1 402 ? -10.863 11.983 -3.224 1.00 98.62 402 LEU A CA 1
ATOM 3211 C C . LEU A 1 402 ? -10.527 11.088 -4.420 1.00 98.62 402 LEU A C 1
ATOM 3213 O O . LEU A 1 402 ? -9.370 10.701 -4.566 1.00 98.62 402 LEU A O 1
ATOM 3217 N N . VAL A 1 403 ? -11.492 10.813 -5.306 1.00 98.88 403 VAL A N 1
ATOM 3218 C CA . VAL A 1 403 ? -11.254 10.011 -6.519 1.00 98.88 403 VAL A CA 1
ATOM 3219 C C . VAL A 1 403 ? -10.166 10.641 -7.388 1.00 98.88 403 VAL A C 1
ATOM 3221 O O . VAL A 1 403 ? -9.186 9.976 -7.731 1.00 98.88 403 VAL A O 1
ATOM 3224 N N . GLU A 1 404 ? -10.294 11.932 -7.712 1.00 98.62 404 GLU A N 1
ATOM 3225 C CA . GLU A 1 404 ? -9.299 12.627 -8.536 1.00 98.62 404 GLU A CA 1
ATOM 3226 C C . GLU A 1 404 ? -7.925 12.672 -7.868 1.00 98.62 404 GLU A C 1
ATOM 3228 O O . GLU A 1 404 ? -6.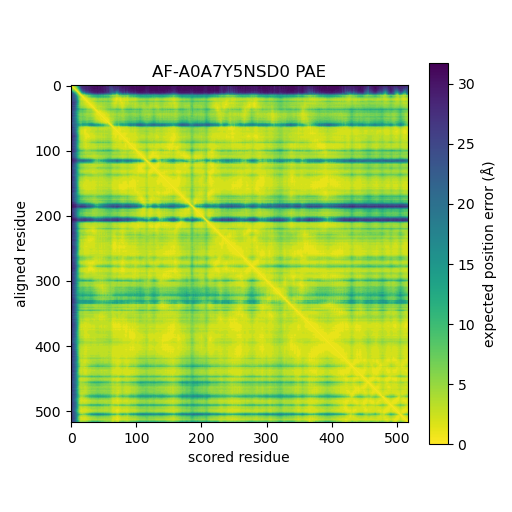908 12.478 -8.537 1.00 98.62 404 GLU A O 1
ATOM 3233 N N . THR A 1 405 ? -7.884 12.889 -6.554 1.00 98.56 405 THR A N 1
ATOM 3234 C CA . THR A 1 405 ? -6.638 13.013 -5.790 1.00 98.56 405 THR A CA 1
ATOM 3235 C C . THR A 1 405 ? -5.902 11.679 -5.691 1.00 98.56 405 THR A C 1
ATOM 3237 O O . THR A 1 405 ? -4.698 11.636 -5.943 1.00 98.56 405 THR A O 1
ATOM 3240 N N . ILE A 1 406 ? -6.608 10.576 -5.418 1.00 98.75 406 ILE A N 1
ATOM 3241 C CA . ILE A 1 406 ? -6.024 9.224 -5.380 1.00 98.75 406 ILE A CA 1
ATOM 3242 C C . ILE A 1 406 ? -5.448 8.854 -6.755 1.00 98.75 406 ILE A C 1
ATOM 3244 O O . ILE A 1 406 ? -4.323 8.352 -6.844 1.00 98.75 406 ILE A O 1
ATOM 3248 N N . LEU A 1 407 ? -6.179 9.146 -7.839 1.00 98.75 407 LEU A N 1
ATOM 3249 C CA . LEU A 1 407 ? -5.711 8.914 -9.209 1.00 98.75 407 LEU A CA 1
ATOM 3250 C C . LEU A 1 407 ? -4.513 9.806 -9.570 1.00 98.75 407 LEU A C 1
ATOM 3252 O O . LEU A 1 407 ? -3.575 9.348 -10.223 1.00 98.75 407 LEU A O 1
ATOM 3256 N N . ALA A 1 408 ? -4.531 11.078 -9.169 1.00 98.50 408 ALA A N 1
ATOM 3257 C CA . ALA A 1 408 ? -3.441 12.016 -9.419 1.00 98.50 408 ALA A CA 1
ATOM 3258 C C . ALA A 1 408 ? -2.158 11.609 -8.694 1.00 98.50 408 ALA A C 1
ATOM 3260 O O . ALA A 1 408 ? -1.114 11.509 -9.339 1.00 98.50 408 ALA A O 1
ATOM 3261 N N . ARG A 1 409 ? -2.240 11.254 -7.406 1.00 98.44 409 ARG A N 1
ATOM 3262 C CA . ARG A 1 409 ? -1.084 10.736 -6.665 1.00 98.44 409 ARG A CA 1
ATOM 3263 C C . ARG A 1 409 ? -0.569 9.440 -7.276 1.00 98.44 409 ARG A C 1
ATOM 3265 O O . ARG A 1 409 ? 0.641 9.292 -7.398 1.00 98.44 409 ARG A O 1
ATOM 3272 N N . GLY A 1 410 ? -1.449 8.550 -7.747 1.00 98.44 410 GLY A N 1
ATOM 3273 C CA . GLY A 1 410 ? -1.045 7.362 -8.507 1.00 98.44 410 GLY A CA 1
ATOM 3274 C C . GLY A 1 410 ? -0.199 7.711 -9.739 1.00 98.44 410 GLY A C 1
ATOM 3275 O O . GLY A 1 410 ? 0.876 7.149 -9.932 1.00 98.44 410 GLY A O 1
ATOM 3276 N N . ARG A 1 411 ? -0.604 8.725 -10.518 1.00 98.31 411 ARG A N 1
ATOM 3277 C CA . ARG A 1 411 ? 0.194 9.228 -11.653 1.00 98.31 411 ARG A CA 1
ATOM 3278 C C . ARG A 1 411 ? 1.526 9.848 -11.223 1.00 98.31 411 ARG A C 1
ATOM 3280 O O . ARG A 1 411 ? 2.514 9.656 -11.928 1.00 98.31 411 ARG A O 1
ATOM 3287 N N . SER A 1 412 ? 1.576 10.568 -10.101 1.00 98.44 412 SER A N 1
ATOM 3288 C CA . SER A 1 412 ? 2.826 11.123 -9.556 1.00 98.44 412 SER A CA 1
ATOM 3289 C C . SER A 1 412 ? 3.792 10.019 -9.119 1.00 98.44 412 SER A C 1
ATOM 3291 O O . SER A 1 412 ? 4.973 10.079 -9.444 1.00 98.44 412 SER A O 1
ATOM 3293 N N . ILE A 1 413 ? 3.281 8.959 -8.486 1.00 98.62 413 ILE A N 1
ATOM 3294 C CA . ILE A 1 413 ? 4.029 7.739 -8.146 1.00 98.62 413 ILE A CA 1
ATOM 3295 C C . ILE A 1 413 ? 4.582 7.072 -9.407 1.00 98.62 413 ILE A C 1
ATOM 3297 O O . ILE A 1 413 ? 5.785 6.831 -9.501 1.00 98.62 413 ILE A O 1
ATOM 3301 N N . GLY A 1 414 ? 3.723 6.828 -10.402 1.00 98.25 414 GLY A N 1
ATOM 3302 C CA . GLY A 1 414 ? 4.138 6.268 -11.685 1.00 98.25 414 GLY A CA 1
ATOM 3303 C C . GLY A 1 414 ? 5.232 7.109 -12.341 1.00 98.25 414 GLY A C 1
ATOM 3304 O O . GLY A 1 414 ? 6.254 6.574 -12.762 1.00 98.25 414 GLY A O 1
ATOM 3305 N N . ARG A 1 415 ? 5.071 8.437 -12.379 1.00 97.69 415 ARG A N 1
ATOM 3306 C CA . ARG A 1 415 ? 6.083 9.342 -12.935 1.00 97.69 415 ARG A CA 1
ATOM 3307 C C . ARG A 1 415 ? 7.413 9.214 -12.190 1.00 97.69 415 ARG A C 1
ATOM 3309 O O . ARG A 1 415 ? 8.426 8.985 -12.830 1.00 97.69 415 ARG A O 1
ATOM 3316 N N . SER A 1 416 ? 7.419 9.281 -10.862 1.00 97.38 416 SER A N 1
ATOM 3317 C CA . SER A 1 416 ? 8.663 9.271 -10.079 1.00 97.38 416 SER A CA 1
ATOM 3318 C C . SER A 1 416 ? 9.430 7.947 -10.109 1.00 97.38 416 SER A C 1
ATOM 3320 O O . SER A 1 416 ? 10.648 7.960 -9.903 1.00 97.38 416 SER A O 1
ATOM 3322 N N . TYR A 1 417 ? 8.748 6.821 -10.343 1.00 97.75 417 TYR A N 1
ATOM 3323 C CA . TYR A 1 417 ? 9.347 5.486 -10.217 1.00 97.75 417 TYR A CA 1
ATOM 3324 C C . TYR A 1 417 ? 9.313 4.626 -11.486 1.00 97.75 417 TYR A C 1
ATOM 3326 O O . TYR A 1 417 ? 9.939 3.574 -11.498 1.00 97.75 417 TYR A O 1
ATOM 3334 N N . MET A 1 418 ? 8.641 5.049 -12.564 1.00 97.50 418 MET A N 1
ATOM 3335 C CA . MET A 1 418 ? 8.691 4.359 -13.865 1.00 97.50 418 MET A CA 1
ATOM 3336 C C . MET A 1 418 ? 9.482 5.124 -14.929 1.00 97.50 418 MET A C 1
ATOM 3338 O O . MET A 1 418 ? 10.009 4.502 -15.845 1.00 97.50 418 MET A O 1
ATOM 3342 N N . THR A 1 419 ? 9.584 6.459 -14.860 1.00 96.56 419 THR A N 1
ATOM 3343 C CA . THR A 1 419 ? 10.354 7.220 -15.873 1.00 96.56 419 THR A CA 1
ATOM 3344 C C . THR A 1 419 ? 11.849 7.274 -15.573 1.00 96.56 419 THR A C 1
ATOM 3346 O O . THR A 1 419 ? 12.640 7.649 -16.438 1.00 96.56 419 THR A O 1
ATOM 3349 N N . GLU A 1 420 ? 12.226 6.905 -14.351 1.00 94.94 420 GLU A N 1
ATOM 3350 C CA . GLU A 1 420 ? 13.594 6.968 -13.838 1.00 94.94 420 GLU A CA 1
ATOM 3351 C C . GLU A 1 420 ? 14.345 5.635 -13.951 1.00 94.94 420 GLU A C 1
ATOM 3353 O O . GLU A 1 420 ? 15.535 5.593 -13.664 1.00 94.94 420 GLU A O 1
ATOM 3358 N N . VAL A 1 421 ? 13.680 4.570 -14.409 1.00 97.44 421 VAL A N 1
ATOM 3359 C CA . VAL A 1 421 ? 14.225 3.205 -14.489 1.00 97.44 421 VAL A CA 1
ATOM 3360 C C . VAL A 1 421 ? 13.856 2.535 -15.815 1.00 97.44 421 VAL A C 1
ATOM 3362 O O . VAL A 1 421 ? 12.922 2.963 -16.499 1.00 97.44 421 VAL A O 1
ATOM 3365 N N . THR A 1 422 ? 14.550 1.453 -16.176 1.00 98.31 422 THR A N 1
ATOM 3366 C CA . THR A 1 422 ? 14.152 0.590 -17.301 1.00 98.31 422 THR A CA 1
ATOM 3367 C C . THR A 1 422 ? 12.867 -0.170 -16.938 1.00 98.31 422 THR A C 1
ATOM 3369 O O . THR A 1 422 ? 12.888 -1.281 -16.411 1.00 98.31 422 THR A O 1
ATOM 3372 N N . ALA A 1 423 ? 11.725 0.467 -17.201 1.00 98.06 423 ALA A N 1
ATOM 3373 C CA . ALA A 1 423 ? 10.380 0.043 -16.805 1.00 98.06 423 ALA A CA 1
ATOM 3374 C C . ALA A 1 423 ? 9.766 -1.028 -17.729 1.00 98.06 423 ALA A C 1
ATOM 3376 O O . ALA A 1 423 ? 8.583 -0.955 -18.067 1.00 98.06 423 ALA A O 1
ATOM 3377 N N . LEU A 1 424 ? 10.571 -2.003 -18.157 1.00 98.50 424 LEU A N 1
ATOM 3378 C CA . LEU A 1 424 ? 10.130 -3.102 -19.016 1.00 98.50 424 LEU A CA 1
ATOM 3379 C C . LEU A 1 424 ? 9.504 -4.218 -18.169 1.00 98.50 424 LEU A C 1
ATOM 3381 O O . LEU A 1 424 ? 10.065 -4.645 -17.152 1.00 98.50 424 LEU A O 1
ATOM 3385 N N . ASP A 1 425 ? 8.330 -4.678 -18.588 1.00 97.56 425 ASP A N 1
ATOM 3386 C CA . ASP A 1 425 ? 7.568 -5.748 -17.943 1.00 97.56 425 ASP A CA 1
ATOM 3387 C C . ASP A 1 425 ? 6.681 -6.482 -18.972 1.00 97.56 425 ASP A C 1
ATOM 3389 O O . ASP A 1 425 ? 6.787 -6.234 -20.174 1.00 97.56 425 ASP A O 1
ATOM 3393 N N . ARG A 1 426 ? 5.799 -7.381 -18.515 1.00 96.19 426 ARG A N 1
ATOM 3394 C CA . ARG A 1 426 ? 4.849 -8.147 -19.347 1.00 96.19 426 ARG A CA 1
ATOM 3395 C C . ARG A 1 426 ? 5.546 -8.886 -20.490 1.00 96.19 426 ARG A C 1
ATOM 3397 O O . ARG A 1 426 ? 5.142 -8.819 -21.648 1.00 96.19 426 ARG A O 1
ATOM 3404 N N . PHE A 1 427 ? 6.628 -9.572 -20.146 1.00 97.12 427 PHE A N 1
ATOM 3405 C CA . PHE A 1 427 ? 7.449 -10.278 -21.115 1.00 97.12 427 PHE A CA 1
ATOM 3406 C C . PHE A 1 427 ? 6.702 -11.472 -21.718 1.00 97.12 427 PHE A C 1
ATOM 3408 O O . PHE A 1 427 ? 6.225 -12.352 -21.001 1.00 97.12 427 PHE A O 1
ATOM 3415 N N . GLY A 1 428 ? 6.658 -11.521 -23.045 1.00 96.50 428 GLY A N 1
ATOM 3416 C CA . GLY A 1 428 ? 6.227 -12.668 -23.832 1.00 96.50 428 GLY A CA 1
ATOM 3417 C C . GLY A 1 428 ? 7.375 -13.134 -24.715 1.00 96.50 428 GLY A C 1
ATOM 3418 O O . GLY A 1 428 ? 8.133 -12.319 -25.237 1.00 96.50 428 GLY A O 1
ATOM 3419 N N . VAL A 1 429 ? 7.528 -14.444 -24.894 1.00 96.50 429 VAL A N 1
ATOM 3420 C CA . VAL A 1 429 ? 8.611 -14.984 -25.717 1.00 96.50 429 VAL A CA 1
ATOM 3421 C C . VAL A 1 429 ? 8.112 -16.056 -26.673 1.00 96.50 429 VAL A C 1
ATOM 3423 O O . VAL A 1 429 ? 7.270 -16.887 -26.345 1.00 96.50 429 VAL A O 1
ATOM 3426 N N . THR A 1 430 ? 8.660 -16.005 -27.877 1.00 95.00 430 THR A N 1
ATOM 3427 C CA . THR A 1 430 ? 8.536 -16.983 -28.957 1.00 95.00 430 THR A CA 1
ATOM 3428 C C . THR A 1 430 ? 9.949 -17.307 -29.451 1.00 95.00 430 THR A C 1
ATOM 3430 O O . THR A 1 430 ? 10.882 -16.596 -29.074 1.00 95.00 430 THR A O 1
ATOM 3433 N N . PRO A 1 431 ? 10.158 -18.33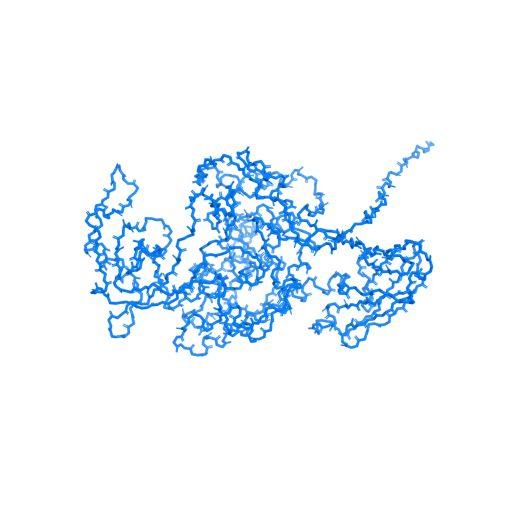2 -30.297 1.00 93.25 431 PRO A N 1
ATOM 3434 C CA . PRO A 1 431 ? 11.492 -18.605 -30.834 1.00 93.25 431 PRO A CA 1
ATOM 3435 C C . PRO A 1 431 ? 12.092 -17.391 -31.560 1.00 93.25 431 PRO A C 1
ATOM 3437 O O . PRO A 1 431 ? 13.279 -17.107 -31.423 1.00 93.25 431 PRO A O 1
ATOM 3440 N N . ASP A 1 432 ? 11.257 -16.621 -32.259 1.00 93.81 432 ASP A N 1
ATOM 3441 C CA . ASP A 1 432 ? 11.703 -15.510 -33.102 1.00 93.81 432 ASP A CA 1
ATOM 3442 C C . ASP A 1 432 ? 11.677 -14.142 -32.410 1.00 93.81 432 ASP A C 1
ATOM 3444 O O . ASP A 1 432 ? 12.320 -13.210 -32.894 1.00 93.81 432 ASP A O 1
ATOM 3448 N N . GLY A 1 433 ? 10.991 -14.003 -31.270 1.00 95.44 433 GLY A N 1
ATOM 3449 C CA . GLY A 1 433 ? 10.814 -12.707 -30.612 1.00 95.44 433 GLY A CA 1
ATOM 3450 C C . GLY A 1 433 ? 10.729 -12.756 -29.088 1.00 95.44 433 GLY A C 1
ATOM 3451 O O . GLY A 1 433 ? 10.038 -13.606 -28.527 1.00 95.44 433 GLY A O 1
ATOM 3452 N N . LEU A 1 434 ? 11.378 -11.790 -28.433 1.00 97.81 434 LEU A N 1
ATOM 3453 C CA . LEU A 1 434 ? 11.144 -11.410 -27.039 1.00 97.81 434 LEU A CA 1
ATOM 3454 C C . LEU A 1 434 ? 10.381 -10.080 -27.026 1.00 97.81 434 LEU A C 1
ATOM 3456 O O . LEU A 1 434 ? 10.961 -9.025 -27.282 1.00 97.81 434 LEU A O 1
ATOM 3460 N N . CYS A 1 435 ? 9.086 -10.139 -26.735 1.00 98.19 435 CYS A N 1
ATOM 3461 C CA . CYS A 1 435 ? 8.203 -8.981 -26.656 1.00 98.19 435 CYS A CA 1
ATOM 3462 C C . CYS A 1 435 ? 7.992 -8.546 -25.207 1.00 98.19 435 CYS A C 1
ATOM 3464 O O . CYS A 1 435 ? 8.033 -9.362 -24.286 1.00 98.19 435 CYS A O 1
ATOM 3466 N N . MET A 1 436 ? 7.775 -7.253 -25.000 1.00 98.31 436 MET A N 1
ATOM 3467 C CA . MET A 1 436 ? 7.594 -6.657 -23.678 1.00 98.31 436 MET A CA 1
ATOM 3468 C C . MET A 1 436 ? 6.847 -5.330 -23.772 1.00 98.31 436 MET A C 1
ATOM 3470 O O . MET A 1 436 ? 6.666 -4.773 -24.856 1.00 98.31 436 MET A O 1
ATOM 3474 N N . THR A 1 437 ? 6.448 -4.805 -22.619 1.00 98.69 437 THR A N 1
ATOM 3475 C CA . THR A 1 437 ? 5.814 -3.496 -22.495 1.00 98.69 437 THR A CA 1
ATOM 3476 C C . THR A 1 437 ? 6.689 -2.566 -21.667 1.00 98.69 437 THR A C 1
ATOM 3478 O O . THR A 1 437 ? 7.048 -2.877 -20.532 1.00 98.69 437 THR A O 1
ATOM 3481 N N . ASP A 1 438 ? 6.972 -1.383 -22.199 1.00 98.75 438 ASP A N 1
ATOM 3482 C CA . ASP A 1 438 ? 7.456 -0.251 -21.422 1.00 98.75 438 ASP A CA 1
ATOM 3483 C C . ASP A 1 438 ? 6.289 0.379 -20.650 1.00 98.75 438 ASP A C 1
ATOM 3485 O O . ASP A 1 438 ? 5.421 1.049 -21.221 1.00 98.75 438 ASP A O 1
ATOM 3489 N N . LEU A 1 439 ? 6.255 0.160 -19.333 1.00 98.56 439 LEU A N 1
ATOM 3490 C CA . LEU A 1 439 ? 5.143 0.600 -18.491 1.00 98.56 439 LEU A CA 1
ATOM 3491 C C . LEU A 1 439 ? 5.027 2.129 -18.410 1.00 98.56 439 LEU A C 1
ATOM 3493 O O . LEU A 1 439 ? 3.921 2.652 -18.257 1.00 98.56 439 LEU A O 1
ATOM 3497 N N . ALA A 1 440 ? 6.128 2.870 -18.559 1.00 98.31 440 ALA A N 1
ATOM 3498 C CA . ALA A 1 440 ? 6.075 4.328 -18.530 1.00 98.31 440 ALA A CA 1
ATOM 3499 C C . ALA A 1 440 ? 5.386 4.897 -19.781 1.00 98.31 440 ALA A C 1
ATOM 3501 O O . ALA A 1 440 ? 4.608 5.845 -19.669 1.00 98.31 440 ALA A O 1
ATOM 3502 N N . VAL A 1 441 ? 5.624 4.330 -20.966 1.00 98.38 441 VAL A N 1
ATOM 3503 C CA . VAL A 1 441 ? 4.916 4.720 -22.198 1.00 98.38 441 VAL A CA 1
ATOM 3504 C C . VAL A 1 441 ? 3.481 4.201 -22.185 1.00 98.38 441 VAL A C 1
ATOM 3506 O O . VAL A 1 441 ? 2.562 4.975 -22.448 1.00 98.38 441 VAL A O 1
ATOM 3509 N N . HIS A 1 442 ? 3.270 2.945 -21.780 1.00 98.44 442 HIS A N 1
ATOM 3510 C CA . HIS A 1 442 ? 1.943 2.332 -21.678 1.00 98.44 442 HIS A CA 1
ATOM 3511 C C . HIS A 1 442 ? 0.971 3.167 -20.830 1.00 98.44 442 HIS A C 1
ATOM 3513 O O . HIS A 1 442 ? -0.162 3.438 -21.231 1.00 98.44 442 HIS A O 1
ATOM 3519 N N . HIS A 1 443 ? 1.438 3.660 -19.680 1.00 97.75 443 HIS A N 1
ATOM 3520 C CA . HIS A 1 443 ? 0.654 4.522 -18.797 1.00 97.75 443 HIS A CA 1
ATOM 3521 C C . HIS A 1 443 ? 0.719 6.020 -19.151 1.00 97.75 443 HIS A C 1
ATOM 3523 O O . HIS A 1 443 ? 0.235 6.855 -18.384 1.00 97.75 443 HIS A O 1
ATOM 3529 N N . ARG A 1 444 ? 1.284 6.382 -20.313 1.00 97.38 444 ARG A N 1
ATOM 3530 C CA . ARG A 1 444 ? 1.416 7.765 -20.818 1.00 97.38 444 ARG A CA 1
ATOM 3531 C C . ARG A 1 444 ? 2.185 8.701 -19.878 1.00 97.38 444 ARG A C 1
ATOM 3533 O O . ARG A 1 444 ? 1.918 9.901 -19.816 1.00 97.38 444 ARG A O 1
ATOM 3540 N N . LEU A 1 445 ? 3.145 8.152 -19.143 1.00 97.06 445 LEU A N 1
ATOM 3541 C CA . LEU A 1 445 ? 4.070 8.882 -18.274 1.00 97.06 445 LEU A CA 1
ATOM 3542 C C . LEU A 1 445 ? 5.309 9.351 -19.052 1.00 97.06 445 LEU A C 1
ATOM 3544 O O . LEU A 1 445 ? 5.912 10.364 -18.701 1.00 97.06 445 LEU A O 1
ATOM 3548 N N . ALA A 1 446 ? 5.651 8.644 -20.132 1.00 96.56 446 ALA A N 1
ATOM 3549 C CA . ALA A 1 446 ? 6.676 9.005 -21.103 1.00 96.56 446 ALA A CA 1
ATOM 3550 C C . ALA A 1 446 ? 6.094 9.039 -22.529 1.00 96.56 446 ALA A C 1
ATOM 3552 O O . ALA A 1 446 ? 5.127 8.347 -22.833 1.00 96.56 446 ALA A O 1
ATOM 3553 N N . GLN A 1 447 ? 6.694 9.840 -23.417 1.00 92.94 447 GLN A N 1
ATOM 3554 C CA . GLN A 1 447 ? 6.235 9.991 -24.811 1.00 92.94 447 GLN A CA 1
ATOM 3555 C C . GLN A 1 447 ? 6.759 8.900 -25.763 1.00 92.94 447 GLN A C 1
ATOM 3557 O O . GLN A 1 447 ? 6.287 8.789 -26.891 1.00 92.94 447 GLN A O 1
ATOM 3562 N N . GLY A 1 448 ? 7.768 8.138 -25.343 1.00 95.44 448 GLY A N 1
ATOM 3563 C CA . GLY A 1 448 ? 8.442 7.128 -26.155 1.00 95.44 448 GLY A CA 1
ATOM 3564 C C . GLY A 1 448 ? 9.868 6.880 -25.666 1.00 95.44 448 GLY A C 1
ATOM 3565 O O . GLY A 1 448 ? 10.281 7.381 -24.616 1.00 95.44 448 GLY A O 1
ATOM 3566 N N . GLY A 1 449 ? 10.629 6.116 -26.439 1.00 97.25 449 GLY A N 1
ATOM 3567 C CA . GLY A 1 449 ? 12.031 5.809 -26.171 1.00 97.25 449 GLY A CA 1
ATOM 3568 C C . GLY A 1 449 ? 12.528 4.687 -27.075 1.00 97.25 449 GLY A C 1
ATOM 3569 O O . GLY A 1 449 ? 11.807 4.232 -27.967 1.00 97.25 449 GLY A O 1
ATOM 3570 N N . ILE A 1 450 ? 13.768 4.276 -26.845 1.00 98.38 450 ILE A N 1
ATOM 3571 C CA . ILE A 1 450 ? 14.417 3.159 -27.534 1.00 98.38 450 ILE A CA 1
ATOM 3572 C C . ILE A 1 450 ? 14.843 2.156 -26.469 1.00 98.38 450 ILE A C 1
ATOM 3574 O O . ILE A 1 450 ? 15.396 2.557 -25.447 1.00 98.38 450 ILE A O 1
ATOM 3578 N N . VAL A 1 451 ? 14.598 0.873 -26.704 1.00 98.62 451 VAL A N 1
ATOM 3579 C CA . VAL A 1 451 ? 15.202 -0.202 -25.918 1.00 98.62 451 VAL A CA 1
ATOM 3580 C C . VAL A 1 451 ? 16.447 -0.678 -26.645 1.00 98.62 451 VAL A C 1
ATOM 3582 O O . VAL A 1 451 ? 16.400 -0.992 -27.834 1.00 98.62 451 VAL A O 1
ATOM 3585 N N . GLU A 1 452 ? 17.565 -0.708 -25.931 1.00 98.50 452 GLU A N 1
ATOM 3586 C CA . GLU A 1 452 ? 18.836 -1.224 -26.426 1.00 98.50 452 GLU A CA 1
ATOM 3587 C C . GLU A 1 452 ? 19.138 -2.569 -25.768 1.00 98.50 452 GLU A C 1
ATOM 3589 O O . GLU A 1 452 ? 19.092 -2.690 -24.540 1.00 98.50 452 GLU A O 1
ATOM 3594 N N . ARG A 1 453 ? 19.485 -3.567 -26.584 1.00 98.06 453 ARG A N 1
ATOM 3595 C CA . ARG A 1 453 ? 20.068 -4.827 -26.117 1.00 98.06 453 ARG A CA 1
ATOM 3596 C C . ARG A 1 453 ? 21.583 -4.688 -26.085 1.00 98.06 453 ARG A C 1
ATOM 3598 O O . ARG A 1 453 ? 22.194 -4.369 -27.106 1.00 98.06 453 ARG A O 1
ATOM 3605 N N . ILE A 1 454 ? 22.177 -4.977 -24.937 1.00 97.50 454 ILE A N 1
ATOM 3606 C CA . ILE A 1 454 ? 23.619 -4.902 -24.713 1.00 97.50 454 ILE A CA 1
ATOM 3607 C C . ILE A 1 454 ? 24.211 -6.312 -24.745 1.00 97.50 454 ILE A C 1
ATOM 3609 O O . ILE A 1 454 ? 23.701 -7.220 -24.089 1.00 97.50 454 ILE A O 1
ATOM 3613 N N . VAL A 1 455 ? 25.295 -6.486 -25.499 1.00 95.00 455 VAL A N 1
ATOM 3614 C CA . VAL A 1 455 ? 26.103 -7.712 -25.547 1.00 95.00 455 VAL A CA 1
ATOM 3615 C C . VAL A 1 455 ? 27.567 -7.297 -25.448 1.00 95.00 455 VAL A C 1
ATOM 3617 O O . VAL A 1 455 ? 28.006 -6.430 -26.195 1.00 95.00 455 VAL A O 1
ATOM 3620 N N . ASP A 1 456 ? 28.300 -7.858 -24.485 1.00 91.00 456 ASP A N 1
ATOM 3621 C CA . ASP A 1 456 ? 29.720 -7.553 -24.239 1.00 91.00 456 ASP A CA 1
ATOM 3622 C C . ASP A 1 456 ? 30.039 -6.048 -24.095 1.00 91.00 456 ASP A C 1
ATOM 3624 O O . ASP A 1 456 ? 31.118 -5.577 -24.447 1.00 91.00 456 ASP A O 1
ATOM 3628 N N . GLY A 1 457 ? 29.089 -5.280 -23.546 1.00 91.50 457 GLY A N 1
ATOM 3629 C CA . GLY A 1 457 ? 29.213 -3.833 -23.335 1.00 91.50 457 GLY A CA 1
ATOM 3630 C C . GLY A 1 457 ? 28.873 -2.970 -24.555 1.00 91.50 457 GLY A C 1
ATOM 3631 O O . GLY A 1 457 ? 28.889 -1.746 -24.446 1.00 91.50 457 GLY A O 1
ATOM 3632 N N . GLU A 1 458 ? 28.516 -3.576 -25.688 1.00 95.25 458 GLU A N 1
ATOM 3633 C CA . GLU A 1 458 ? 28.129 -2.875 -26.911 1.00 95.25 458 GLU A CA 1
ATOM 3634 C C . GLU A 1 458 ? 26.632 -3.023 -27.210 1.00 95.25 458 GLU A C 1
ATOM 3636 O O . GLU A 1 458 ? 25.987 -4.008 -26.845 1.00 95.25 458 GLU A O 1
ATOM 3641 N N . VAL A 1 459 ? 26.061 -2.029 -27.897 1.00 97.38 459 VAL A N 1
ATOM 3642 C CA . VAL A 1 459 ? 24.659 -2.066 -28.332 1.00 97.38 459 VAL A CA 1
ATOM 3643 C C . VAL A 1 459 ? 24.535 -2.987 -29.544 1.00 97.38 459 VAL A C 1
ATOM 3645 O O . VAL A 1 459 ? 24.923 -2.619 -30.652 1.00 97.38 459 VAL A O 1
ATOM 3648 N N . ALA A 1 460 ? 23.965 -4.170 -29.331 1.00 96.62 460 ALA A N 1
ATOM 3649 C CA . ALA A 1 460 ? 23.771 -5.185 -30.363 1.00 96.62 460 ALA A CA 1
ATOM 3650 C C . ALA A 1 460 ? 22.479 -4.977 -31.167 1.00 96.62 460 ALA A C 1
ATOM 3652 O O . ALA A 1 460 ? 22.421 -5.298 -32.352 1.00 96.62 460 ALA A O 1
ATOM 3653 N N . GLU A 1 461 ? 21.436 -4.447 -30.528 1.00 97.44 461 GLU A N 1
ATOM 3654 C CA . GLU A 1 461 ? 20.112 -4.264 -31.126 1.00 97.44 461 GLU A CA 1
ATOM 3655 C C . GLU A 1 461 ? 19.434 -3.026 -30.533 1.00 97.44 461 GLU A C 1
ATOM 3657 O O . GLU A 1 461 ? 19.651 -2.688 -29.366 1.00 97.44 461 GLU A O 1
ATOM 3662 N N . ARG A 1 462 ? 18.616 -2.348 -31.342 1.00 97.94 462 ARG A N 1
ATOM 3663 C CA . ARG A 1 462 ? 17.808 -1.197 -30.936 1.00 97.94 462 ARG A CA 1
ATOM 3664 C C . ARG A 1 462 ? 16.401 -1.368 -31.461 1.00 97.94 462 ARG A C 1
ATOM 3666 O O . ARG A 1 462 ? 16.241 -1.532 -32.666 1.00 97.94 462 ARG A O 1
ATOM 3673 N N . GLU A 1 463 ? 15.417 -1.211 -30.590 1.00 98.44 463 GLU A N 1
ATOM 3674 C CA . GLU A 1 463 ? 14.012 -1.221 -30.983 1.00 98.44 463 GLU A CA 1
ATOM 3675 C C . GLU A 1 463 ? 13.286 0.002 -30.433 1.00 98.44 463 GLU A C 1
ATOM 3677 O O . GLU A 1 463 ? 13.542 0.456 -29.312 1.00 98.44 463 GLU A O 1
ATOM 3682 N N . ARG A 1 464 ? 12.390 0.578 -31.237 1.00 98.19 464 ARG A N 1
ATOM 3683 C CA . ARG A 1 464 ? 11.619 1.748 -30.820 1.00 98.19 464 ARG A CA 1
ATOM 3684 C C . ARG A 1 464 ? 10.397 1.291 -30.033 1.00 98.19 464 ARG A C 1
ATOM 3686 O O . ARG A 1 464 ? 9.657 0.427 -30.478 1.00 98.19 464 ARG A O 1
ATOM 3693 N N . ILE A 1 465 ? 10.132 1.954 -28.911 1.00 98.50 465 ILE A N 1
ATOM 3694 C CA . ILE A 1 465 ? 8.905 1.726 -28.145 1.00 98.50 465 ILE A CA 1
ATOM 3695 C C . ILE A 1 465 ? 7.707 2.265 -28.943 1.00 98.50 465 ILE A C 1
ATOM 3697 O O . ILE A 1 465 ? 7.700 3.443 -29.332 1.00 98.50 465 ILE A O 1
ATOM 3701 N N . ALA A 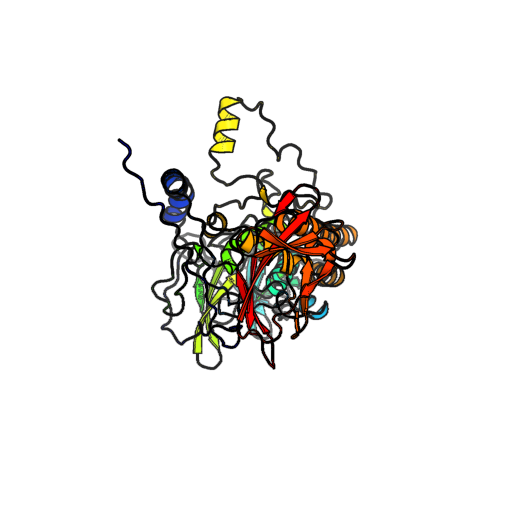1 466 ? 6.702 1.422 -29.182 1.00 98.00 466 ALA A N 1
ATOM 3702 C CA . ALA A 1 466 ? 5.462 1.808 -29.846 1.00 98.00 466 ALA A CA 1
ATOM 3703 C C . ALA A 1 466 ? 4.595 2.735 -28.959 1.00 98.00 466 ALA A C 1
ATOM 3705 O O . ALA A 1 466 ? 4.817 2.832 -27.750 1.00 98.00 466 ALA A O 1
ATOM 3706 N N . PRO A 1 467 ? 3.605 3.460 -29.521 1.00 97.06 467 PRO A N 1
ATOM 3707 C CA . PRO A 1 467 ? 2.783 4.405 -28.752 1.00 97.06 467 PRO A CA 1
ATOM 3708 C C . PRO A 1 467 ? 1.964 3.795 -27.601 1.00 97.06 467 PRO A C 1
ATOM 3710 O O . PRO A 1 467 ? 1.574 4.519 -26.689 1.00 97.06 467 PRO A O 1
ATOM 3713 N N . ASP A 1 468 ? 1.679 2.496 -27.648 1.00 96.81 468 ASP A N 1
ATOM 3714 C CA . ASP A 1 468 ? 1.016 1.714 -26.593 1.00 96.81 468 ASP A CA 1
ATOM 3715 C C . ASP A 1 468 ? 1.994 1.132 -25.554 1.00 96.81 468 ASP A C 1
ATOM 3717 O O . ASP A 1 468 ? 1.564 0.547 -24.555 1.00 96.81 468 ASP A O 1
ATOM 3721 N N . GLY A 1 469 ? 3.297 1.350 -25.755 1.00 98.12 469 GLY A N 1
ATOM 3722 C CA . GLY A 1 469 ? 4.385 0.856 -24.920 1.00 98.12 469 GLY A CA 1
ATOM 3723 C C . GLY A 1 469 ? 4.966 -0.480 -25.376 1.00 98.12 469 GLY A C 1
ATOM 3724 O O . GLY A 1 469 ? 5.946 -0.921 -24.780 1.00 98.12 469 GLY A O 1
ATOM 3725 N N . GLU A 1 470 ? 4.408 -1.131 -26.397 1.00 98.38 470 GLU A N 1
ATOM 3726 C CA . GLU A 1 470 ? 4.880 -2.444 -26.841 1.00 98.38 470 GLU A CA 1
ATOM 3727 C C . GLU A 1 470 ? 6.152 -2.352 -27.694 1.00 98.38 470 GLU A C 1
ATOM 3729 O O . GLU A 1 470 ? 6.399 -1.371 -28.401 1.00 98.38 470 GLU A O 1
ATOM 3734 N N . LEU A 1 471 ? 6.984 -3.390 -27.613 1.00 98.19 471 LEU A N 1
ATOM 3735 C CA . LEU A 1 471 ? 8.129 -3.611 -28.497 1.00 98.19 471 LEU A CA 1
ATOM 3736 C C . LEU A 1 471 ? 8.540 -5.088 -28.495 1.00 98.19 471 LEU A C 1
ATOM 3738 O O . LEU A 1 471 ? 8.250 -5.816 -27.542 1.00 98.19 471 LEU A O 1
ATOM 3742 N N . CYS A 1 472 ? 9.266 -5.514 -29.530 1.00 98.06 472 CYS A N 1
ATOM 3743 C CA . CYS A 1 472 ? 9.810 -6.867 -29.636 1.00 98.06 472 CYS A CA 1
ATOM 3744 C C . CYS A 1 472 ? 11.251 -6.840 -30.154 1.00 98.06 472 CYS A C 1
ATOM 3746 O O . CYS A 1 472 ? 11.531 -6.206 -31.164 1.00 98.06 472 CYS A O 1
ATOM 3748 N N . LEU A 1 473 ? 12.141 -7.562 -29.476 1.00 97.81 473 LEU A N 1
ATOM 3749 C CA . LEU A 1 473 ? 13.524 -7.812 -29.895 1.00 97.81 473 LEU A CA 1
ATOM 3750 C C . LEU A 1 473 ? 13.655 -9.216 -30.489 1.00 97.81 473 LEU A C 1
ATOM 3752 O O . LEU A 1 473 ? 12.771 -10.057 -30.295 1.00 97.81 473 LEU A O 1
ATOM 3756 N N . ALA A 1 474 ? 14.780 -9.507 -31.142 1.00 96.19 474 ALA A N 1
ATOM 3757 C CA . ALA A 1 474 ? 15.084 -10.847 -31.633 1.00 96.19 474 ALA A CA 1
ATOM 3758 C C . ALA A 1 474 ? 15.019 -11.911 -30.514 1.00 96.19 474 ALA A C 1
ATOM 3760 O O . ALA A 1 474 ? 15.675 -11.801 -29.471 1.00 96.19 474 ALA A O 1
ATOM 3761 N N . GLY A 1 475 ? 14.237 -12.968 -30.746 1.00 94.00 475 GLY A N 1
ATOM 3762 C CA . GLY A 1 475 ? 14.049 -14.088 -29.820 1.00 94.00 475 GLY A CA 1
ATOM 3763 C C . GLY A 1 475 ? 15.280 -14.991 -29.662 1.00 94.00 475 GLY A C 1
ATOM 3764 O O . GLY A 1 475 ? 16.299 -14.785 -30.331 1.00 94.00 475 GLY A O 1
ATOM 3765 N N . PRO A 1 476 ? 15.206 -15.990 -28.763 1.00 93.19 476 PRO A N 1
ATOM 3766 C CA . PRO A 1 476 ? 16.326 -16.869 -28.433 1.00 93.19 476 PRO A CA 1
ATOM 3767 C C . PRO A 1 476 ? 16.638 -17.893 -29.535 1.00 93.19 476 PRO A C 1
ATOM 3769 O O . PRO A 1 476 ? 17.666 -18.557 -29.475 1.00 93.19 476 PRO A O 1
ATOM 3772 N N . LYS A 1 477 ? 15.773 -18.042 -30.547 1.00 88.81 477 LYS A N 1
ATOM 3773 C CA . LYS A 1 477 ? 15.885 -19.057 -31.603 1.00 88.81 477 LYS A CA 1
ATOM 3774 C C . LYS A 1 477 ? 16.081 -20.456 -30.993 1.00 88.81 477 LYS A C 1
ATOM 3776 O O . LYS A 1 477 ? 15.317 -20.865 -30.120 1.00 88.81 477 LYS A O 1
ATOM 3781 N N . GLU A 1 478 ? 17.107 -21.171 -31.448 1.00 86.31 478 GLU A N 1
ATOM 3782 C CA . GLU A 1 478 ? 17.475 -22.516 -30.994 1.00 86.31 478 GLU A CA 1
ATOM 3783 C C . GLU A 1 478 ? 18.360 -22.511 -29.734 1.00 86.31 478 GLU A C 1
ATOM 3785 O O . GLU A 1 478 ? 18.701 -23.579 -29.221 1.00 86.31 478 GLU A O 1
ATOM 3790 N N . ASP A 1 479 ? 18.754 -21.337 -29.222 1.00 86.44 479 ASP A N 1
ATOM 3791 C CA . ASP A 1 479 ? 19.616 -21.263 -28.045 1.00 86.44 479 ASP A CA 1
ATOM 3792 C C . ASP A 1 479 ? 18.873 -21.803 -26.820 1.00 86.44 479 ASP A C 1
ATOM 3794 O O . ASP A 1 479 ? 17.765 -21.381 -26.487 1.00 86.44 479 ASP A O 1
ATOM 3798 N N . ALA A 1 480 ? 19.501 -22.735 -26.100 1.00 89.00 480 ALA A N 1
ATOM 3799 C CA . ALA A 1 480 ? 18.892 -23.330 -24.913 1.00 89.00 480 ALA A CA 1
ATOM 3800 C C . ALA A 1 480 ? 18.640 -22.287 -23.808 1.00 89.00 480 ALA A C 1
ATOM 3802 O O . ALA A 1 480 ? 17.675 -22.404 -23.049 1.00 89.00 480 ALA A O 1
ATOM 3803 N N . TYR A 1 481 ? 19.496 -21.266 -23.729 1.00 92.12 481 TYR A N 1
ATOM 3804 C CA . TYR A 1 481 ? 19.421 -20.202 -22.741 1.00 92.12 481 TYR A CA 1
ATOM 3805 C C . TYR A 1 481 ? 20.051 -18.917 -23.273 1.00 92.12 481 TYR A C 1
ATOM 3807 O O . TYR A 1 481 ? 21.174 -18.941 -23.773 1.00 92.12 481 TYR A O 1
ATOM 3815 N N . VAL A 1 482 ? 19.351 -17.794 -23.117 1.00 93.25 482 VAL A N 1
ATOM 3816 C CA . VAL A 1 482 ? 19.822 -16.470 -23.530 1.00 93.25 482 VAL A CA 1
ATOM 3817 C C . VAL A 1 482 ? 19.564 -15.471 -22.410 1.00 93.25 482 VAL A C 1
ATOM 3819 O O . VAL A 1 482 ? 18.453 -15.375 -21.883 1.00 93.25 482 VAL A O 1
ATOM 3822 N N . ARG A 1 483 ? 20.595 -14.697 -22.067 1.00 94.94 483 ARG A N 1
ATOM 3823 C CA . ARG A 1 483 ? 20.481 -13.526 -21.195 1.00 94.94 483 ARG A CA 1
ATOM 3824 C C . ARG A 1 483 ? 20.356 -12.271 -22.051 1.00 94.94 483 ARG A C 1
ATOM 3826 O O . ARG A 1 483 ? 21.222 -11.986 -22.877 1.00 94.94 483 ARG A O 1
ATOM 3833 N N . TYR A 1 484 ? 19.292 -11.514 -21.824 1.00 97.19 484 TYR A N 1
ATOM 3834 C CA . TYR A 1 484 ? 19.053 -10.221 -22.448 1.00 97.19 484 TYR A CA 1
ATOM 3835 C C . TYR A 1 484 ? 19.356 -9.115 -21.444 1.00 97.19 484 TYR A C 1
ATOM 3837 O O . TYR A 1 484 ? 18.574 -8.897 -20.524 1.00 97.19 484 TYR A O 1
ATOM 3845 N N . THR A 1 485 ? 20.467 -8.404 -21.626 1.00 98.00 485 THR A N 1
ATOM 3846 C CA . THR A 1 485 ? 20.739 -7.165 -20.890 1.00 98.00 485 THR A CA 1
ATOM 3847 C C . THR A 1 485 ? 20.097 -6.014 -21.653 1.00 98.00 485 THR A C 1
ATOM 3849 O O . THR A 1 485 ? 20.516 -5.697 -22.767 1.00 98.00 485 THR A O 1
ATOM 3852 N N . LEU A 1 486 ? 19.040 -5.429 -21.094 1.00 98.50 486 LEU A N 1
ATOM 3853 C CA . LEU A 1 486 ? 18.193 -4.446 -21.766 1.00 98.50 486 LEU A CA 1
ATOM 3854 C C . LEU A 1 486 ? 18.233 -3.121 -21.022 1.00 98.50 486 LEU A C 1
ATOM 3856 O O . LEU A 1 486 ? 18.043 -3.103 -19.811 1.00 98.50 486 LEU A O 1
ATOM 3860 N N . ARG A 1 487 ? 18.392 -2.006 -21.734 1.00 98.25 487 ARG A N 1
ATOM 3861 C CA . ARG A 1 487 ? 18.219 -0.665 -21.157 1.00 98.25 487 ARG A CA 1
ATOM 3862 C C . ARG A 1 487 ? 17.269 0.179 -21.978 1.00 98.25 487 ARG A C 1
ATOM 3864 O O . ARG A 1 487 ? 17.224 0.067 -23.200 1.00 98.25 487 ARG A O 1
ATOM 3871 N N . THR A 1 488 ? 16.538 1.061 -21.308 1.00 98.50 488 THR A N 1
ATOM 3872 C CA . THR A 1 488 ? 15.722 2.074 -21.984 1.00 98.50 488 THR A CA 1
ATOM 3873 C C . THR A 1 488 ? 16.492 3.384 -22.117 1.00 98.50 488 THR A C 1
ATOM 3875 O O . THR A 1 488 ? 17.101 3.865 -21.164 1.00 98.50 488 THR A O 1
ATOM 3878 N N . VAL A 1 489 ? 16.426 3.993 -23.298 1.00 98.12 489 VAL A N 1
ATOM 3879 C CA . VAL A 1 489 ? 16.998 5.306 -23.606 1.00 98.12 489 VAL A CA 1
ATOM 3880 C C . VAL A 1 489 ? 15.872 6.284 -23.937 1.00 98.12 489 VAL A C 1
ATOM 3882 O O . VAL A 1 489 ? 15.032 6.028 -24.807 1.00 98.12 489 VAL A O 1
ATOM 3885 N N . ARG A 1 490 ? 15.849 7.431 -23.249 1.00 95.50 490 ARG A N 1
ATOM 3886 C CA . ARG A 1 490 ? 14.873 8.512 -23.463 1.00 95.50 490 ARG A CA 1
ATOM 3887 C C . ARG A 1 490 ? 15.585 9.839 -23.689 1.00 95.50 490 ARG A C 1
ATOM 3889 O O . ARG A 1 490 ? 16.127 10.437 -22.761 1.00 95.50 490 ARG A O 1
ATOM 3896 N N . GLY A 1 491 ? 15.565 10.325 -24.929 1.00 91.38 491 GLY A N 1
ATOM 3897 C CA . GLY A 1 491 ? 16.345 11.505 -25.303 1.00 91.38 491 GLY A CA 1
ATOM 3898 C C . GLY A 1 491 ? 17.836 11.232 -25.100 1.00 91.38 491 GLY A C 1
ATOM 3899 O O . GLY A 1 491 ? 18.370 10.311 -25.704 1.00 91.38 491 GLY A O 1
ATOM 3900 N N . SER A 1 492 ? 18.491 12.005 -24.234 1.00 91.62 492 SER A N 1
ATOM 3901 C CA . SER A 1 492 ? 19.897 11.805 -23.856 1.00 91.62 492 SER A CA 1
ATOM 3902 C C . SER A 1 492 ? 20.092 10.962 -22.591 1.00 91.62 492 SER A C 1
ATOM 3904 O O . SER A 1 492 ? 21.226 10.793 -22.154 1.00 91.62 492 SER A O 1
ATOM 3906 N N . LYS A 1 493 ? 19.011 10.503 -21.948 1.00 95.81 493 LYS A N 1
ATOM 3907 C CA . LYS A 1 493 ? 19.076 9.750 -20.694 1.00 95.81 493 LYS A CA 1
ATOM 3908 C C . LYS A 1 493 ? 19.111 8.254 -20.988 1.00 95.81 493 LYS A C 1
ATOM 3910 O O . LYS A 1 493 ? 18.140 7.713 -21.516 1.00 95.81 493 LYS A O 1
ATOM 3915 N N . GLU A 1 494 ? 20.210 7.610 -20.622 1.00 96.69 494 GLU A N 1
ATOM 3916 C CA . GLU A 1 494 ? 20.338 6.153 -20.579 1.00 96.69 494 GLU A CA 1
ATOM 3917 C C . GLU A 1 494 ? 19.954 5.683 -19.172 1.00 96.69 494 GLU A C 1
ATOM 3919 O O . GLU A 1 494 ? 20.460 6.220 -18.187 1.00 96.69 494 GLU A O 1
ATOM 3924 N N . LEU A 1 495 ? 19.010 4.747 -19.071 1.00 97.44 495 LEU A N 1
ATOM 3925 C CA . LEU A 1 495 ? 18.571 4.188 -17.792 1.00 97.44 495 LEU A CA 1
ATOM 3926 C C . LEU A 1 495 ? 19.371 2.927 -17.461 1.00 97.44 495 LEU A C 1
ATOM 3928 O O . LEU A 1 495 ? 19.861 2.247 -18.366 1.00 97.44 495 LEU A O 1
ATOM 3932 N N . GLU A 1 496 ? 19.478 2.612 -16.170 1.00 96.44 496 GLU A N 1
ATOM 3933 C CA . GLU A 1 496 ? 20.155 1.398 -15.705 1.00 96.44 496 GLU A CA 1
ATOM 3934 C C . GLU A 1 496 ? 19.542 0.146 -16.360 1.00 96.44 496 GLU A C 1
ATOM 3936 O O . GLU A 1 496 ? 18.310 0.066 -16.507 1.00 96.44 496 GLU A O 1
ATOM 3941 N N . PRO A 1 497 ? 20.371 -0.813 -16.806 1.00 97.19 497 PRO A N 1
ATOM 3942 C CA . PRO A 1 497 ? 19.891 -1.999 -17.490 1.00 97.19 497 PRO A CA 1
ATOM 3943 C C . PRO A 1 497 ? 19.187 -2.974 -16.538 1.00 97.19 497 PRO A C 1
ATOM 3945 O O . PRO A 1 497 ? 19.430 -3.005 -15.334 1.00 97.19 497 PRO A O 1
ATOM 3948 N N . ILE A 1 498 ? 18.340 -3.819 -17.115 1.00 97.75 498 ILE A N 1
ATOM 3949 C CA . ILE A 1 498 ? 17.789 -5.021 -16.486 1.00 97.75 498 ILE A CA 1
ATOM 3950 C C . ILE A 1 498 ? 18.320 -6.258 -17.197 1.00 97.75 498 ILE A C 1
ATOM 3952 O O . ILE A 1 498 ? 18.707 -6.189 -18.367 1.00 97.75 498 ILE A O 1
ATOM 3956 N N . GLU A 1 499 ? 18.263 -7.404 -16.528 1.00 97.50 499 GLU A N 1
ATOM 3957 C CA . GLU A 1 499 ? 18.513 -8.694 -17.167 1.00 97.50 499 GLU A CA 1
ATOM 3958 C C . GLU A 1 499 ? 17.211 -9.489 -17.279 1.00 97.50 499 GLU A C 1
ATOM 3960 O O . GLU A 1 499 ? 16.489 -9.672 -16.297 1.00 97.50 499 GLU A O 1
ATOM 3965 N N . VAL A 1 500 ? 16.909 -9.976 -18.482 1.00 97.38 500 VAL A N 1
ATOM 3966 C CA . VAL A 1 500 ? 15.806 -10.906 -18.746 1.00 97.38 500 VAL A CA 1
ATOM 3967 C C . VAL A 1 500 ? 16.410 -12.235 -19.172 1.00 97.38 500 VAL A C 1
ATOM 3969 O O . VAL A 1 500 ? 17.121 -12.329 -20.173 1.00 97.38 500 VAL A O 1
ATOM 3972 N N . HIS A 1 501 ? 16.139 -13.272 -18.394 1.00 96.06 501 HIS A N 1
ATOM 3973 C CA . HIS A 1 501 ? 16.695 -14.600 -18.591 1.00 96.06 501 HIS A CA 1
ATOM 3974 C C . HIS A 1 501 ? 15.651 -15.476 -19.264 1.00 96.06 501 HIS A C 1
ATOM 3976 O O . HIS A 1 501 ? 14.548 -15.670 -18.745 1.00 96.06 501 HIS A O 1
ATOM 3982 N N . VAL A 1 502 ? 16.005 -16.007 -20.427 1.00 94.94 502 VAL A N 1
ATOM 3983 C CA . VAL A 1 502 ? 15.096 -16.738 -21.303 1.00 94.94 502 VAL A CA 1
ATOM 3984 C C . VAL A 1 502 ? 15.641 -18.138 -21.528 1.00 94.94 502 VAL A C 1
ATOM 3986 O O . VAL A 1 502 ? 16.788 -18.308 -21.933 1.00 94.94 502 VAL A O 1
ATOM 3989 N N . ARG A 1 503 ? 14.796 -19.146 -21.314 1.00 92.00 503 ARG A N 1
ATOM 3990 C CA . ARG A 1 503 ? 15.020 -20.493 -21.842 1.00 92.00 503 ARG A CA 1
ATOM 3991 C C . ARG A 1 503 ? 14.428 -20.540 -23.250 1.00 92.00 503 ARG A C 1
ATOM 3993 O O . ARG A 1 503 ? 13.251 -20.218 -23.400 1.00 92.00 503 ARG A O 1
ATOM 4000 N N . GLY A 1 504 ? 15.216 -20.928 -24.249 1.00 88.88 504 GLY A N 1
ATOM 4001 C CA . GLY A 1 504 ? 14.744 -21.109 -25.626 1.00 88.88 504 GLY A CA 1
ATOM 4002 C C . GLY A 1 504 ? 14.351 -22.556 -25.946 1.00 88.88 504 GLY A C 1
ATOM 4003 O O . GLY A 1 504 ? 13.944 -23.322 -25.064 1.00 88.88 504 GLY A O 1
ATOM 4004 N N . GLY A 1 505 ? 14.469 -22.934 -27.220 1.00 84.75 505 GLY A N 1
ATOM 4005 C CA . GLY A 1 505 ? 14.031 -24.234 -27.737 1.00 84.75 505 GLY A CA 1
ATOM 4006 C C . GLY A 1 505 ? 12.530 -24.285 -28.055 1.00 84.75 505 GLY A C 1
ATOM 4007 O O . GLY A 1 505 ? 11.906 -23.262 -28.316 1.00 84.75 505 GLY A O 1
ATOM 4008 N N . ALA A 1 506 ? 11.942 -25.489 -28.037 1.00 80.81 506 ALA A N 1
ATOM 4009 C CA . ALA A 1 506 ? 10.571 -25.730 -28.516 1.00 80.81 506 ALA A CA 1
ATOM 4010 C C . ALA A 1 506 ? 9.461 -25.022 -27.710 1.00 80.81 506 ALA A C 1
ATOM 4012 O O . ALA A 1 506 ? 8.404 -24.723 -28.258 1.00 80.81 506 ALA A O 1
ATOM 4013 N N . GLU A 1 507 ? 9.698 -24.751 -26.424 1.00 86.88 507 GLU A N 1
ATOM 4014 C CA . GLU A 1 507 ? 8.767 -24.050 -25.530 1.00 86.88 507 GLU A CA 1
ATOM 4015 C C . GLU A 1 507 ? 9.509 -22.915 -24.816 1.00 86.88 507 GLU A C 1
ATOM 4017 O O . GLU A 1 507 ? 9.902 -23.057 -23.646 1.00 86.88 507 GLU A O 1
ATOM 4022 N N . PRO A 1 508 ? 9.780 -21.808 -25.528 1.00 91.44 508 PRO A N 1
ATOM 4023 C CA . PRO A 1 508 ? 10.542 -20.720 -24.960 1.00 91.44 508 PRO A CA 1
ATOM 4024 C C . PRO A 1 508 ? 9.745 -20.049 -23.841 1.00 91.44 508 PRO A C 1
ATOM 4026 O O . PRO A 1 508 ? 8.528 -19.880 -23.932 1.00 91.44 508 PRO A O 1
ATOM 4029 N N . ARG A 1 509 ? 10.435 -19.657 -22.770 1.00 92.69 509 ARG A N 1
ATOM 4030 C CA . ARG A 1 509 ? 9.831 -18.934 -21.643 1.00 92.69 509 ARG A CA 1
ATOM 4031 C C . ARG A 1 509 ? 10.837 -18.042 -20.937 1.00 92.69 509 ARG A C 1
ATOM 4033 O O . ARG A 1 509 ? 12.032 -18.336 -20.894 1.00 92.69 509 ARG A O 1
ATOM 4040 N N . VAL A 1 510 ? 10.327 -16.986 -20.318 1.00 94.69 510 VAL A N 1
ATOM 4041 C CA . VAL A 1 510 ? 11.093 -16.191 -19.358 1.00 94.69 510 VAL A CA 1
ATOM 4042 C C . VAL A 1 510 ? 11.214 -16.990 -18.066 1.00 94.69 510 VAL A C 1
ATOM 4044 O O . VAL A 1 510 ? 10.213 -17.442 -17.513 1.00 94.69 510 VAL A O 1
ATOM 4047 N N . VAL A 1 511 ? 12.447 -17.193 -17.611 1.00 94.81 511 VAL A N 1
ATOM 4048 C CA . VAL A 1 511 ? 12.765 -17.939 -16.383 1.00 94.81 511 VAL A CA 1
ATOM 4049 C C . VAL A 1 511 ? 13.238 -17.033 -15.253 1.00 94.81 511 VAL A C 1
ATOM 4051 O O . VAL A 1 511 ? 13.260 -17.469 -14.106 1.00 94.81 511 VAL A O 1
ATOM 4054 N N . GLY A 1 512 ? 13.581 -15.779 -15.551 1.00 95.75 512 GLY A N 1
ATOM 4055 C CA . GLY A 1 512 ? 13.880 -14.805 -14.516 1.00 95.75 512 GLY A CA 1
ATOM 4056 C C . GLY A 1 512 ? 14.072 -13.383 -15.020 1.00 95.75 512 GLY A C 1
ATOM 4057 O O . GLY A 1 512 ? 14.350 -13.158 -16.198 1.00 95.75 512 GLY A O 1
ATOM 4058 N N . VAL A 1 513 ? 13.917 -12.432 -14.104 1.00 96.81 513 VAL A N 1
ATOM 4059 C CA . VAL A 1 513 ? 14.153 -11.004 -14.316 1.00 96.81 513 VAL A CA 1
ATOM 4060 C C . VAL A 1 513 ? 14.985 -10.463 -13.153 1.00 96.81 513 VAL A C 1
ATOM 4062 O O . VAL A 1 513 ? 14.724 -10.762 -11.983 1.00 96.81 513 VAL A O 1
ATOM 4065 N N . VAL A 1 514 ? 15.999 -9.663 -13.472 1.00 96.25 514 VAL A N 1
ATOM 4066 C CA . VAL A 1 514 ? 16.868 -8.991 -12.499 1.00 96.25 514 VAL A CA 1
ATOM 4067 C C . VAL A 1 514 ? 16.771 -7.483 -12.701 1.00 96.25 514 VAL A C 1
ATOM 4069 O O . VAL A 1 514 ? 16.932 -6.987 -13.817 1.00 96.25 514 VAL A O 1
ATOM 4072 N N . ARG A 1 515 ? 16.488 -6.766 -11.609 1.00 94.81 515 ARG A N 1
ATOM 4073 C CA . ARG A 1 515 ? 16.412 -5.303 -11.533 1.00 94.81 515 ARG A CA 1
ATOM 4074 C C . ARG A 1 515 ? 17.267 -4.850 -10.351 1.00 94.81 515 ARG A C 1
ATOM 4076 O O . ARG A 1 515 ? 16.806 -4.911 -9.215 1.00 94.81 515 ARG A O 1
ATOM 4083 N N . ASP A 1 516 ? 18.501 -4.439 -10.629 1.00 89.44 516 ASP A N 1
ATOM 4084 C CA . ASP A 1 516 ? 19.491 -4.078 -9.598 1.00 89.44 516 ASP A CA 1
ATOM 4085 C C . ASP A 1 516 ? 19.657 -2.556 -9.412 1.00 89.44 516 ASP A C 1
ATOM 4087 O O . ASP A 1 516 ? 20.598 -2.110 -8.755 1.00 89.44 516 ASP A O 1
ATOM 4091 N N . PHE A 1 517 ? 18.737 -1.767 -9.977 1.00 89.31 517 PHE A N 1
ATOM 4092 C CA . PHE A 1 517 ? 18.687 -0.311 -9.831 1.00 89.31 517 PHE A CA 1
ATOM 4093 C C . PHE A 1 517 ? 18.020 0.171 -8.532 1.00 89.31 517 PHE A C 1
ATOM 4095 O O . PHE A 1 517 ? 17.113 -0.511 -7.982 1.00 89.31 517 PHE A O 1
#

Nearest PDB structures (foldseek):
  4u3h-assembly1_A  TM=5.792E-01  e=9.915E-02  synthetic construct
  6gvk-assembly1_A  TM=5.429E-01  e=1.044E-01  Homo sapiens
  6xay-assembly2_B  TM=5.630E-01  e=3.434E-01  Homo sapiens
  4y61-assembly1_A  TM=4.195E-01  e=4.685E-01  Mus musculus
  6grs-assembly1_B  TM=4.716E-01  e=2.868E+00  Mus musculus

pLDDT: mean 91.84, std 11.5, range [26.2, 98.88]

Sequence (517 aa):
MLSTLVGGACATETVFRDAPVVWEVADDQPIAEPEENEYNKFVHYPQILAVDPVQRTLSIPTSSRARDINALDEVPDSTWFENRMGRYDLSPDDVARGPGGGPPKLPLTITKGKSFGSNPGFFAKDADGRRFLIKFDLHPEMETGNAAIVSRLLWAVGYHAPSENVFWFSPDDVVIDPKATMDTDLESDLPFTRAMLEQVLSRSVSHNDGKHRSLASELLPGSPKGGWSDRGVRKDDANDIIPHEHRRSLRALQVFGAWLEHSDINIRNTLDVYVEEDGRKFLRHYLVDFGETLGAHGIDHAWIGYAHLFDYEYQFLSLVSFGMWVRPWEDKPQRPFQSVGSYIPDIDPRSWREKKPYYPFRERTDADSFWAAKIIMRLSRDHIEAAVKAAKLSDPAAAGYLVETILARGRSIGRSYMTEVTALDRFGVTPDGLCMTDLAVHHRLAQGGIVERIVDGEVAERERIAPDGELCLAGPKEDAYVRYTLRTVRGSKELEPIEVHVRGGAEPRVVGVVRDF

Solvent-accessible surface area (backbone atoms only — not comparable to full-atom values): 27466 Å² total; per-residue (Å²): 134,86,83,80,79,81,80,87,79,81,76,74,80,84,76,65,67,99,62,84,75,59,56,66,52,86,44,55,57,71,55,69,88,63,73,71,41,78,87,51,64,85,58,52,51,53,37,60,65,50,51,50,54,52,50,56,73,74,48,80,90,72,92,62,80,54,71,57,51,31,45,71,66,41,61,37,25,44,45,63,31,40,46,39,45,66,74,43,89,73,51,37,67,52,27,50,44,35,69,37,84,73,63,77,48,76,46,32,36,34,54,31,46,57,68,72,78,91,57,49,43,30,30,30,27,25,64,86,62,52,47,28,41,37,38,36,22,86,40,61,60,21,28,33,17,29,20,19,23,45,29,13,51,44,27,39,62,14,41,40,36,53,29,43,26,54,45,72,47,42,80,85,41,51,45,71,39,95,80,10,30,24,60,68,95,55,101,58,69,40,75,54,44,71,68,55,51,50,55,45,51,70,63,31,55,68,45,87,91,70,28,36,53,31,19,37,34,42,59,71,78,61,47,77,27,36,31,54,71,54,51,52,56,54,91,69,40,91,56,48,77,63,36,35,38,38,24,38,83,49,16,21,44,51,53,54,21,51,46,43,36,36,25,77,53,43,50,86,37,27,35,30,24,44,30,78,56,98,92,28,30,28,62,36,42,28,49,47,82,39,35,41,20,47,12,41,65,23,68,92,34,62,52,52,43,58,40,38,79,73,38,67,66,64,51,49,49,39,61,77,43,73,64,70,60,83,54,92,43,77,78,56,76,79,59,93,40,78,48,46,26,63,60,70,33,84,60,62,58,90,59,45,27,40,32,49,83,48,58,11,51,76,51,45,48,54,44,34,38,30,53,42,25,58,33,51,66,64,60,48,70,60,34,43,48,30,18,51,58,48,27,67,62,89,51,65,66,56,50,51,49,50,41,53,27,49,54,37,20,35,51,36,40,33,42,70,35,25,71,72,40,48,39,67,42,79,76,45,55,44,42,70,28,40,30,33,29,32,50,23,26,48,70,66,66,38,95,54,41,35,41,34,36,46,52,98,89,38,81,76,46,77,40,63,41,39,87,71,9,42,40,64,46,82,28,50,37,78,38,65,64,43,80,43,37,34,24,35,33,45,94,91,45,75,32,60,57,31,39,42,32,32,35,25,37,98,72,33,38,79,51,27,39,47,66,87,80

Secondary structure (DSSP, 8-state):
-----------------SSPPP-B-------PPPPPB---HHHHHHIIIIIHHHHHHHSPP-----SS--TTS-PPB-SSB--HHHHS-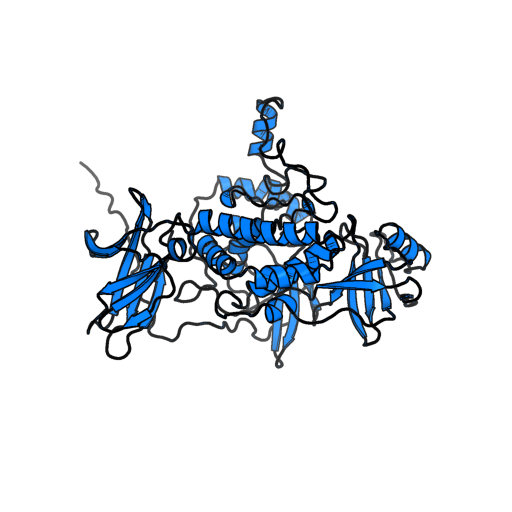--HHHHHHTT---PPPSSEEEEEE--SSSS-EEEEE-TT--EEEEE--SSTTHHHHHHHHHHHHHHHHTBB---EEEEEE-GGGEEEEEEEEE--SSSSPEEP-HHHHHHHHHTS-BPTTSPEEEEEEEPPSSEE-BPPPSSS--TT-SS--S-GGG-HHHHTHHHHHHHHT-TT-SGGGEEEEEEEETTEEEEEEEE---TTTTTGGGSS-TTTBTS-SS-HHHHHHHHHTTT-S--TTTTPPPPS-TTS-S--S---GGG-B-SS--HHHHS--HHHHHHHHHHHTT--HHHHHHHHHTT--S-HHHHHHHHHHHHHHHHHHHHHHHSSS--EEEEEE-SSEEEEEEHHHHTTSSS--EEEEEETTEEEEEEEPPTTSEEEEE--TT-SEEEEEEEEEETTEEPPPEEEEEE-SSS-EEEEEE---

Foldseek 3Di:
DDDDDDDDDPPPPDDFDPDDKAQADPLQFFADDDAFDDDDPVVQVCCQQPVVVVCVVPDDDDQDAFDQAIQALARHHDLFWHQALVPDQDDLVQLLQQLHDEDAAFQWEFAEFDADDDWGWGWTAGPVRFIWTKTADLFPLALLLQLLLVSSVCSNNIGAAFHKFKDKDAPVRYHYDQNYWYDHVDPDTHRCDPVNVVVNQVSHDADPPRIGIIITGTDDAAAKRAFDALFDFDPSRPSTPGTNLSHLSNLLVLLVCLLFVVQQDDRRQKIWGFHADPNHTHTRIHGHRRSCTQANVCQVPLCRFAAALNHPVVVVCCVVCVNVDDDPSNPQDDDPDSNGHSFALDDQSVRTHRHGDRNSNVSHDLSSLLSSLVSLLSQDLSNSLSSSVSSVDPDVVVSVRSSNRSVSSSLSSCLNRLVQAQQWDPWDADLFKTKTFSVCLLSPSAQWWWKFWDDPNDGPDIWTQDNNRMDIDGHPHQPQKDWTFIWTGDDPDIHHTKIFIWGDDPDIDTSRIGDSD